Protein AF-A0A925X9M7-F1 (afdb_monomer_lite)

Sequence (585 aa):
MMTLPELPKISDFEIPKDAKECFQIGEYIFKLKKTKSFIAKLSREFYTEIKAQLPKPQAAITEQLLDDYDGKGLASFQFGCLGIHQNGVPTGEFMLEEDKSSNPYFYLRREGFHYTLSFYGKITFQDGWMAYNGYLKPSYSDEPIFHPVKIYIKLDNSKLDWRNYHFSSIAETEGVADDAVQYLSLGNIEKEEFPAQILKFKQLKSLTIIKPYLYQNNEVLPLKSIPDGIGELTRLETLQITNCLLTQLPESLGKLKKMQNLNVTYCQLQTLPDAVFKLPNLMYLFLGNNKIKQISEKIKLPKLQAISLENNQLQTLPQSLAQQPLLRSLRIHDNPFTLLPVAFNSVKGIEMSLEDKRRLLDFEYKGADGKGTIVWNNELFFTDKNSPMLKPVEEVIKKNKLTLYKADLLALAKKTIAFTITEDENYQTKGNNRFGGMPDLPENIAYPEFYSEYDKKSFKYEFIAQINCREIAPLQNYLPRTGLLYFFLKSLHFFGYDQDNSLAKIIYVAHDKQPLVSGKELNFSNEDYYEMIGEGCYQGLQVNTKEIISFPSFYAHRTNIHIFKGRAEVLGKALIADEKLDMNF

Radius of gyration: 36.09 Å; chains: 1; bounding box: 69×59×108 Å

Secondary structure (DSSP, 8-state):
-PPPPPPPPPPPP---TT---EEEETTEE-EEEEEEEEE-TTT-SEEEEEEEE-SS-HHHHHTTSB-SSSSS-EEEEEEEESS-EETTEE-EEEEEETTEESSTT-EEEEESB-TTEEEEEEEEEETTEEEEEEEEEESS-SSPPPEEEEEEEE--GGG--GGG-EE-SSGGGTTS-TTT--EEEE----SSS--GGGGG-TT--EEEE-----SS--PPB------GGGGG-TT--EEEEESB------GGGGG-TT--EEEEESS------TTGGG-TT--EEE--SS------SS---TT--EEE--SS--S---HHHHT-TT--EEE--SS------GGGGG-TTEE--HHHHHHHS------TTSS-S----GGGGBPPTT-GGGHHHHHHHHHTT-GGGHHHHHHT-EEEEEEEEEEE--S-STT--EESS----BTTSPPPEEEETTTTEEEEPEEEEEEEHHHHTTT-SSS-SSSEEEEEES-GGGTTSS--TTSEEEEEE--TTSPBPPGGG----GGGBSS--SSSSPPPEEEEEEEEEE-GGGTTTTT--SS-SS-HHHHHHHHHSSTTS----

Structure (mmCIF, N/CA/C/O backbone):
data_AF-A0A925X9M7-F1
#
_entry.id   AF-A0A925X9M7-F1
#
loop_
_atom_site.group_PDB
_atom_site.id
_atom_site.type_symbol
_atom_site.label_atom_id
_atom_site.label_alt_id
_atom_site.label_comp_id
_atom_site.label_asym_id
_atom_site.label_entity_id
_atom_site.label_seq_id
_atom_site.pdbx_PDB_ins_code
_atom_site.Cartn_x
_atom_site.Cartn_y
_atom_site.Cartn_z
_atom_site.occupancy
_atom_site.B_iso_or_equiv
_atom_site.auth_seq_id
_atom_site.auth_comp_id
_atom_site.auth_asym_id
_atom_site.auth_atom_id
_atom_site.pdbx_PDB_model_num
ATOM 1 N N . MET A 1 1 ? 34.971 35.842 -13.801 1.00 42.62 1 MET A N 1
ATOM 2 C CA . MET A 1 1 ? 33.990 34.811 -14.189 1.00 42.62 1 MET A CA 1
ATOM 3 C C . MET A 1 1 ? 34.773 33.705 -14.870 1.00 42.62 1 MET A C 1
ATOM 5 O O . MET A 1 1 ? 35.242 33.934 -15.975 1.00 42.62 1 MET A O 1
ATOM 9 N N . MET A 1 2 ? 35.022 32.582 -14.192 1.00 46.53 2 MET A N 1
ATOM 10 C CA . MET A 1 2 ? 35.509 31.383 -14.881 1.00 46.53 2 MET A CA 1
ATOM 11 C C . MET A 1 2 ? 34.363 30.898 -15.768 1.00 46.53 2 MET A C 1
ATOM 13 O O . MET A 1 2 ? 33.261 30.655 -15.280 1.00 46.53 2 MET A O 1
ATOM 17 N N . THR A 1 3 ? 34.583 30.883 -17.077 1.00 53.16 3 THR A N 1
ATOM 18 C CA . THR A 1 3 ? 33.654 30.303 -18.046 1.00 53.16 3 THR A CA 1
ATOM 19 C C . THR A 1 3 ? 33.598 28.804 -17.794 1.00 53.16 3 THR A C 1
ATOM 21 O O . THR A 1 3 ? 34.624 28.138 -17.915 1.00 53.16 3 THR A O 1
ATOM 24 N N . LEU A 1 4 ? 32.427 28.285 -17.412 1.00 59.66 4 LEU A N 1
ATOM 25 C CA . LEU A 1 4 ? 32.203 26.842 -17.328 1.00 59.66 4 LEU A CA 1
ATOM 26 C C . LEU A 1 4 ? 32.575 26.203 -18.680 1.00 59.66 4 LEU A C 1
ATOM 28 O O . LEU A 1 4 ? 32.241 26.786 -19.717 1.00 59.66 4 LEU A O 1
ATOM 32 N N . PRO A 1 5 ? 33.262 25.049 -18.692 1.00 64.44 5 PRO A N 1
ATOM 33 C CA . PRO A 1 5 ? 33.610 24.374 -19.935 1.00 64.44 5 PRO A CA 1
ATOM 34 C C . PRO A 1 5 ? 32.342 24.046 -20.734 1.00 64.44 5 PRO A C 1
ATOM 36 O O . PRO A 1 5 ? 31.348 23.574 -20.179 1.00 64.44 5 PRO A O 1
ATOM 39 N N . GLU A 1 6 ? 32.371 24.328 -22.039 1.00 74.38 6 GLU A N 1
ATOM 40 C CA . GLU A 1 6 ? 31.254 24.050 -22.944 1.00 74.38 6 GLU A CA 1
ATOM 41 C C . GLU A 1 6 ? 30.998 22.536 -22.993 1.00 74.38 6 GLU A C 1
ATOM 43 O O . GLU A 1 6 ? 31.922 21.743 -23.192 1.00 74.38 6 GLU A O 1
ATOM 48 N N . LEU A 1 7 ? 29.747 22.119 -22.769 1.00 79.25 7 LEU A N 1
ATOM 49 C CA . LEU A 1 7 ? 29.394 20.701 -22.759 1.00 79.25 7 LEU A CA 1
ATOM 50 C C . LEU A 1 7 ? 29.519 20.106 -24.173 1.00 79.25 7 LEU A C 1
ATOM 52 O O . LEU A 1 7 ? 29.077 20.737 -25.139 1.00 79.25 7 LEU A O 1
ATOM 56 N N . PRO A 1 8 ? 30.058 18.879 -24.321 1.00 82.06 8 PRO A N 1
ATOM 57 C CA . PRO A 1 8 ? 30.105 18.211 -25.614 1.00 82.06 8 PRO A CA 1
ATOM 58 C C . PRO A 1 8 ? 28.706 18.071 -26.222 1.00 82.06 8 PRO A C 1
ATOM 60 O O . PRO A 1 8 ? 27.762 17.641 -25.556 1.00 82.06 8 PRO A O 1
ATOM 63 N N . LYS A 1 9 ? 28.574 18.381 -27.515 1.00 85.12 9 LYS A N 1
ATOM 64 C CA . LYS A 1 9 ? 27.324 18.144 -28.244 1.00 85.12 9 LYS A CA 1
ATOM 65 C C . LYS A 1 9 ? 27.065 16.645 -28.369 1.00 85.12 9 LYS A C 1
ATOM 67 O O . LYS A 1 9 ? 27.905 15.905 -28.880 1.00 85.12 9 LYS A O 1
ATOM 72 N N . ILE A 1 10 ? 25.882 16.215 -27.943 1.00 88.38 10 ILE A N 1
ATOM 73 C CA . ILE A 1 10 ? 25.417 14.836 -28.103 1.00 88.38 10 ILE A CA 1
ATOM 74 C C . ILE A 1 10 ? 24.815 14.691 -29.502 1.00 88.38 10 ILE A C 1
ATOM 76 O O . ILE A 1 10 ? 23.903 15.426 -29.871 1.00 88.38 10 ILE A O 1
ATOM 80 N N . SER A 1 11 ? 25.355 13.765 -30.292 1.00 84.00 11 SER A N 1
ATOM 81 C CA . SER A 1 11 ? 24.882 13.484 -31.648 1.00 84.00 11 SER A CA 1
ATOM 82 C C . SER A 1 11 ? 23.629 12.609 -31.649 1.00 84.00 11 SER A C 1
ATOM 84 O O . SER A 1 11 ? 23.510 11.682 -30.838 1.00 84.00 11 SER A O 1
ATOM 86 N N . ASP A 1 12 ? 22.750 12.831 -32.624 1.00 88.06 12 ASP A N 1
ATOM 87 C CA . ASP A 1 12 ? 21.647 11.917 -32.910 1.00 88.06 12 ASP A CA 1
ATOM 88 C C . ASP A 1 12 ? 22.154 10.539 -33.344 1.00 88.06 12 ASP A C 1
ATOM 90 O O . ASP A 1 12 ? 23.294 10.370 -33.790 1.00 88.06 12 ASP A O 1
ATOM 94 N N . PHE A 1 13 ? 21.317 9.526 -33.143 1.00 89.06 13 PHE A N 1
ATOM 95 C CA . PHE A 1 13 ? 21.625 8.175 -33.574 1.00 89.06 13 PHE A CA 1
ATOM 96 C C . PHE A 1 13 ? 21.206 7.979 -35.030 1.00 89.06 13 PHE A C 1
ATOM 98 O O . PHE A 1 13 ? 20.045 8.162 -35.381 1.00 89.06 13 PHE A O 1
ATOM 105 N N . GLU A 1 14 ? 22.156 7.549 -35.856 1.00 87.38 14 GLU A N 1
ATOM 106 C CA . GLU A 1 14 ? 21.896 7.025 -37.192 1.00 87.38 14 GLU A CA 1
ATOM 107 C C . GLU A 1 14 ? 22.231 5.534 -37.207 1.00 87.38 14 GLU A C 1
ATOM 109 O O . GLU A 1 14 ? 23.307 5.124 -36.761 1.00 87.38 14 GLU A O 1
ATOM 114 N N . ILE A 1 15 ? 21.319 4.717 -37.740 1.00 86.06 15 ILE A N 1
ATOM 115 C CA . ILE A 1 15 ? 21.519 3.269 -37.829 1.00 86.06 15 ILE A CA 1
ATOM 116 C C . ILE A 1 15 ? 22.778 2.986 -38.670 1.00 86.06 15 ILE A C 1
ATOM 118 O O . ILE A 1 15 ? 22.854 3.432 -39.821 1.00 86.06 15 ILE A O 1
ATOM 122 N N . PRO A 1 16 ? 23.762 2.227 -38.146 1.00 82.50 16 PRO A N 1
ATOM 123 C CA . PRO A 1 16 ? 24.992 1.937 -38.872 1.00 82.50 16 PRO A CA 1
ATOM 124 C C . PRO A 1 16 ? 24.711 1.252 -40.214 1.00 82.50 16 PRO A C 1
ATOM 126 O O . PRO A 1 16 ? 24.077 0.196 -40.262 1.00 82.50 16 PRO A O 1
ATOM 129 N N . LYS A 1 17 ? 25.222 1.819 -41.318 1.00 82.81 17 LYS A N 1
ATOM 130 C CA . LYS A 1 17 ? 25.015 1.283 -42.681 1.00 82.81 17 LYS A CA 1
ATOM 131 C C . LYS A 1 17 ? 25.556 -0.137 -42.862 1.00 82.81 17 LYS A C 1
ATOM 133 O O . LYS A 1 17 ? 25.033 -0.888 -43.678 1.00 82.81 17 LYS A O 1
ATOM 138 N N . ASP A 1 18 ? 26.601 -0.501 -42.122 1.00 84.75 18 ASP A N 1
ATOM 139 C CA . ASP A 1 18 ? 27.192 -1.841 -42.134 1.00 84.75 18 ASP A CA 1
ATOM 140 C C . ASP A 1 18 ? 26.565 -2.790 -41.097 1.00 84.75 18 ASP A C 1
ATOM 142 O O . ASP A 1 18 ? 27.017 -3.928 -40.960 1.00 84.75 18 ASP A O 1
ATOM 146 N N . ALA A 1 19 ? 25.523 -2.333 -40.389 1.00 82.56 19 ALA A N 1
ATOM 147 C CA . ALA A 1 19 ? 24.799 -3.056 -39.347 1.00 82.56 19 ALA A CA 1
ATOM 148 C C . ALA A 1 19 ? 25.702 -3.639 -38.244 1.00 82.56 19 ALA A C 1
ATOM 150 O O . ALA A 1 19 ? 25.351 -4.654 -37.633 1.00 82.56 19 ALA A O 1
ATOM 151 N N . LYS A 1 20 ? 26.866 -3.025 -37.985 1.00 87.81 20 LYS A N 1
ATOM 152 C CA . LYS A 1 20 ? 27.778 -3.475 -36.931 1.00 87.81 20 LYS A CA 1
ATOM 153 C C . LYS A 1 20 ? 27.433 -2.867 -35.582 1.00 87.81 20 LYS A C 1
ATOM 155 O O . LYS A 1 20 ? 27.204 -1.668 -35.452 1.00 87.81 20 LYS A O 1
ATOM 160 N N . GLU A 1 21 ? 27.466 -3.721 -34.568 1.00 93.31 21 GLU A N 1
ATOM 161 C CA . GLU A 1 21 ? 27.384 -3.310 -33.173 1.00 93.31 21 GLU A CA 1
ATOM 162 C C . GLU A 1 21 ? 28.702 -2.672 -32.715 1.00 93.31 21 GLU A C 1
ATOM 164 O O . GLU A 1 21 ? 29.785 -3.021 -33.194 1.00 93.31 21 GLU A O 1
ATOM 169 N N . CYS A 1 22 ? 28.615 -1.747 -31.763 1.00 93.00 22 CYS A N 1
ATOM 170 C CA . CYS A 1 22 ? 29.749 -1.001 -31.238 1.00 93.00 22 CYS A CA 1
ATOM 171 C C . CYS A 1 22 ? 29.623 -0.821 -29.724 1.00 93.00 22 CYS A C 1
ATOM 173 O O . CYS A 1 22 ? 28.530 -0.617 -29.199 1.00 93.00 22 CYS A O 1
ATOM 175 N N . PHE A 1 23 ? 30.758 -0.864 -29.032 1.00 95.06 23 PHE A N 1
ATOM 176 C CA . PHE A 1 23 ? 30.893 -0.388 -27.662 1.00 95.06 23 PHE A CA 1
ATOM 177 C C . PHE A 1 23 ? 32.250 0.306 -27.557 1.00 95.06 23 PHE A C 1
ATOM 179 O O . PHE A 1 23 ? 33.294 -0.350 -27.515 1.00 95.06 23 PHE A O 1
ATOM 186 N N . GLN A 1 24 ? 32.239 1.634 -27.536 1.00 94.81 24 GLN A N 1
ATOM 187 C CA . GLN A 1 24 ? 33.440 2.458 -27.563 1.00 94.81 24 GLN A CA 1
ATOM 188 C C . GLN A 1 24 ? 33.361 3.575 -26.526 1.00 94.81 24 GLN A C 1
ATOM 190 O O . GLN A 1 24 ? 32.319 4.221 -26.380 1.00 94.81 24 GLN A O 1
ATOM 195 N N . ILE A 1 25 ? 34.483 3.818 -25.845 1.00 94.56 25 ILE A N 1
ATOM 196 C CA . ILE A 1 25 ? 34.656 4.952 -24.937 1.00 94.56 25 ILE A CA 1
ATOM 197 C C . ILE A 1 25 ? 36.005 5.618 -25.206 1.00 94.56 25 ILE A C 1
ATOM 199 O O . ILE A 1 25 ? 37.050 5.010 -24.982 1.00 94.56 25 ILE A O 1
ATOM 203 N N . GLY A 1 26 ? 35.995 6.854 -25.704 1.00 91.94 26 GLY A N 1
ATOM 204 C CA . GLY A 1 26 ? 37.189 7.521 -26.221 1.00 91.94 26 GLY A CA 1
ATOM 205 C C . GLY A 1 26 ? 37.879 6.660 -27.284 1.00 91.94 26 GLY A C 1
ATOM 206 O O . GLY A 1 26 ? 37.241 6.186 -28.225 1.00 91.94 26 GLY A O 1
ATOM 207 N N . GLU A 1 27 ? 39.169 6.401 -27.092 1.00 92.56 27 GLU A N 1
ATOM 208 C CA . GLU A 1 27 ? 39.982 5.532 -27.956 1.00 92.56 27 GLU A CA 1
ATOM 209 C C . GLU A 1 27 ? 39.819 4.028 -27.636 1.00 92.56 27 GLU A C 1
ATOM 211 O O . GLU A 1 27 ? 40.336 3.163 -28.348 1.00 92.56 27 GLU A O 1
ATOM 216 N N . TYR A 1 28 ? 39.098 3.676 -26.564 1.00 95.56 28 TYR A N 1
ATOM 217 C CA . TYR A 1 28 ? 38.961 2.298 -26.097 1.00 95.56 28 TYR A CA 1
ATOM 218 C C . TYR A 1 28 ? 37.782 1.585 -26.761 1.00 95.56 28 TYR A C 1
ATOM 220 O O . TYR A 1 28 ? 36.616 1.908 -26.526 1.00 95.56 28 TYR A O 1
ATOM 228 N N . ILE A 1 29 ? 38.090 0.559 -27.556 1.00 95.88 29 ILE A N 1
ATOM 229 C CA . ILE A 1 29 ? 37.102 -0.290 -28.233 1.00 95.88 29 ILE A CA 1
ATOM 230 C C . ILE A 1 29 ? 36.911 -1.583 -27.436 1.00 95.88 29 ILE A C 1
ATOM 232 O O . ILE A 1 29 ? 37.833 -2.393 -27.290 1.00 95.88 29 ILE A O 1
ATOM 236 N N . PHE A 1 30 ? 35.697 -1.799 -26.938 1.00 96.00 30 PHE A N 1
ATOM 237 C CA . PHE A 1 30 ? 35.340 -2.977 -26.158 1.00 96.00 30 PHE A CA 1
ATOM 238 C C . PHE A 1 30 ? 34.809 -4.086 -27.067 1.00 96.00 30 PHE A C 1
ATOM 240 O O . PHE A 1 30 ? 34.060 -3.859 -28.017 1.00 96.00 30 PHE A O 1
ATOM 247 N N . LYS A 1 31 ? 35.146 -5.334 -26.736 1.00 95.25 31 LYS A N 1
ATOM 248 C CA . LYS A 1 31 ? 34.568 -6.516 -27.375 1.00 95.25 31 LYS A CA 1
ATOM 249 C C . LYS A 1 31 ? 33.281 -6.905 -26.656 1.00 95.25 31 LYS A C 1
ATOM 251 O O . LYS A 1 31 ? 33.337 -7.342 -25.505 1.00 95.25 31 LYS A O 1
ATOM 256 N N . LEU A 1 32 ? 32.142 -6.808 -27.339 1.00 93.50 32 LEU A N 1
ATOM 257 C CA . LEU A 1 32 ? 30.857 -7.292 -26.829 1.00 93.50 32 LEU A CA 1
ATOM 258 C C . LEU A 1 32 ? 30.947 -8.784 -26.468 1.00 93.50 32 LEU A C 1
ATOM 260 O O . LEU A 1 32 ? 31.494 -9.601 -27.214 1.00 93.50 32 LEU A O 1
ATOM 264 N N . LYS A 1 33 ? 30.448 -9.132 -25.282 1.00 91.44 33 LYS A N 1
ATOM 265 C CA . LYS A 1 33 ? 30.445 -10.501 -24.745 1.00 91.44 33 LYS A CA 1
ATOM 266 C C . LYS A 1 33 ? 29.048 -11.076 -24.671 1.00 91.44 33 LYS A C 1
ATOM 268 O O . LYS A 1 33 ? 28.865 -12.264 -24.924 1.00 91.44 33 LYS A O 1
ATOM 273 N N . LYS A 1 34 ? 28.087 -10.259 -24.245 1.00 84.62 34 LYS A N 1
ATOM 274 C CA . LYS A 1 34 ? 26.721 -10.696 -23.991 1.00 84.62 34 LYS A CA 1
ATOM 275 C C . LYS A 1 34 ? 25.784 -9.503 -24.009 1.00 84.62 34 LYS A C 1
ATOM 277 O O . LYS A 1 34 ? 26.010 -8.544 -23.278 1.00 84.62 34 LYS A O 1
ATOM 282 N N . THR A 1 35 ? 24.708 -9.645 -24.765 1.00 87.62 35 THR A N 1
ATOM 283 C CA . THR A 1 35 ? 23.566 -8.737 -24.744 1.00 87.62 35 THR A CA 1
ATOM 284 C C . THR A 1 35 ? 22.329 -9.550 -24.401 1.00 87.62 35 THR A C 1
ATOM 286 O O . THR A 1 35 ? 22.153 -10.670 -24.890 1.00 87.62 35 THR A O 1
ATOM 289 N N . LYS A 1 36 ? 21.478 -9.012 -23.534 1.00 89.62 36 LYS A N 1
ATOM 290 C CA . LYS A 1 36 ? 20.159 -9.564 -23.235 1.00 89.62 36 LYS A CA 1
ATOM 291 C C . LYS A 1 36 ? 19.150 -8.433 -23.190 1.00 89.62 36 LYS A C 1
ATOM 293 O O . LYS A 1 36 ? 19.385 -7.468 -22.477 1.00 89.62 36 LYS A O 1
ATOM 298 N N . SER A 1 37 ? 18.019 -8.614 -23.855 1.00 91.81 37 SER A N 1
ATOM 299 C CA . SER A 1 37 ? 16.828 -7.793 -23.676 1.00 91.81 37 SER A CA 1
ATOM 300 C C . SER A 1 37 ? 15.623 -8.692 -23.409 1.00 91.81 37 SER A C 1
ATOM 302 O O . SER A 1 37 ? 15.483 -9.759 -24.010 1.00 91.81 37 SER A O 1
ATOM 304 N N . PHE A 1 38 ? 14.792 -8.318 -22.441 1.00 93.50 38 PHE A N 1
ATOM 305 C CA . PHE A 1 38 ? 13.550 -9.023 -22.119 1.00 93.50 38 PHE A CA 1
ATOM 306 C C . PHE A 1 38 ? 12.606 -8.114 -21.331 1.00 93.50 38 PHE A C 1
ATOM 308 O O . PHE A 1 38 ? 13.032 -7.129 -20.738 1.00 93.50 38 PHE A O 1
ATOM 315 N N . ILE A 1 39 ? 11.324 -8.473 -21.282 1.00 94.69 39 ILE A N 1
ATOM 316 C CA . ILE A 1 39 ? 10.357 -7.815 -20.398 1.00 94.69 39 ILE A CA 1
ATOM 317 C C . ILE A 1 39 ? 10.288 -8.600 -19.088 1.00 94.69 39 ILE A C 1
ATOM 319 O O . ILE A 1 39 ? 9.983 -9.800 -19.077 1.00 94.69 39 ILE A O 1
ATOM 323 N N . ALA A 1 40 ? 10.619 -7.947 -17.979 1.00 92.69 40 ALA A N 1
ATOM 324 C CA . ALA A 1 40 ? 10.688 -8.584 -16.673 1.00 92.69 40 ALA A CA 1
ATOM 325 C C . ALA A 1 40 ? 9.284 -8.925 -16.150 1.00 92.69 40 ALA A C 1
ATOM 327 O O . ALA A 1 40 ? 8.398 -8.081 -16.086 1.00 92.69 40 ALA A O 1
ATOM 328 N N . LYS A 1 41 ? 9.067 -10.169 -15.703 1.00 90.31 41 LYS A N 1
ATOM 329 C CA . LYS A 1 41 ? 7.747 -10.607 -15.205 1.00 90.31 41 LYS A CA 1
ATOM 330 C C . LYS A 1 41 ? 7.318 -9.935 -13.899 1.00 90.31 41 LYS A C 1
ATOM 332 O O . LYS A 1 41 ? 6.124 -9.884 -13.633 1.00 90.31 41 LYS A O 1
ATOM 337 N N . LEU A 1 42 ? 8.268 -9.503 -13.069 1.00 89.38 42 LEU A N 1
ATOM 338 C CA . LEU A 1 42 ? 7.978 -8.897 -11.767 1.00 89.38 42 LEU A CA 1
ATOM 339 C C . LEU A 1 42 ? 7.878 -7.376 -11.869 1.00 89.38 42 LEU A C 1
ATOM 341 O O . LEU A 1 42 ? 6.820 -6.843 -11.558 1.00 89.38 42 LEU A O 1
ATOM 345 N N . SER A 1 43 ? 8.933 -6.702 -12.347 1.00 91.06 43 SER A N 1
ATOM 346 C CA . SER A 1 43 ? 8.922 -5.238 -12.479 1.00 91.06 43 SER A CA 1
ATOM 347 C C . SER A 1 43 ? 8.091 -4.736 -13.658 1.00 91.06 43 SER A C 1
ATOM 349 O O . SER A 1 43 ? 7.711 -3.575 -13.667 1.00 91.06 43 SER A O 1
ATOM 351 N N . ARG A 1 44 ? 7.756 -5.611 -14.623 1.00 94.88 44 ARG A N 1
ATOM 352 C CA . ARG A 1 44 ? 6.970 -5.287 -15.829 1.00 94.88 44 ARG A CA 1
ATOM 353 C C . ARG A 1 44 ? 7.652 -4.294 -16.776 1.00 94.88 44 ARG A C 1
ATOM 355 O O . ARG A 1 44 ? 7.026 -3.792 -17.704 1.00 94.88 44 ARG A O 1
ATOM 362 N N . GLU A 1 45 ? 8.942 -4.060 -16.582 1.00 94.56 45 GLU A N 1
ATOM 363 C CA . GLU A 1 45 ? 9.743 -3.149 -17.394 1.00 94.56 45 GLU A CA 1
ATOM 364 C C . GLU A 1 45 ? 10.458 -3.880 -18.525 1.00 94.56 45 GLU A C 1
ATOM 366 O O . GLU A 1 45 ? 10.732 -5.086 -18.448 1.00 94.56 45 GLU A O 1
ATOM 371 N N . PHE A 1 46 ? 10.809 -3.130 -19.566 1.00 94.62 46 PHE A N 1
ATOM 372 C CA . PHE A 1 46 ? 11.799 -3.585 -20.527 1.00 94.62 46 PHE A CA 1
ATOM 373 C C . PHE A 1 46 ? 13.177 -3.473 -19.882 1.00 94.62 46 PHE A C 1
ATOM 375 O O . PHE A 1 46 ? 13.581 -2.395 -19.458 1.00 94.62 46 PHE A O 1
ATOM 382 N N . TYR A 1 47 ? 13.897 -4.585 -19.810 1.00 93.75 47 TYR A N 1
ATOM 383 C CA . TYR A 1 47 ? 15.226 -4.659 -19.223 1.00 93.75 47 TYR A CA 1
ATOM 384 C C . TYR A 1 47 ? 16.255 -4.999 -20.292 1.00 93.75 47 TYR A C 1
ATOM 386 O O . TYR A 1 47 ? 16.028 -5.890 -21.117 1.00 93.75 47 TYR A O 1
ATOM 394 N N . THR A 1 48 ? 17.408 -4.336 -20.239 1.00 91.69 48 THR A N 1
ATOM 395 C CA . THR A 1 48 ? 18.563 -4.633 -21.088 1.00 91.69 48 THR A CA 1
ATOM 396 C C . THR A 1 48 ? 19.841 -4.750 -20.260 1.00 91.69 48 THR A C 1
ATOM 398 O O . THR A 1 48 ? 20.122 -3.913 -19.409 1.00 91.69 48 THR A O 1
ATOM 401 N N . GLU A 1 49 ? 20.633 -5.788 -20.534 1.00 92.75 49 GLU A N 1
ATOM 402 C CA . GLU A 1 49 ? 21.989 -5.993 -20.014 1.00 92.75 49 GLU A CA 1
ATOM 403 C C . GLU A 1 49 ? 22.965 -6.064 -21.185 1.00 92.75 49 GLU A C 1
ATOM 405 O O . GLU A 1 49 ? 22.817 -6.905 -22.076 1.00 92.75 49 GLU A O 1
ATOM 410 N N . ILE A 1 50 ? 23.998 -5.229 -21.136 1.00 93.00 50 ILE A N 1
ATOM 411 C CA . ILE A 1 50 ? 25.096 -5.194 -22.097 1.00 93.00 50 ILE A CA 1
ATOM 412 C C . ILE A 1 50 ? 26.392 -5.431 -21.341 1.00 93.00 50 ILE A C 1
ATOM 414 O O . ILE A 1 50 ? 26.720 -4.690 -20.418 1.00 93.00 50 ILE A O 1
ATOM 418 N N . LYS A 1 51 ? 27.151 -6.445 -21.751 1.00 94.31 51 LYS A N 1
ATOM 419 C CA . LYS A 1 51 ? 28.483 -6.739 -21.217 1.00 94.31 51 LYS A CA 1
ATOM 420 C C . LYS A 1 51 ? 29.511 -6.691 -22.325 1.00 94.31 51 LYS A C 1
ATOM 422 O O . LYS A 1 51 ? 29.382 -7.403 -23.327 1.00 94.31 51 LYS A O 1
ATOM 427 N N . ALA A 1 52 ? 30.559 -5.915 -22.107 1.00 95.12 52 ALA A N 1
ATOM 428 C CA . ALA A 1 52 ? 31.670 -5.770 -23.028 1.00 95.12 52 ALA A CA 1
ATOM 429 C C . ALA A 1 52 ? 32.996 -5.865 -22.268 1.00 95.12 52 ALA A C 1
ATOM 431 O O . ALA A 1 52 ? 33.069 -5.560 -21.083 1.00 95.12 52 ALA A O 1
ATOM 432 N N . GLN A 1 53 ? 34.044 -6.336 -22.935 1.00 95.50 53 GLN A N 1
ATOM 433 C CA . GLN A 1 53 ? 35.364 -6.488 -22.333 1.00 95.50 53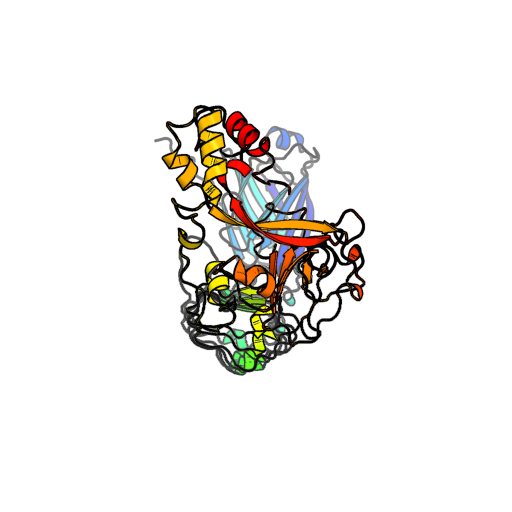 GLN A CA 1
ATOM 434 C C . GLN A 1 53 ? 36.405 -5.722 -23.136 1.00 95.50 53 GLN A C 1
ATOM 436 O O . GLN A 1 53 ? 36.519 -5.929 -24.347 1.00 95.50 53 GLN A O 1
ATOM 441 N N . LEU A 1 54 ? 37.202 -4.902 -22.460 1.00 96.25 54 LEU A N 1
ATOM 442 C CA . LEU A 1 54 ? 38.366 -4.254 -23.047 1.00 96.25 54 LEU A CA 1
ATOM 443 C C . LEU A 1 54 ? 39.546 -5.245 -23.075 1.00 96.25 54 LEU A C 1
ATOM 445 O O . LEU A 1 54 ? 39.983 -5.686 -22.013 1.00 96.25 54 LEU A O 1
ATOM 449 N N . PRO A 1 55 ? 40.090 -5.626 -24.251 1.00 93.50 55 PRO A N 1
ATOM 450 C CA . PRO A 1 55 ? 41.134 -6.655 -24.327 1.00 93.50 55 PRO A CA 1
ATOM 451 C C . PRO A 1 55 ? 42.448 -6.293 -23.620 1.00 93.50 55 PRO A C 1
ATOM 453 O O . PRO A 1 55 ? 43.177 -7.185 -23.196 1.00 93.50 55 PRO A O 1
ATOM 456 N N . LYS A 1 56 ? 42.766 -4.996 -23.526 1.00 93.56 56 LYS A N 1
ATOM 457 C CA . LYS A 1 56 ? 43.971 -4.465 -22.873 1.00 93.56 56 LYS A CA 1
ATOM 458 C C . LYS A 1 56 ? 43.568 -3.341 -21.908 1.00 93.56 56 LYS A C 1
ATOM 460 O O . LYS A 1 56 ? 43.630 -2.178 -22.295 1.00 93.56 56 LYS A O 1
ATOM 465 N N . PRO A 1 57 ? 43.117 -3.666 -20.683 1.00 94.19 57 PRO A N 1
ATOM 466 C CA . PRO A 1 57 ? 42.471 -2.683 -19.818 1.00 94.19 57 PRO A CA 1
ATOM 467 C C . PRO A 1 57 ? 43.428 -1.808 -19.012 1.00 94.19 57 PRO A C 1
ATOM 469 O O . PRO A 1 57 ? 42.991 -0.804 -18.471 1.00 94.19 57 PRO A O 1
ATOM 472 N N . GLN A 1 58 ? 44.719 -2.151 -18.947 1.00 93.81 58 GLN A N 1
ATOM 473 C CA . GLN A 1 58 ? 45.660 -1.505 -18.028 1.00 93.81 58 GLN A CA 1
ATOM 474 C C . GLN A 1 58 ? 45.711 0.023 -18.177 1.00 93.81 58 GLN A C 1
ATOM 476 O O . GLN A 1 58 ? 45.677 0.720 -17.172 1.00 93.81 58 GLN A O 1
ATOM 481 N N . ALA A 1 59 ? 45.736 0.536 -19.412 1.00 93.50 59 ALA A N 1
ATOM 482 C CA . ALA A 1 59 ? 45.717 1.978 -19.671 1.00 93.50 59 ALA A CA 1
ATOM 483 C C . ALA A 1 59 ? 44.412 2.634 -19.185 1.00 93.50 59 ALA A C 1
ATOM 485 O O . ALA A 1 59 ? 44.463 3.601 -18.435 1.00 93.50 59 ALA A O 1
ATOM 486 N N . ALA A 1 60 ? 43.254 2.043 -19.504 1.00 92.56 60 ALA A N 1
ATOM 487 C CA . ALA A 1 60 ? 41.951 2.538 -19.058 1.00 92.56 60 ALA A CA 1
ATOM 488 C C . ALA A 1 60 ? 41.778 2.492 -17.526 1.00 92.56 60 ALA A C 1
ATOM 490 O O . ALA A 1 60 ? 41.090 3.338 -16.965 1.00 92.56 60 ALA A O 1
ATOM 491 N N . ILE A 1 61 ? 42.401 1.529 -16.840 1.00 92.19 61 ILE A N 1
ATOM 492 C CA . ILE A 1 61 ? 42.421 1.465 -15.370 1.00 92.19 61 ILE A CA 1
ATOM 493 C C . ILE A 1 61 ? 43.307 2.584 -14.806 1.00 92.19 61 ILE A C 1
ATOM 495 O O . ILE A 1 61 ? 42.893 3.312 -13.910 1.00 92.19 61 ILE A O 1
ATOM 499 N N . THR A 1 62 ? 44.515 2.765 -15.352 1.00 91.00 62 THR A N 1
ATOM 500 C CA . THR A 1 62 ? 45.435 3.839 -14.936 1.00 91.00 62 THR A CA 1
ATOM 501 C C . THR A 1 62 ? 44.838 5.231 -15.154 1.00 91.00 62 THR A C 1
ATOM 503 O O . THR A 1 62 ? 45.028 6.114 -14.322 1.00 91.00 62 THR A O 1
ATOM 506 N N . GLU A 1 63 ? 44.078 5.417 -16.230 1.00 90.38 63 GLU A N 1
ATOM 507 C CA . GLU A 1 63 ? 43.354 6.654 -16.543 1.00 90.38 63 GLU A CA 1
ATOM 508 C C . GLU A 1 63 ? 42.041 6.818 -15.759 1.00 90.38 63 GLU A C 1
ATOM 510 O O . GLU A 1 63 ? 41.308 7.771 -16.007 1.00 90.38 63 GLU A O 1
ATOM 515 N N . GLN A 1 64 ? 41.729 5.918 -14.816 1.00 91.06 64 GLN A N 1
ATOM 516 C CA . GLN A 1 64 ? 40.494 5.940 -14.019 1.00 91.06 64 GLN A CA 1
ATOM 517 C C . GLN A 1 64 ? 39.212 5.927 -14.868 1.00 91.06 64 GLN A C 1
ATOM 519 O O . GLN A 1 64 ? 38.185 6.480 -14.477 1.00 91.06 64 GLN A O 1
ATOM 524 N N . LEU A 1 65 ? 39.247 5.281 -16.034 1.00 91.62 65 LEU A N 1
ATOM 525 C CA . LEU A 1 65 ? 38.058 5.014 -16.841 1.00 91.62 65 LEU A CA 1
ATOM 526 C C . LEU A 1 65 ? 37.322 3.765 -16.341 1.00 91.62 65 LEU A C 1
ATOM 528 O O . LEU A 1 65 ? 36.095 3.755 -16.200 1.00 91.62 65 LEU A O 1
ATOM 532 N N . LEU A 1 66 ? 38.086 2.708 -16.071 1.00 93.56 66 LEU A N 1
ATOM 533 C CA . LEU A 1 66 ? 37.604 1.447 -15.512 1.00 93.56 66 LEU A CA 1
ATOM 534 C C . LEU A 1 66 ? 38.052 1.309 -14.058 1.00 93.56 66 LEU A C 1
ATOM 536 O O . LEU A 1 66 ? 39.056 1.899 -13.658 1.00 93.56 66 LEU A O 1
ATOM 540 N N . ASP A 1 67 ? 37.302 0.539 -13.276 1.00 89.94 67 ASP A N 1
ATOM 541 C CA . ASP A 1 67 ? 37.736 0.172 -11.928 1.00 89.94 67 ASP A CA 1
ATOM 542 C C . ASP A 1 67 ? 38.860 -0.883 -11.956 1.00 89.94 67 ASP A C 1
ATOM 544 O O . ASP A 1 67 ? 39.124 -1.528 -12.976 1.00 89.94 67 ASP A O 1
ATOM 548 N N . ASP A 1 68 ? 39.569 -1.023 -10.837 1.00 85.75 68 ASP A N 1
ATOM 549 C CA . ASP A 1 68 ? 40.695 -1.944 -10.673 1.00 85.75 68 ASP A CA 1
ATOM 550 C C . ASP A 1 68 ? 40.318 -3.245 -9.942 1.00 85.75 68 ASP A C 1
ATOM 552 O O . ASP A 1 68 ? 41.180 -4.103 -9.738 1.00 85.75 68 ASP A O 1
ATOM 556 N N . TYR A 1 69 ? 39.039 -3.439 -9.591 1.00 82.12 69 TYR A N 1
ATOM 557 C CA . TYR A 1 69 ? 38.597 -4.535 -8.723 1.00 82.12 69 TYR A CA 1
ATOM 558 C C . TYR A 1 69 ? 38.841 -5.922 -9.323 1.00 82.12 69 TYR A C 1
ATOM 560 O O . TYR A 1 69 ? 39.303 -6.825 -8.623 1.00 82.12 69 TYR A O 1
ATOM 568 N N . ASP A 1 70 ? 38.503 -6.126 -10.602 1.00 75.44 70 ASP A N 1
ATOM 569 C CA . ASP A 1 70 ? 38.663 -7.427 -11.267 1.00 75.44 70 ASP A CA 1
ATOM 570 C C . ASP A 1 70 ? 39.895 -7.510 -12.183 1.00 75.44 70 ASP A C 1
ATOM 572 O O . ASP A 1 70 ? 40.295 -8.616 -12.566 1.00 75.44 70 ASP A O 1
ATOM 576 N N . GLY A 1 71 ? 40.485 -6.356 -12.533 1.00 78.44 71 GLY A N 1
ATOM 577 C CA . GLY A 1 71 ? 41.635 -6.198 -13.431 1.00 78.44 71 GLY A CA 1
ATOM 578 C C . GLY A 1 71 ? 41.434 -6.732 -14.858 1.00 78.44 71 GLY A C 1
ATOM 579 O O . GLY A 1 71 ? 42.382 -6.794 -15.643 1.00 78.44 71 GLY A O 1
ATOM 580 N N . LYS A 1 72 ? 40.221 -7.160 -15.219 1.00 85.06 72 LYS A N 1
ATOM 581 C CA . LYS A 1 72 ? 39.905 -7.889 -16.462 1.00 85.06 72 LYS A CA 1
ATOM 582 C C . LYS A 1 72 ? 39.233 -7.016 -17.511 1.00 85.06 72 LYS A C 1
ATOM 584 O O . LYS A 1 72 ? 38.990 -7.504 -18.622 1.00 85.06 72 LYS A O 1
ATOM 589 N N . GLY A 1 73 ? 38.945 -5.757 -17.181 1.00 89.31 73 GLY A N 1
ATOM 590 C CA . GLY A 1 73 ? 38.375 -4.784 -18.107 1.00 89.31 73 GLY A CA 1
ATOM 591 C C . GLY A 1 73 ? 36.941 -5.095 -18.508 1.00 89.31 73 GLY A C 1
ATOM 592 O O . GLY A 1 73 ? 36.561 -4.824 -19.650 1.00 89.31 73 GLY A O 1
ATOM 593 N N . LEU A 1 74 ? 36.179 -5.756 -17.636 1.00 93.56 74 LEU A N 1
ATOM 594 C CA . LEU A 1 74 ? 34.780 -6.067 -17.884 1.00 93.56 74 LEU A CA 1
ATOM 595 C C . LEU A 1 74 ? 33.925 -4.850 -17.536 1.00 93.56 74 LEU A C 1
ATOM 597 O O . LEU A 1 74 ? 33.896 -4.440 -16.388 1.00 93.56 74 LEU A O 1
ATOM 601 N N . ALA A 1 75 ? 33.185 -4.329 -18.509 1.00 92.62 75 ALA A N 1
ATOM 602 C CA . ALA A 1 75 ? 32.208 -3.269 -18.309 1.00 92.62 75 ALA A CA 1
ATOM 603 C C . ALA A 1 75 ? 30.791 -3.808 -18.537 1.00 92.62 75 ALA A C 1
ATOM 605 O O . ALA A 1 75 ? 30.531 -4.550 -19.496 1.00 92.62 75 ALA A O 1
ATOM 606 N N . SER A 1 76 ? 29.867 -3.434 -17.656 1.00 90.94 76 SER A N 1
ATOM 607 C CA . SER A 1 76 ? 28.458 -3.821 -17.712 1.00 90.94 76 SER A CA 1
ATOM 608 C C . SER A 1 76 ? 27.567 -2.587 -17.653 1.00 90.94 76 SER A C 1
ATOM 610 O O . SER A 1 76 ? 27.712 -1.747 -16.766 1.00 90.94 76 SER A O 1
ATOM 612 N N . PHE A 1 77 ? 26.618 -2.513 -18.581 1.00 88.62 77 PHE A N 1
ATOM 613 C CA . PHE A 1 77 ? 25.609 -1.466 -18.683 1.00 88.62 77 PHE A CA 1
ATOM 614 C C . PHE A 1 77 ? 24.228 -2.129 -18.628 1.00 88.62 77 PHE A C 1
ATOM 616 O O . PHE A 1 77 ? 23.837 -2.847 -19.551 1.00 88.62 77 PHE A O 1
ATOM 623 N N . GLN A 1 78 ? 23.528 -1.965 -17.508 1.00 91.06 78 GLN A N 1
ATOM 624 C CA . GLN A 1 78 ? 22.239 -2.600 -17.231 1.00 91.06 78 GLN A CA 1
ATOM 625 C C . GLN A 1 78 ? 21.199 -1.543 -16.907 1.00 91.06 78 GLN A C 1
ATOM 627 O O . GLN A 1 78 ? 21.430 -0.713 -16.036 1.00 91.06 78 GLN A O 1
ATOM 632 N N . PHE A 1 79 ? 20.035 -1.595 -17.532 1.00 91.69 79 PHE A N 1
ATOM 633 C CA . PHE A 1 79 ? 18.961 -0.659 -17.216 1.00 91.69 79 PHE A CA 1
ATOM 634 C C . PHE A 1 79 ? 17.592 -1.284 -17.449 1.00 91.69 79 PHE A C 1
ATOM 636 O O . PHE A 1 79 ? 17.447 -2.230 -18.230 1.00 91.69 79 PHE A O 1
ATOM 643 N N . GLY A 1 80 ? 16.597 -0.739 -16.758 1.00 93.06 80 GLY A N 1
ATOM 644 C CA . GLY A 1 80 ? 15.184 -0.985 -17.017 1.00 93.06 80 GLY A CA 1
ATOM 645 C C . GLY A 1 80 ? 14.484 0.316 -17.388 1.00 93.06 80 GLY A C 1
ATOM 646 O O . GLY A 1 80 ? 14.888 1.378 -16.915 1.00 93.06 80 GLY A O 1
ATOM 647 N N . CYS A 1 81 ? 13.476 0.241 -18.256 1.00 93.50 81 CYS A N 1
ATOM 648 C CA . CYS A 1 81 ? 12.639 1.386 -18.599 1.00 93.50 81 CYS A CA 1
ATOM 649 C C . CYS A 1 81 ? 11.208 1.024 -19.018 1.00 93.50 81 CYS A C 1
ATOM 651 O O . CYS A 1 81 ? 10.918 -0.081 -19.491 1.00 93.50 81 CYS A O 1
ATOM 653 N N . LEU A 1 82 ? 10.330 2.020 -18.872 1.00 92.94 82 LEU A N 1
ATOM 654 C CA . LEU A 1 82 ? 9.015 2.116 -19.510 1.00 92.94 82 LEU A CA 1
ATOM 655 C C . LEU A 1 82 ? 9.019 3.272 -20.526 1.00 92.94 82 LEU A C 1
ATOM 657 O O . LEU A 1 82 ? 9.995 4.023 -20.588 1.00 92.94 82 LEU A O 1
ATOM 661 N N . GLY A 1 83 ? 7.945 3.461 -21.293 1.00 91.94 83 GLY A N 1
ATOM 662 C CA . GLY A 1 83 ? 7.835 4.618 -22.189 1.00 91.94 83 GLY A CA 1
ATOM 663 C C . GLY A 1 83 ? 8.544 4.427 -23.526 1.00 91.94 83 GLY A C 1
ATOM 664 O O . GLY A 1 83 ? 8.947 5.409 -24.141 1.00 91.94 83 GLY A O 1
ATOM 665 N N . ILE A 1 84 ? 8.767 3.180 -23.941 1.00 91.81 84 ILE A N 1
ATOM 666 C CA . ILE A 1 84 ? 9.578 2.846 -25.115 1.00 91.81 84 ILE A CA 1
ATOM 667 C C . ILE A 1 84 ? 8.905 1.815 -26.018 1.00 91.81 84 ILE A C 1
ATOM 669 O O . ILE A 1 84 ? 9.582 0.948 -26.558 1.00 91.81 84 ILE A O 1
ATOM 673 N N . HIS A 1 85 ? 7.586 1.845 -26.170 1.00 92.62 85 HIS A N 1
ATOM 674 C CA . HIS A 1 85 ? 6.888 0.935 -27.073 1.00 92.62 85 HIS A CA 1
ATOM 675 C C . HIS A 1 85 ? 6.202 1.669 -28.232 1.00 92.62 85 HIS A C 1
ATOM 677 O O . HIS A 1 85 ? 5.393 2.571 -28.014 1.00 92.62 85 HIS A O 1
ATOM 683 N N . GLN A 1 86 ? 6.433 1.191 -29.460 1.00 90.62 86 GLN A N 1
ATOM 684 C CA . GLN A 1 86 ? 5.630 1.540 -30.634 1.00 90.62 86 GLN A CA 1
ATOM 685 C C . GLN A 1 86 ? 5.537 0.335 -31.585 1.00 90.62 86 GLN A C 1
ATOM 687 O O . GLN A 1 86 ? 6.550 -0.279 -31.908 1.00 90.62 86 GLN A O 1
ATOM 692 N N . ASN A 1 87 ? 4.332 -0.026 -32.050 1.00 87.06 87 ASN A N 1
ATOM 693 C CA . ASN A 1 87 ? 4.117 -1.068 -33.075 1.00 87.06 87 ASN A CA 1
ATOM 694 C C . ASN A 1 87 ? 4.801 -2.433 -32.813 1.00 87.06 87 ASN A C 1
ATOM 696 O O . ASN A 1 87 ? 5.294 -3.086 -33.732 1.00 87.06 87 ASN A O 1
ATOM 700 N N . GLY A 1 88 ? 4.834 -2.890 -31.561 1.00 85.44 88 GLY A N 1
ATOM 701 C CA . GLY A 1 88 ? 5.371 -4.198 -31.175 1.00 85.44 88 GLY A CA 1
ATOM 702 C C . GLY A 1 88 ? 6.883 -4.229 -30.950 1.00 85.44 88 GLY A C 1
ATOM 703 O O . GLY A 1 88 ? 7.428 -5.310 -30.701 1.00 85.44 88 GLY A O 1
ATOM 704 N N . VAL A 1 89 ? 7.571 -3.086 -31.020 1.00 89.25 89 VAL A N 1
ATOM 705 C CA . VAL A 1 89 ? 9.026 -2.993 -30.853 1.00 89.25 89 VAL A CA 1
ATOM 706 C C . VAL A 1 89 ? 9.431 -1.890 -29.869 1.00 89.25 89 VAL A C 1
ATOM 708 O O . VAL A 1 89 ? 8.695 -0.918 -29.687 1.00 89.25 89 VAL A O 1
ATOM 711 N N . PRO A 1 90 ? 10.614 -2.019 -29.232 1.00 92.62 90 PRO A N 1
ATOM 712 C CA . PRO A 1 90 ? 11.209 -0.936 -28.466 1.00 92.62 90 PRO A CA 1
ATOM 713 C C . PRO A 1 90 ? 11.441 0.300 -29.347 1.00 92.62 90 PRO A C 1
ATOM 715 O O . PRO A 1 90 ? 12.155 0.212 -30.347 1.00 92.62 90 PRO A O 1
ATOM 718 N N . THR A 1 91 ? 10.839 1.439 -29.018 1.00 92.94 91 THR A N 1
ATOM 719 C CA . THR A 1 91 ? 10.988 2.706 -29.754 1.00 92.94 91 THR A CA 1
ATOM 720 C C . THR A 1 91 ? 10.775 3.893 -28.825 1.00 92.94 91 THR A C 1
ATOM 722 O O . THR A 1 91 ? 9.801 3.920 -28.081 1.00 92.94 91 THR A O 1
ATOM 725 N N . GLY A 1 92 ? 11.680 4.868 -28.865 1.00 92.44 92 GLY A N 1
ATOM 726 C CA . GLY A 1 92 ? 11.631 6.062 -28.021 1.00 92.44 92 GLY A CA 1
ATOM 727 C C . GLY A 1 92 ? 13.023 6.597 -27.704 1.00 92.44 92 GLY A C 1
ATOM 728 O O . GLY A 1 92 ? 14.029 5.937 -27.965 1.00 92.44 92 GLY A O 1
ATOM 729 N N . GLU A 1 93 ? 13.093 7.789 -27.124 1.00 93.94 93 GLU A N 1
ATOM 730 C CA . GLU A 1 93 ? 14.358 8.391 -26.709 1.00 93.94 93 GLU A CA 1
ATOM 731 C C . GLU A 1 93 ? 14.231 9.128 -25.380 1.00 93.94 93 GLU A C 1
ATOM 733 O O . GLU A 1 93 ? 13.159 9.613 -25.018 1.00 93.94 93 GLU A O 1
ATOM 738 N N . PHE A 1 94 ? 15.336 9.198 -24.644 1.00 93.25 94 PHE A N 1
ATOM 739 C CA . PHE A 1 94 ? 15.432 10.000 -23.430 1.00 93.25 94 PHE A CA 1
ATOM 740 C C . PHE A 1 94 ? 16.883 10.367 -23.118 1.00 93.25 94 PHE A C 1
ATOM 742 O O . PHE A 1 94 ? 17.834 9.671 -23.487 1.00 93.25 94 PHE A O 1
ATOM 749 N N . MET A 1 95 ? 17.038 11.481 -22.407 1.00 92.56 95 MET A N 1
ATOM 750 C CA . MET A 1 95 ? 18.328 12.013 -21.975 1.00 92.56 95 MET A CA 1
ATOM 751 C C . MET A 1 95 ? 18.748 11.436 -20.624 1.00 92.56 95 MET A C 1
ATOM 753 O O . MET A 1 95 ? 17.898 11.213 -19.754 1.00 92.56 95 MET A O 1
ATOM 757 N N . LEU A 1 96 ? 20.056 11.240 -20.471 1.00 91.81 96 LEU A N 1
ATOM 758 C CA . LEU A 1 96 ? 20.768 10.981 -19.228 1.00 91.81 96 LEU A CA 1
ATOM 759 C C . LEU A 1 96 ? 21.632 12.186 -18.859 1.00 91.81 96 LEU A C 1
ATOM 761 O O . LEU A 1 96 ? 22.431 12.656 -19.671 1.00 91.81 96 LEU A O 1
ATOM 765 N N . GLU A 1 97 ? 21.511 12.625 -17.616 1.00 90.12 97 GLU A N 1
ATOM 766 C CA . GLU A 1 97 ? 22.345 13.641 -16.992 1.00 90.12 97 GLU A CA 1
ATOM 767 C C . GLU A 1 97 ? 22.785 13.120 -15.626 1.00 90.12 97 GLU A C 1
ATOM 769 O O . GLU A 1 97 ? 21.960 12.903 -14.742 1.00 90.12 97 GLU A O 1
ATOM 774 N N . GLU A 1 98 ? 24.088 12.896 -15.454 1.00 90.06 98 GLU A N 1
ATOM 775 C CA . GLU A 1 98 ? 24.653 12.397 -14.196 1.00 90.06 98 GLU A CA 1
ATOM 776 C C . GLU A 1 98 ? 24.010 11.077 -13.730 1.00 90.06 98 GLU A C 1
ATOM 778 O O . GLU A 1 98 ? 23.511 10.969 -12.611 1.00 90.06 98 GLU A O 1
ATOM 783 N N . ASP A 1 99 ? 23.955 10.082 -14.620 1.00 87.44 99 ASP A N 1
ATOM 784 C CA . ASP A 1 99 ? 23.268 8.793 -14.410 1.00 87.44 99 ASP A CA 1
ATOM 785 C C . ASP A 1 99 ? 21.736 8.890 -14.199 1.00 87.44 99 ASP A C 1
ATOM 787 O O . ASP A 1 99 ? 21.058 7.859 -14.157 1.00 87.44 99 ASP A O 1
ATOM 791 N N . LYS A 1 100 ? 21.154 10.095 -14.111 1.00 87.62 100 LYS A N 1
ATOM 792 C CA . LYS A 1 100 ? 19.707 10.314 -13.958 1.00 87.62 100 LYS A CA 1
ATOM 793 C C . LYS A 1 100 ? 19.058 10.485 -15.315 1.00 87.62 100 LYS A C 1
ATOM 795 O O . LYS A 1 100 ? 19.617 11.116 -16.202 1.00 87.62 100 LYS A O 1
ATOM 800 N N . SER A 1 101 ? 17.848 9.963 -15.469 1.00 86.69 101 SER A N 1
ATOM 801 C CA . SER A 1 101 ? 17.108 10.092 -16.716 1.00 86.69 101 SER A CA 1
ATOM 802 C C . SER A 1 101 ? 16.006 11.135 -16.640 1.00 86.69 101 SER A C 1
ATOM 804 O O . SER A 1 101 ? 15.326 11.273 -15.627 1.00 86.69 101 SER A O 1
ATOM 806 N N . SER A 1 102 ? 15.785 11.801 -17.771 1.00 84.50 102 SER A N 1
ATOM 807 C CA . SER A 1 102 ? 14.549 12.544 -18.053 1.00 84.50 102 SER A CA 1
ATOM 808 C C . SER A 1 102 ? 13.301 11.648 -18.074 1.00 84.50 102 SER A C 1
ATOM 810 O O . SER A 1 102 ? 12.188 12.143 -17.905 1.00 84.50 102 SER A O 1
ATOM 812 N N . ASN A 1 103 ? 13.465 10.331 -18.241 1.00 85.62 103 ASN A N 1
ATOM 813 C CA . ASN A 1 103 ? 12.395 9.355 -18.101 1.00 85.62 103 ASN A CA 1
ATOM 814 C C . ASN A 1 103 ? 12.263 8.917 -16.623 1.00 85.62 103 ASN A C 1
ATOM 816 O O . ASN A 1 103 ? 13.185 8.285 -16.102 1.00 85.62 103 ASN A O 1
ATOM 820 N N . PRO A 1 104 ? 11.121 9.172 -15.949 1.00 79.38 104 PRO A N 1
ATOM 821 C CA . PRO A 1 104 ? 10.915 8.796 -14.542 1.00 79.38 104 PRO A CA 1
ATOM 822 C C . PRO A 1 104 ? 10.981 7.295 -14.268 1.00 79.38 104 PRO A C 1
ATOM 824 O O . PRO A 1 104 ? 11.106 6.890 -13.115 1.00 79.38 104 PRO A O 1
ATOM 827 N N . TYR A 1 105 ? 10.835 6.473 -15.304 1.00 84.69 105 TYR A N 1
ATOM 828 C CA . TYR A 1 105 ? 10.787 5.021 -15.194 1.00 84.69 105 TYR A CA 1
ATOM 829 C C . TYR A 1 105 ? 12.098 4.360 -15.605 1.00 84.69 105 TYR A C 1
ATOM 831 O O . TYR A 1 105 ? 12.130 3.147 -15.787 1.00 84.69 105 TYR A O 1
ATOM 839 N N . PHE A 1 106 ? 13.164 5.137 -15.795 1.00 89.88 106 PHE A N 1
ATOM 840 C CA . PHE A 1 106 ? 14.473 4.609 -16.135 1.00 89.88 106 PHE A CA 1
ATOM 841 C C . PHE A 1 106 ? 15.367 4.514 -14.900 1.00 89.88 106 PHE A C 1
ATOM 843 O O . PHE A 1 106 ? 15.496 5.464 -14.128 1.00 89.88 106 PHE A O 1
ATOM 850 N N . TYR A 1 107 ? 16.061 3.388 -14.766 1.00 89.75 107 TYR A N 1
ATOM 851 C CA . TYR A 1 107 ? 17.164 3.242 -13.821 1.00 89.75 107 TYR A CA 1
ATOM 852 C C . TYR A 1 107 ? 18.379 2.639 -14.518 1.00 89.75 107 TYR A C 1
ATOM 854 O O . TYR A 1 107 ? 18.239 1.754 -15.360 1.00 89.75 107 TYR A O 1
ATOM 862 N N . LEU A 1 108 ? 19.575 3.074 -14.123 1.00 90.12 108 LEU A N 1
ATOM 863 C CA . LEU A 1 108 ? 20.843 2.580 -14.651 1.00 90.12 108 LEU A CA 1
ATOM 864 C C . LEU A 1 108 ? 21.668 1.927 -13.546 1.00 90.12 108 LEU A C 1
ATOM 866 O O . LEU A 1 108 ? 21.869 2.487 -12.471 1.00 90.12 108 LEU A O 1
ATOM 870 N N . ARG A 1 109 ? 22.203 0.750 -13.851 1.00 91.62 109 ARG A N 1
ATOM 871 C CA . ARG A 1 109 ? 23.257 0.083 -13.100 1.00 91.62 109 ARG A CA 1
ATOM 872 C C . ARG A 1 109 ? 24.469 -0.095 -14.005 1.00 91.62 109 ARG A C 1
ATOM 874 O O . ARG A 1 109 ? 24.402 -0.742 -15.051 1.00 91.62 109 ARG A O 1
ATOM 881 N N . ARG A 1 110 ? 25.590 0.458 -13.559 1.00 90.94 110 ARG A N 1
ATOM 882 C CA . ARG A 1 110 ? 26.888 0.386 -14.227 1.00 90.94 110 ARG A CA 1
ATOM 883 C C . ARG A 1 110 ? 27.871 -0.379 -13.346 1.00 90.94 110 ARG A C 1
ATOM 885 O O . ARG A 1 110 ? 27.929 -0.140 -12.145 1.00 90.94 110 ARG A O 1
ATOM 892 N N . GLU A 1 111 ? 28.611 -1.313 -13.930 1.00 92.12 111 GLU A N 1
ATOM 893 C CA . GLU A 1 111 ? 29.681 -2.063 -13.249 1.00 92.12 111 GLU A CA 1
ATOM 894 C C . GLU A 1 111 ? 30.931 -2.063 -14.134 1.00 92.12 111 GLU A C 1
ATOM 896 O O . GLU A 1 111 ? 30.802 -2.041 -15.362 1.00 92.12 111 GLU A O 1
ATOM 901 N N . GLY A 1 112 ? 32.122 -2.090 -13.534 1.00 91.94 112 GLY A N 1
ATOM 902 C CA . GLY A 1 112 ? 33.393 -2.053 -14.263 1.00 91.94 112 GLY A CA 1
ATOM 903 C C . GLY A 1 112 ? 33.906 -0.649 -14.580 1.00 91.94 112 GLY A C 1
ATOM 904 O O . GLY A 1 112 ? 34.986 -0.504 -15.142 1.00 91.94 112 GLY A O 1
ATOM 905 N N . PHE A 1 113 ? 33.135 0.390 -14.254 1.00 93.00 113 PHE A N 1
ATOM 906 C CA . PHE A 1 113 ? 33.506 1.789 -14.456 1.00 93.00 113 PHE A CA 1
ATOM 907 C C . PHE A 1 113 ? 34.018 2.386 -13.159 1.00 93.00 113 PHE A C 1
ATOM 909 O O . PHE A 1 113 ? 33.469 2.111 -12.091 1.00 93.00 113 PHE A O 1
ATOM 916 N N . HIS A 1 114 ? 34.998 3.278 -13.260 1.00 92.69 114 HIS A N 1
ATOM 917 C CA . HIS A 1 114 ? 35.483 3.990 -12.090 1.00 92.69 114 HIS A CA 1
ATOM 918 C C . HIS A 1 114 ? 34.345 4.772 -11.406 1.00 92.69 114 HIS A C 1
ATOM 920 O O . HIS A 1 114 ? 33.513 5.413 -12.057 1.00 92.69 114 HIS A O 1
ATOM 926 N N . TYR A 1 115 ? 34.293 4.717 -10.073 1.00 89.69 115 TYR A N 1
ATOM 927 C CA . TYR A 1 115 ? 33.139 5.182 -9.292 1.00 89.69 115 TYR A CA 1
ATOM 928 C C . TYR A 1 115 ? 32.876 6.692 -9.409 1.00 89.69 115 TYR A C 1
ATOM 930 O O . TYR A 1 115 ? 31.745 7.132 -9.216 1.00 89.69 115 TYR A O 1
ATOM 938 N N . THR A 1 116 ? 33.895 7.486 -9.753 1.00 90.69 116 THR A N 1
ATOM 939 C CA . THR A 1 116 ? 33.785 8.949 -9.887 1.00 90.69 116 THR A CA 1
ATOM 940 C C . THR A 1 116 ? 33.062 9.398 -11.157 1.00 90.69 116 THR A C 1
ATOM 942 O O . THR A 1 116 ? 32.556 10.523 -11.193 1.00 90.69 116 THR A O 1
ATOM 945 N N . LEU A 1 117 ? 33.011 8.552 -12.191 1.00 92.06 117 LEU A N 1
ATOM 946 C CA . LEU A 1 117 ? 32.447 8.880 -13.499 1.00 92.06 117 LEU A CA 1
ATOM 947 C C . LEU A 1 117 ? 30.935 8.693 -13.518 1.00 92.06 117 LEU A C 1
ATOM 949 O O . LEU A 1 117 ? 30.449 7.697 -13.000 1.00 92.06 117 LEU A O 1
ATOM 953 N N . SER A 1 118 ? 30.222 9.591 -14.189 1.00 92.50 118 SER A N 1
ATOM 954 C CA . SER A 1 118 ? 28.784 9.480 -14.452 1.00 92.50 118 SER A CA 1
ATOM 955 C C . SER A 1 118 ? 28.491 9.589 -15.947 1.00 92.50 118 SER A C 1
ATOM 957 O O . SER A 1 118 ? 29.229 10.250 -16.688 1.00 92.50 118 SER A O 1
ATOM 959 N N . PHE A 1 119 ? 27.413 8.945 -16.388 1.00 92.56 119 PHE A N 1
ATOM 960 C CA . PHE A 1 119 ? 26.930 8.936 -17.765 1.00 92.56 119 PHE A CA 1
ATOM 961 C C . PHE A 1 119 ? 26.092 10.182 -18.069 1.00 92.56 119 PHE A C 1
ATOM 963 O O . PHE A 1 119 ? 25.168 10.530 -17.333 1.00 92.56 119 PHE A O 1
ATOM 970 N N . TYR A 1 120 ? 26.417 10.829 -19.188 1.00 93.00 120 TYR A N 1
ATOM 971 C CA . TYR A 1 120 ? 25.676 11.940 -19.778 1.00 93.00 120 TYR A CA 1
ATOM 972 C C . TYR A 1 120 ? 25.468 11.649 -21.256 1.00 93.00 120 TYR A C 1
ATOM 974 O O . TYR A 1 120 ? 26.440 11.411 -21.973 1.00 93.00 120 TYR A O 1
ATOM 982 N N . GLY A 1 121 ? 24.236 11.659 -21.745 1.00 93.62 121 GLY A N 1
ATOM 983 C CA . GLY A 1 121 ? 23.994 11.241 -23.119 1.00 93.62 121 GLY A CA 1
ATOM 984 C C . GLY A 1 121 ? 22.532 11.090 -23.478 1.00 93.62 121 GLY A C 1
ATOM 985 O O . GLY A 1 121 ? 21.643 11.406 -22.697 1.00 93.62 121 GLY A O 1
ATOM 986 N N . LYS A 1 122 ? 22.294 10.555 -24.667 1.00 94.69 122 LYS A N 1
ATOM 987 C CA . LYS A 1 122 ? 20.978 10.177 -25.159 1.00 94.69 122 LYS A CA 1
ATOM 988 C C . LYS A 1 122 ? 20.920 8.672 -25.361 1.00 94.69 122 LYS A C 1
ATOM 990 O O . LYS A 1 122 ? 21.817 8.104 -25.989 1.00 94.69 122 LYS A O 1
ATOM 995 N N . ILE A 1 123 ? 19.866 8.046 -24.842 1.00 94.56 123 ILE A N 1
ATOM 996 C CA . ILE A 1 123 ? 19.488 6.677 -25.192 1.00 94.56 123 ILE A CA 1
ATOM 997 C C . ILE A 1 123 ? 18.378 6.750 -26.238 1.00 94.56 123 ILE A C 1
ATOM 999 O O . ILE A 1 123 ? 17.370 7.418 -26.016 1.00 94.56 123 ILE A O 1
ATOM 1003 N N . THR A 1 124 ? 18.556 6.044 -27.353 1.00 95.31 124 THR A N 1
ATOM 1004 C CA . THR A 1 124 ? 17.588 5.975 -28.454 1.00 95.31 124 THR A CA 1
ATOM 1005 C C . THR A 1 124 ? 17.283 4.516 -28.785 1.00 95.31 124 THR A C 1
ATOM 1007 O O . THR A 1 124 ? 18.193 3.715 -29.000 1.00 95.31 124 THR A O 1
ATOM 1010 N N . PHE A 1 125 ? 15.998 4.179 -28.852 1.00 94.31 125 PHE A N 1
ATOM 1011 C CA . PHE A 1 125 ? 15.475 2.926 -29.386 1.00 94.31 125 PHE A CA 1
ATOM 1012 C C . PHE A 1 125 ? 14.826 3.203 -30.735 1.00 94.31 125 PHE A C 1
ATOM 1014 O O . PHE A 1 125 ? 13.894 4.005 -30.816 1.00 94.31 125 PHE A O 1
ATOM 1021 N N . GLN A 1 126 ? 15.306 2.544 -31.784 1.00 92.75 126 GLN A N 1
ATOM 1022 C CA . GLN A 1 126 ? 14.793 2.735 -33.138 1.00 92.75 126 GLN A CA 1
ATOM 1023 C C . GLN A 1 126 ? 15.058 1.493 -33.992 1.00 92.75 126 GLN A C 1
ATOM 1025 O O . GLN A 1 126 ? 16.174 0.979 -34.002 1.00 92.75 126 GLN A O 1
ATOM 1030 N N . ASP A 1 127 ? 14.042 1.006 -34.710 1.00 88.56 127 ASP A N 1
ATOM 1031 C CA . ASP A 1 127 ? 14.150 -0.082 -35.699 1.00 88.56 127 ASP A CA 1
ATOM 1032 C C . ASP A 1 127 ? 14.891 -1.340 -35.191 1.00 88.56 127 ASP A C 1
ATOM 1034 O O . ASP A 1 127 ? 15.659 -1.988 -35.907 1.00 88.56 127 ASP A O 1
ATOM 1038 N N . GLY A 1 128 ? 14.676 -1.695 -33.917 1.00 89.62 128 GLY A N 1
ATOM 1039 C CA . GLY A 1 128 ? 15.307 -2.853 -33.271 1.00 89.62 128 GLY A CA 1
ATOM 1040 C C . GLY A 1 128 ? 16.750 -2.635 -32.808 1.00 89.62 128 GLY A C 1
ATOM 1041 O O . GLY A 1 128 ? 17.406 -3.590 -32.387 1.00 89.62 128 GLY A O 1
ATOM 1042 N N . TRP A 1 129 ? 17.236 -1.399 -32.848 1.00 93.06 129 TRP A N 1
ATOM 1043 C CA . TRP A 1 129 ? 18.504 -0.984 -32.266 1.00 93.06 129 TRP A CA 1
ATOM 1044 C C . TRP A 1 129 ? 18.292 -0.242 -30.954 1.00 93.06 129 TRP A C 1
ATOM 1046 O O . TRP A 1 129 ? 17.307 0.475 -30.776 1.00 93.06 129 TRP A O 1
ATOM 1056 N N . MET A 1 130 ? 19.263 -0.393 -30.061 1.00 94.00 130 MET A N 1
ATOM 1057 C CA . MET A 1 130 ? 19.492 0.522 -28.956 1.00 94.00 130 MET A CA 1
ATOM 1058 C C . MET A 1 130 ? 20.811 1.245 -29.199 1.00 94.00 130 MET A C 1
ATOM 1060 O O . MET A 1 130 ? 21.826 0.619 -29.520 1.00 94.00 130 MET A O 1
ATOM 1064 N N . ALA A 1 131 ? 20.783 2.558 -29.018 1.00 94.94 131 ALA A N 1
ATOM 1065 C CA . ALA A 1 131 ? 21.953 3.404 -29.056 1.00 94.94 131 ALA A CA 1
ATOM 1066 C C . ALA A 1 131 ? 22.102 4.191 -27.760 1.00 94.94 131 ALA A C 1
ATOM 1068 O O . ALA A 1 131 ? 21.123 4.710 -27.229 1.00 94.94 131 ALA A O 1
ATOM 1069 N N . TYR A 1 132 ? 23.340 4.333 -27.303 1.00 94.81 132 TYR A N 1
ATOM 1070 C CA . TYR A 1 132 ? 23.741 5.350 -26.347 1.00 94.81 132 TYR A CA 1
ATOM 1071 C C . TYR A 1 132 ? 24.848 6.205 -26.966 1.00 94.81 132 TYR A C 1
ATOM 1073 O O . TYR A 1 132 ? 25.941 5.709 -27.260 1.00 94.81 132 TYR A O 1
ATOM 1081 N N . ASN A 1 133 ? 24.547 7.488 -27.159 1.00 95.25 133 ASN A N 1
ATOM 1082 C CA . ASN A 1 133 ? 25.494 8.513 -27.587 1.00 95.25 133 ASN A CA 1
ATOM 1083 C C . ASN A 1 133 ? 25.687 9.496 -26.440 1.00 95.25 133 ASN A C 1
ATOM 1085 O O . ASN A 1 133 ? 24.716 10.076 -25.958 1.00 95.25 133 ASN A O 1
ATOM 1089 N N . GLY A 1 134 ? 26.920 9.722 -26.011 1.00 94.88 134 GLY A N 1
ATOM 1090 C CA . GLY A 1 134 ? 27.156 10.602 -24.878 1.00 94.88 134 GLY A CA 1
ATOM 1091 C C . GLY A 1 134 ? 28.618 10.725 -24.515 1.00 94.88 134 GLY A C 1
ATOM 1092 O O . GLY A 1 134 ? 29.499 10.609 -25.364 1.00 94.88 134 GLY A O 1
ATOM 1093 N N . TYR A 1 135 ? 28.874 10.943 -23.238 1.00 93.69 135 TYR A N 1
ATOM 1094 C CA . TYR A 1 135 ? 30.198 10.945 -22.648 1.00 93.69 135 TYR A CA 1
ATOM 1095 C C . TYR A 1 135 ? 30.132 10.530 -21.173 1.00 93.69 135 TYR A C 1
ATOM 1097 O O . TYR A 1 135 ? 29.078 10.578 -20.534 1.00 93.69 135 TYR A O 1
ATOM 1105 N N . LEU A 1 136 ? 31.274 10.119 -20.630 1.00 93.06 136 LEU A N 1
ATOM 1106 C CA . LEU A 1 136 ? 31.507 10.039 -19.192 1.00 93.06 136 LEU A CA 1
ATOM 1107 C C . LEU A 1 136 ? 32.225 11.302 -18.739 1.00 93.06 136 LEU A C 1
ATOM 1109 O O . LEU A 1 136 ? 33.143 11.762 -19.421 1.00 93.06 136 LEU A O 1
ATOM 1113 N N . LYS A 1 137 ? 31.838 11.831 -17.580 1.00 89.88 137 LYS A N 1
ATOM 1114 C CA . LYS A 1 137 ? 32.632 12.838 -16.868 1.00 89.88 137 LYS A CA 1
ATOM 1115 C C . LYS A 1 137 ? 32.644 12.563 -15.363 1.00 89.88 137 LYS A C 1
ATOM 1117 O O . LYS A 1 137 ? 31.684 11.970 -14.862 1.00 89.88 137 LYS A O 1
ATOM 1122 N N . PRO A 1 138 ? 33.668 13.019 -14.624 1.00 88.31 138 PRO A N 1
ATOM 1123 C CA . PRO A 1 138 ? 33.645 12.997 -13.168 1.00 88.31 138 PRO A CA 1
ATOM 1124 C C . PRO A 1 138 ? 32.467 13.806 -12.608 1.00 88.31 138 PRO A C 1
ATOM 1126 O O . PRO A 1 138 ? 32.149 14.884 -13.113 1.00 88.31 138 PRO A O 1
ATOM 1129 N N . SER A 1 139 ? 31.838 13.301 -11.548 1.00 80.75 139 SER A N 1
ATOM 1130 C CA . SER A 1 139 ? 30.662 13.941 -10.929 1.00 80.75 139 SER A CA 1
ATOM 1131 C C . SER A 1 139 ? 31.017 15.218 -10.152 1.00 80.75 139 SER A C 1
ATOM 1133 O O . SER A 1 139 ? 30.202 16.127 -10.047 1.00 80.75 139 SER A O 1
ATOM 1135 N N . TYR A 1 140 ? 32.260 15.329 -9.668 1.00 75.31 140 TYR A N 1
ATOM 1136 C CA . TYR A 1 140 ? 32.739 16.445 -8.844 1.00 75.31 140 TYR A CA 1
ATOM 1137 C C . TYR A 1 140 ? 34.070 16.991 -9.376 1.00 75.31 140 TYR A C 1
ATOM 1139 O O . TYR A 1 140 ? 35.133 16.706 -8.826 1.00 75.31 140 TYR A O 1
ATOM 1147 N N . SER A 1 141 ? 34.032 17.727 -10.488 1.00 74.88 141 SER A N 1
ATOM 1148 C CA . SER A 1 141 ? 35.227 18.348 -11.073 1.00 74.88 141 SER A CA 1
ATOM 1149 C C . SER A 1 141 ? 34.885 19.651 -11.794 1.00 74.88 141 SER A C 1
ATOM 1151 O O . SER A 1 141 ? 33.949 19.680 -12.595 1.00 74.88 141 SER A O 1
ATOM 1153 N N . ASP A 1 142 ? 35.661 20.703 -11.515 1.00 68.62 142 ASP A N 1
ATOM 1154 C CA . ASP A 1 142 ? 35.533 22.028 -12.139 1.00 68.62 142 ASP A CA 1
ATOM 1155 C C . ASP A 1 142 ? 36.124 22.070 -13.565 1.00 68.62 142 ASP A C 1
ATOM 1157 O O . ASP A 1 142 ? 35.673 22.851 -14.403 1.00 68.62 142 ASP A O 1
ATOM 1161 N N . GLU A 1 143 ? 37.074 21.178 -13.871 1.00 76.25 143 GLU A N 1
ATOM 1162 C CA . GLU A 1 143 ? 37.690 20.996 -15.196 1.00 76.25 143 GLU A CA 1
ATOM 1163 C C . GLU A 1 143 ? 37.583 19.522 -15.638 1.00 76.25 143 GLU A C 1
ATOM 1165 O O . GLU A 1 143 ? 38.575 18.786 -15.655 1.00 76.25 143 GLU A O 1
ATOM 1170 N N . PRO A 1 144 ? 36.367 19.031 -15.941 1.00 73.56 144 PRO A N 1
ATOM 1171 C CA . PRO A 1 144 ? 36.148 17.619 -16.207 1.00 73.56 144 PRO A CA 1
ATOM 1172 C C . PRO A 1 144 ? 36.778 17.179 -17.535 1.00 73.56 144 PRO A C 1
ATOM 1174 O O . PRO A 1 144 ? 36.545 17.778 -18.585 1.00 73.56 144 PRO A O 1
ATOM 1177 N N . ILE A 1 145 ? 37.498 16.056 -17.503 1.00 83.94 145 ILE A N 1
ATOM 1178 C CA . ILE A 1 145 ? 37.846 15.297 -18.709 1.00 83.94 145 ILE A CA 1
ATOM 1179 C C . ILE A 1 145 ? 36.583 14.577 -19.190 1.00 83.94 145 ILE A C 1
ATOM 1181 O O . ILE A 1 145 ? 35.912 13.886 -18.420 1.00 83.94 145 ILE A O 1
ATOM 1185 N N . PHE A 1 146 ? 36.261 14.742 -20.471 1.00 89.38 146 PHE A N 1
ATOM 1186 C CA . PHE A 1 146 ? 3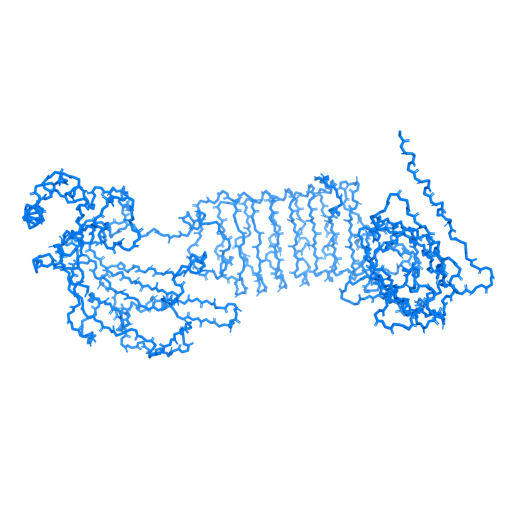5.128 14.083 -21.109 1.00 89.38 146 PHE A CA 1
ATOM 1187 C C . PHE A 1 146 ? 35.610 12.865 -21.892 1.00 89.38 146 PHE A C 1
ATOM 1189 O O . PHE A 1 146 ? 36.462 12.990 -22.771 1.00 89.38 146 PHE A O 1
ATOM 1196 N N . HIS A 1 147 ? 35.025 11.700 -21.630 1.00 92.31 147 HIS A N 1
ATOM 1197 C CA . HIS A 1 147 ? 35.274 10.491 -22.413 1.00 92.31 147 HIS A CA 1
ATOM 1198 C C . HIS A 1 147 ? 34.061 10.212 -23.304 1.00 92.31 147 HIS A C 1
ATOM 1200 O O . HIS A 1 147 ? 33.052 9.738 -22.783 1.00 92.31 147 HIS A O 1
ATOM 1206 N N . PRO A 1 148 ? 34.104 10.498 -24.620 1.00 94.12 148 PRO A N 1
ATOM 1207 C CA . PRO A 1 148 ? 32.978 10.249 -25.517 1.00 94.12 148 PRO A CA 1
ATOM 1208 C C . PRO A 1 148 ? 32.571 8.779 -25.497 1.00 94.12 148 PRO A C 1
ATOM 1210 O O . PRO A 1 148 ? 33.432 7.908 -25.553 1.00 94.12 148 PRO A O 1
ATOM 1213 N N . VAL A 1 149 ? 31.277 8.491 -25.463 1.00 93.88 149 VAL A N 1
ATOM 1214 C CA . VAL A 1 149 ? 30.735 7.133 -25.457 1.00 93.88 149 VAL A CA 1
ATOM 1215 C C . VAL A 1 149 ? 29.850 6.932 -26.678 1.00 93.88 149 VAL A C 1
ATOM 1217 O O . VAL A 1 149 ? 28.970 7.748 -26.963 1.00 93.88 149 VAL A O 1
ATOM 1220 N N . LYS A 1 150 ? 30.066 5.811 -27.369 1.00 93.94 150 LYS A N 1
ATOM 1221 C CA . LYS A 1 150 ? 29.212 5.321 -28.453 1.00 93.94 150 LYS A CA 1
ATOM 1222 C C . LYS A 1 150 ? 28.941 3.841 -28.244 1.00 93.94 150 LYS A C 1
ATOM 1224 O O . LYS A 1 150 ? 29.859 3.021 -28.301 1.00 93.94 150 LYS A O 1
ATOM 1229 N N . ILE A 1 151 ? 27.685 3.497 -27.997 1.00 93.56 151 ILE A N 1
ATOM 1230 C CA . ILE A 1 151 ? 27.238 2.111 -27.851 1.00 93.56 151 ILE A CA 1
ATOM 1231 C C . ILE A 1 151 ? 26.069 1.900 -28.803 1.00 93.56 151 ILE A C 1
ATOM 1233 O O . ILE A 1 151 ? 25.063 2.583 -28.664 1.00 93.56 151 ILE A O 1
ATOM 1237 N N . TYR A 1 152 ? 26.190 0.961 -29.742 1.00 93.44 152 TYR A N 1
ATOM 1238 C CA . TYR A 1 152 ? 25.139 0.595 -30.702 1.00 93.44 152 TYR A CA 1
ATOM 1239 C C . TYR A 1 152 ? 24.956 -0.908 -30.684 1.00 93.44 152 TYR A C 1
ATOM 1241 O O . TYR A 1 152 ? 25.907 -1.648 -30.940 1.00 93.44 152 TYR A O 1
ATOM 1249 N N . ILE A 1 153 ? 23.760 -1.372 -30.353 1.00 93.00 153 ILE A N 1
ATOM 1250 C CA . ILE A 1 153 ? 23.512 -2.792 -30.123 1.00 93.00 153 ILE A CA 1
ATOM 1251 C C . ILE A 1 153 ? 22.188 -3.188 -30.747 1.00 93.00 153 ILE A C 1
ATOM 1253 O O . ILE A 1 153 ? 21.189 -2.470 -30.641 1.00 93.00 153 ILE A O 1
ATOM 1257 N N . LYS A 1 154 ? 22.185 -4.352 -31.391 1.00 91.12 154 LYS A N 1
ATOM 1258 C CA . LYS A 1 154 ? 20.985 -4.919 -31.980 1.00 91.12 154 LYS A CA 1
ATOM 1259 C C . LYS A 1 154 ? 20.223 -5.686 -30.908 1.00 91.12 154 LYS A C 1
ATOM 1261 O O . LYS A 1 154 ? 20.772 -6.545 -30.218 1.00 91.12 154 LYS A O 1
ATOM 1266 N N . LEU A 1 155 ? 18.943 -5.378 -30.758 1.00 89.50 155 LEU A N 1
ATOM 1267 C CA . LEU A 1 155 ? 18.091 -6.016 -29.766 1.00 89.50 155 LEU A CA 1
ATOM 1268 C C . LEU A 1 155 ? 17.477 -7.302 -30.328 1.00 89.50 155 LEU A C 1
ATOM 1270 O O . LEU A 1 155 ? 16.979 -7.341 -31.455 1.00 89.50 155 LEU A O 1
ATOM 1274 N N . ASP A 1 156 ? 17.463 -8.358 -29.514 1.00 86.31 156 ASP A N 1
ATOM 1275 C CA . ASP A 1 156 ? 16.684 -9.564 -29.805 1.00 86.31 156 ASP A CA 1
ATOM 1276 C C . ASP A 1 156 ? 15.223 -9.346 -29.390 1.00 86.31 156 ASP A C 1
ATOM 1278 O O . ASP A 1 156 ? 14.807 -9.677 -28.279 1.00 86.31 156 ASP A O 1
ATOM 1282 N N . ASN A 1 157 ? 14.432 -8.781 -30.300 1.00 83.69 157 ASN A N 1
ATOM 1283 C CA . ASN A 1 157 ? 13.020 -8.494 -30.042 1.00 83.69 157 ASN A CA 1
ATOM 1284 C C . ASN A 1 157 ? 12.124 -9.744 -30.094 1.00 83.69 157 ASN A C 1
ATOM 1286 O O . ASN A 1 157 ? 10.979 -9.695 -29.650 1.00 83.69 157 ASN A O 1
ATOM 1290 N N . SER A 1 158 ? 12.627 -10.879 -30.596 1.00 83.25 158 SER A N 1
ATOM 1291 C CA . SER A 1 158 ? 11.815 -12.084 -30.842 1.00 83.25 158 SER A CA 1
ATOM 1292 C C . SER A 1 158 ? 11.243 -12.723 -29.571 1.00 83.25 158 SER A C 1
ATOM 1294 O O . SER A 1 158 ? 10.287 -13.493 -29.634 1.00 83.25 158 SER A O 1
ATOM 1296 N N . LYS A 1 159 ? 11.825 -12.402 -28.409 1.00 83.88 159 LYS A N 1
ATOM 1297 C CA . LYS A 1 159 ? 11.461 -12.953 -27.094 1.00 83.88 159 LYS A CA 1
ATOM 1298 C C . LYS A 1 159 ? 10.713 -11.960 -26.205 1.00 83.88 159 LYS A C 1
ATOM 1300 O O . LYS A 1 159 ? 10.450 -12.276 -25.042 1.00 83.88 159 LYS A O 1
ATOM 1305 N N . LEU A 1 160 ? 10.401 -10.765 -26.708 1.00 90.44 160 LEU A N 1
ATOM 1306 C CA . LEU A 1 160 ? 9.663 -9.765 -25.943 1.00 90.44 160 LEU A CA 1
ATOM 1307 C C . LEU A 1 160 ? 8.191 -10.172 -25.849 1.00 90.44 160 LEU A C 1
ATOM 1309 O O . LEU A 1 160 ? 7.513 -10.360 -26.853 1.00 90.44 160 LEU A O 1
ATOM 1313 N N . ASP A 1 161 ? 7.702 -10.309 -24.618 1.00 92.12 161 ASP A N 1
ATOM 1314 C CA . ASP A 1 161 ? 6.298 -10.589 -24.339 1.00 92.12 161 ASP A CA 1
ATOM 1315 C C . ASP A 1 161 ? 5.616 -9.346 -23.764 1.00 92.12 161 ASP A C 1
ATOM 1317 O O . ASP A 1 161 ? 5.613 -9.130 -22.547 1.00 92.12 161 ASP A O 1
ATOM 1321 N N . TRP A 1 162 ? 5.018 -8.545 -24.648 1.00 93.12 162 TRP A N 1
ATOM 132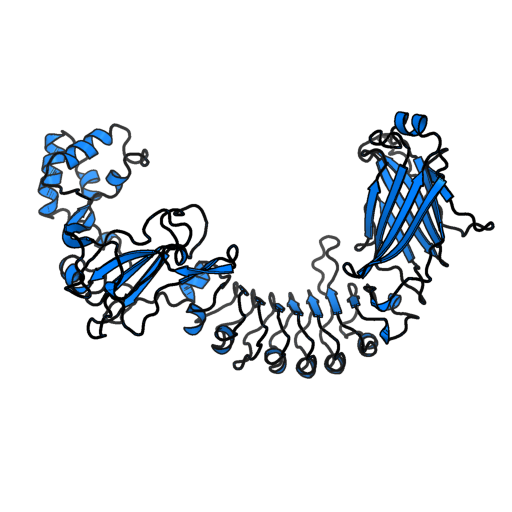2 C CA . TRP A 1 162 ? 4.319 -7.302 -24.303 1.00 93.12 162 TRP A CA 1
ATOM 1323 C C . TRP A 1 162 ? 3.124 -7.504 -23.361 1.00 93.12 162 TRP A C 1
ATOM 1325 O O . TRP A 1 162 ? 2.746 -6.570 -22.663 1.00 93.12 162 TRP A O 1
ATOM 1335 N N . ARG A 1 163 ? 2.608 -8.736 -23.209 1.00 93.88 163 ARG A N 1
ATOM 1336 C CA . ARG A 1 163 ? 1.605 -9.072 -22.173 1.00 93.88 163 ARG A CA 1
ATOM 1337 C C . ARG A 1 163 ? 2.123 -8.874 -20.751 1.00 93.88 163 ARG A C 1
ATOM 1339 O O . ARG A 1 163 ? 1.329 -8.781 -19.817 1.00 93.88 163 ARG A O 1
ATOM 1346 N N . ASN A 1 164 ? 3.444 -8.864 -20.571 1.00 94.44 164 ASN A N 1
ATOM 1347 C CA . ASN A 1 164 ? 4.091 -8.604 -19.289 1.00 94.44 164 ASN A CA 1
ATOM 1348 C C . ASN A 1 164 ? 4.576 -7.158 -19.148 1.00 94.44 164 ASN A C 1
ATOM 1350 O O . ASN A 1 164 ? 5.132 -6.855 -18.098 1.00 94.44 164 ASN A O 1
ATOM 1354 N N . TYR A 1 165 ? 4.409 -6.309 -20.163 1.00 95.69 165 TYR A N 1
ATOM 1355 C CA . TYR A 1 165 ? 4.900 -4.934 -20.148 1.00 95.69 165 TYR A CA 1
ATOM 1356 C C . TYR A 1 165 ? 3.911 -3.996 -19.459 1.00 95.69 165 TYR A C 1
ATOM 1358 O O . TYR A 1 165 ? 2.694 -4.164 -19.582 1.00 95.69 165 TYR A O 1
ATOM 1366 N N . HIS A 1 166 ? 4.442 -3.007 -18.745 1.00 95.44 166 HIS A N 1
ATOM 1367 C CA . HIS A 1 166 ? 3.666 -1.936 -18.135 1.00 95.44 166 HIS A CA 1
ATOM 1368 C C . HIS A 1 166 ? 3.664 -0.701 -19.029 1.00 95.44 166 HIS A C 1
ATOM 1370 O O . HIS A 1 166 ? 4.607 0.081 -19.038 1.00 95.44 166 HIS A O 1
ATOM 1376 N N . PHE A 1 167 ? 2.577 -0.500 -19.761 1.00 95.25 167 PHE A N 1
ATOM 1377 C CA . PHE A 1 167 ? 2.414 0.674 -20.613 1.00 95.25 167 PHE A CA 1
ATOM 1378 C C . PHE A 1 167 ? 2.293 1.934 -19.746 1.00 95.25 167 PHE A C 1
ATOM 1380 O O . PHE A 1 167 ? 1.553 1.937 -18.761 1.00 95.25 167 PHE A O 1
ATOM 1387 N N . SER A 1 168 ? 3.011 3.004 -20.087 1.00 92.44 168 SER A N 1
ATOM 1388 C CA . SER A 1 168 ? 3.057 4.254 -19.306 1.00 92.44 168 SER A CA 1
ATOM 1389 C C . SER A 1 168 ? 2.256 5.400 -19.940 1.00 92.44 168 SER A C 1
ATOM 1391 O O . SER A 1 168 ? 2.130 6.484 -19.364 1.00 92.44 168 SER A O 1
ATOM 1393 N N . SER A 1 169 ? 1.683 5.163 -21.125 1.00 91.94 169 SER A N 1
ATOM 1394 C CA . SER A 1 169 ? 0.789 6.092 -21.815 1.00 91.94 169 SER A CA 1
ATOM 1395 C C . SER A 1 169 ? -0.167 5.373 -22.774 1.00 91.94 169 SER A C 1
ATOM 1397 O O . SER A 1 169 ? 0.037 4.215 -23.132 1.00 91.94 169 SER A O 1
ATOM 1399 N N . ILE A 1 170 ? -1.208 6.079 -23.234 1.00 91.69 170 ILE A N 1
ATOM 1400 C CA . ILE A 1 170 ? -2.104 5.576 -24.293 1.00 91.69 170 ILE A CA 1
ATOM 1401 C C . ILE A 1 170 ? -1.362 5.470 -25.628 1.00 91.69 170 ILE A C 1
ATOM 1403 O O . ILE A 1 170 ? -1.595 4.514 -26.362 1.00 91.69 170 ILE A O 1
ATOM 1407 N N . ALA A 1 171 ? -0.464 6.413 -25.928 1.00 91.38 171 ALA A N 1
ATOM 1408 C CA . ALA A 1 171 ? 0.310 6.411 -27.168 1.00 91.38 171 ALA A CA 1
ATOM 1409 C C . ALA A 1 171 ? 1.134 5.122 -27.315 1.00 91.38 171 ALA A C 1
ATOM 1411 O O . ALA A 1 171 ? 1.140 4.514 -28.379 1.00 91.38 171 ALA A O 1
ATOM 1412 N N . GLU A 1 172 ? 1.719 4.620 -26.224 1.00 92.62 172 GLU A N 1
ATOM 1413 C CA . GLU A 1 172 ? 2.443 3.344 -26.257 1.00 92.62 172 GLU A CA 1
ATOM 1414 C C . GLU A 1 172 ? 1.549 2.135 -26.554 1.00 92.62 172 GLU A C 1
ATOM 1416 O O . GLU A 1 172 ? 2.050 1.095 -26.959 1.00 92.62 172 GLU A O 1
ATOM 1421 N N . THR A 1 173 ? 0.233 2.219 -26.359 1.00 92.44 173 THR A N 1
ATOM 1422 C CA . THR A 1 173 ? -0.662 1.093 -26.683 1.00 92.44 173 THR A CA 1
ATOM 1423 C C . THR A 1 173 ? -0.956 0.979 -28.182 1.00 92.44 173 THR A C 1
ATOM 1425 O O . THR A 1 173 ? -1.605 0.025 -28.616 1.00 92.44 173 THR A O 1
ATOM 1428 N N . GLU A 1 174 ? -0.496 1.936 -28.990 1.00 88.19 174 GLU A N 1
ATOM 1429 C CA . GLU A 1 174 ? -0.720 1.955 -30.430 1.00 88.19 174 GLU A CA 1
ATOM 1430 C C . GLU A 1 174 ? 0.058 0.830 -31.138 1.00 88.19 174 GLU A C 1
ATOM 1432 O O . GLU A 1 174 ? 1.220 0.538 -30.839 1.00 88.19 174 GLU A O 1
ATOM 1437 N N . GLY A 1 175 ? -0.620 0.139 -32.059 1.00 83.69 175 GLY A N 1
ATOM 1438 C CA . GLY A 1 175 ? -0.060 -1.004 -32.787 1.00 83.69 175 GLY A CA 1
ATOM 1439 C C . GLY A 1 175 ? 0.105 -2.291 -31.966 1.00 83.69 175 GLY A C 1
ATOM 1440 O O . GLY A 1 175 ? 0.585 -3.288 -32.502 1.00 83.69 175 GLY A O 1
ATOM 1441 N N . VAL A 1 176 ? -0.309 -2.306 -30.693 1.00 86.44 176 VAL A N 1
ATOM 1442 C CA . VAL A 1 176 ? -0.364 -3.517 -29.857 1.00 86.44 176 VAL A CA 1
ATOM 1443 C C . VAL A 1 176 ? -1.728 -4.182 -29.992 1.00 86.44 176 VAL A C 1
ATOM 1445 O O . VAL A 1 176 ? -2.756 -3.509 -30.048 1.00 86.44 176 VAL A O 1
ATOM 1448 N N . ALA A 1 177 ? -1.755 -5.516 -30.003 1.00 89.38 177 ALA A N 1
ATOM 1449 C CA . ALA A 1 177 ? -3.006 -6.257 -29.900 1.00 89.38 177 ALA A CA 1
ATOM 1450 C C . ALA A 1 177 ? -3.717 -5.941 -28.569 1.00 89.38 177 ALA A C 1
ATOM 1452 O O . ALA A 1 177 ? -3.095 -5.928 -27.506 1.00 89.38 177 ALA A O 1
ATOM 1453 N N . ASP A 1 178 ? -5.031 -5.716 -28.606 1.00 90.12 178 ASP A N 1
ATOM 1454 C CA . ASP A 1 178 ? -5.799 -5.287 -27.426 1.00 90.12 178 ASP A CA 1
ATOM 1455 C C . ASP A 1 178 ? -5.708 -6.268 -26.235 1.00 90.12 178 ASP A C 1
ATOM 1457 O O . ASP A 1 178 ? -5.897 -5.873 -25.083 1.00 90.12 178 ASP A O 1
ATOM 1461 N N . ASP A 1 179 ? -5.415 -7.547 -26.487 1.00 90.44 179 ASP A N 1
ATOM 1462 C CA . ASP A 1 179 ? -5.237 -8.588 -25.470 1.00 90.44 179 ASP A CA 1
ATOM 1463 C C . ASP A 1 179 ? -3.838 -8.599 -24.823 1.00 90.44 179 ASP A C 1
ATOM 1465 O O . ASP A 1 179 ? -3.645 -9.215 -23.763 1.00 90.44 179 ASP A O 1
ATOM 1469 N N . ALA A 1 180 ? -2.871 -7.896 -25.418 1.00 92.12 180 ALA A N 1
ATOM 1470 C CA . ALA A 1 180 ? -1.531 -7.730 -24.873 1.00 92.12 180 ALA A CA 1
ATOM 1471 C C . ALA A 1 180 ? -1.421 -6.588 -23.854 1.00 92.12 180 ALA A C 1
ATOM 1473 O O . ALA A 1 180 ? -0.548 -6.635 -22.989 1.00 92.12 180 ALA A O 1
ATOM 1474 N N . VAL A 1 181 ? -2.342 -5.624 -23.851 1.00 96.38 181 VAL A N 1
ATOM 1475 C CA . VAL A 1 181 ? -2.360 -4.558 -22.839 1.00 96.38 181 VAL A CA 1
ATOM 1476 C C . VAL A 1 181 ? -2.969 -5.083 -21.534 1.00 96.38 181 VAL A C 1
ATOM 1478 O O . VAL A 1 181 ? -4.187 -5.144 -21.365 1.00 96.38 181 VAL A O 1
ATOM 1481 N N . GLN A 1 182 ? -2.106 -5.489 -20.595 1.00 97.25 182 GLN A N 1
ATOM 1482 C CA . GLN A 1 182 ? -2.518 -6.026 -19.286 1.00 97.25 182 GLN A CA 1
ATOM 1483 C C . GLN A 1 182 ? -2.211 -5.091 -18.109 1.00 97.25 182 GLN A C 1
ATOM 1485 O O . GLN A 1 182 ? -2.869 -5.190 -17.071 1.00 97.25 182 GLN A O 1
ATOM 1490 N N . TYR A 1 183 ? -1.262 -4.169 -18.264 1.00 97.56 183 TYR A N 1
ATOM 1491 C CA . TYR A 1 183 ? -0.828 -3.239 -17.223 1.00 97.56 183 TYR A CA 1
ATOM 1492 C C . TYR A 1 183 ? -0.670 -1.848 -17.837 1.00 97.56 183 TYR A C 1
ATOM 1494 O O . TYR A 1 183 ? 0.088 -1.690 -18.792 1.00 97.56 183 TYR A O 1
ATOM 1502 N N . LEU A 1 184 ? -1.406 -0.861 -17.327 1.00 96.69 184 LEU A N 1
ATOM 1503 C CA . LEU A 1 184 ? -1.408 0.501 -17.860 1.00 96.69 184 LEU A CA 1
ATOM 1504 C C . LEU A 1 184 ? -1.339 1.523 -16.724 1.00 96.69 184 LEU A C 1
ATOM 1506 O O . LEU A 1 184 ? -2.170 1.502 -15.816 1.00 96.69 184 LEU A O 1
ATOM 1510 N N . SER A 1 185 ? -0.374 2.434 -16.803 1.00 93.81 185 SER A N 1
ATOM 1511 C CA . SER A 1 185 ? -0.280 3.647 -15.991 1.00 93.81 185 SER A CA 1
ATOM 1512 C C . SER A 1 185 ? -0.517 4.872 -16.857 1.00 93.81 185 SER A C 1
ATOM 1514 O O . SER A 1 185 ? -0.001 4.948 -17.965 1.00 93.81 185 SER A O 1
ATOM 1516 N N . LEU A 1 186 ? -1.246 5.851 -16.331 1.00 91.69 186 LEU A N 1
ATOM 1517 C CA . LEU A 1 186 ? -1.462 7.147 -16.959 1.00 91.69 186 LEU A CA 1
ATOM 1518 C C . LEU A 1 186 ? -1.042 8.252 -15.996 1.00 91.69 186 LEU A C 1
ATOM 1520 O O . LEU A 1 186 ? -1.662 8.444 -14.949 1.00 91.69 186 LEU A O 1
ATOM 1524 N N . GLY A 1 187 ? 0.016 8.967 -16.375 1.00 85.44 187 GLY A N 1
ATOM 1525 C CA . GLY A 1 187 ? 0.543 10.102 -15.617 1.00 85.44 187 GLY A CA 1
ATOM 1526 C C . GLY A 1 187 ? 0.121 11.476 -16.121 1.00 85.44 187 GLY A C 1
ATOM 1527 O O . GLY A 1 187 ? 0.232 12.455 -15.386 1.00 85.44 187 GLY A O 1
ATOM 1528 N N . ASN A 1 188 ? -0.385 11.544 -17.352 1.00 81.44 188 ASN A N 1
ATOM 1529 C CA . ASN A 1 188 ? -0.800 12.781 -17.995 1.00 81.44 188 ASN A CA 1
ATOM 1530 C C . ASN A 1 188 ? -2.241 12.643 -18.499 1.00 81.44 188 ASN A C 1
ATOM 1532 O O . ASN A 1 188 ? -2.487 12.139 -19.594 1.00 81.44 188 ASN A O 1
ATOM 1536 N N . ILE A 1 189 ? -3.199 13.037 -17.661 1.00 86.25 189 ILE A N 1
ATOM 1537 C CA . ILE A 1 189 ? -4.592 13.215 -18.072 1.00 86.25 189 ILE A CA 1
ATOM 1538 C C . ILE A 1 189 ? -4.837 14.714 -18.189 1.00 86.25 189 ILE A C 1
ATOM 1540 O O . ILE A 1 189 ? -4.799 15.427 -17.194 1.00 86.25 189 ILE A O 1
ATOM 1544 N N . GLU A 1 190 ? -5.107 15.177 -19.405 1.00 85.44 190 GLU A N 1
ATOM 1545 C CA . GLU A 1 190 ? -5.312 16.602 -19.707 1.00 85.44 190 GLU A CA 1
ATOM 1546 C C . GLU A 1 190 ? -6.797 16.993 -19.756 1.00 85.44 190 GLU A C 1
ATOM 1548 O O . GLU A 1 190 ? -7.137 18.172 -19.791 1.00 85.44 190 GLU A O 1
ATOM 1553 N N . LYS A 1 191 ? -7.699 16.003 -19.764 1.00 89.62 191 LYS A N 1
ATOM 1554 C CA . LYS A 1 191 ? -9.148 16.192 -19.904 1.00 89.62 191 LYS A CA 1
ATOM 1555 C C . LYS A 1 191 ? -9.896 15.721 -18.664 1.00 89.62 191 LYS A C 1
ATOM 1557 O O . LYS A 1 191 ? -9.448 14.834 -17.947 1.00 89.62 191 LYS A O 1
ATOM 1562 N N . GLU A 1 192 ? -11.085 16.272 -18.450 1.00 93.38 192 GLU A N 1
ATOM 1563 C CA . GLU A 1 192 ? -11.962 15.851 -17.348 1.00 93.38 192 GLU A CA 1
ATOM 1564 C C . GLU A 1 192 ? -12.564 14.449 -17.551 1.00 93.38 192 GLU A C 1
ATOM 1566 O O . GLU A 1 192 ? -13.017 13.813 -16.594 1.00 93.38 192 GLU A O 1
ATOM 1571 N N . GLU A 1 193 ? -12.570 13.977 -18.800 1.00 92.50 193 GLU A N 1
ATOM 1572 C CA . GLU A 1 193 ? -13.149 12.711 -19.235 1.00 92.50 193 GLU A CA 1
ATOM 1573 C C . GLU A 1 193 ? -12.157 11.551 -19.127 1.00 92.50 193 GLU A C 1
ATOM 1575 O O . GLU A 1 193 ? -10.976 11.664 -19.465 1.00 92.50 193 GLU A O 1
ATOM 1580 N N . PHE A 1 194 ? -12.670 10.392 -18.715 1.00 94.62 194 PHE A N 1
ATOM 1581 C CA . PHE A 1 194 ? -11.917 9.146 -18.739 1.00 94.62 194 PHE A CA 1
ATOM 1582 C C . PHE A 1 194 ? -11.578 8.738 -20.185 1.00 94.62 194 PHE A C 1
ATOM 1584 O O . PHE A 1 194 ? -12.475 8.735 -21.034 1.00 94.62 194 PHE A O 1
ATOM 1591 N N . PRO A 1 195 ? -10.340 8.303 -20.486 1.00 94.06 195 PRO A N 1
ATOM 1592 C CA . PRO A 1 195 ? -9.983 7.875 -21.835 1.00 94.06 195 PRO A CA 1
ATOM 1593 C C . PRO A 1 195 ? -10.697 6.575 -22.239 1.00 94.06 195 PRO A C 1
ATOM 1595 O O . PRO A 1 195 ? -10.303 5.468 -21.860 1.00 94.06 195 PRO A O 1
ATOM 1598 N N . ALA A 1 196 ? -11.766 6.696 -23.029 1.00 92.50 196 ALA A N 1
ATOM 1599 C CA . ALA A 1 196 ? -12.634 5.577 -23.404 1.00 92.50 196 ALA A CA 1
ATOM 1600 C C . ALA A 1 196 ? -11.900 4.442 -24.143 1.00 92.50 196 ALA A C 1
ATOM 1602 O O . ALA A 1 196 ? -12.334 3.292 -24.080 1.00 92.50 196 ALA A O 1
ATOM 1603 N N . GLN A 1 197 ? -10.761 4.732 -24.783 1.00 93.31 197 GLN A N 1
ATOM 1604 C CA . GLN A 1 197 ? -9.904 3.737 -25.432 1.00 93.31 197 GLN A CA 1
ATOM 1605 C C . GLN A 1 197 ? -9.475 2.628 -24.465 1.00 93.31 197 GLN A C 1
ATOM 1607 O O . GLN A 1 197 ? -9.363 1.483 -24.883 1.00 93.31 197 GLN A O 1
ATOM 1612 N N . ILE A 1 198 ? -9.304 2.928 -23.173 1.00 95.62 198 ILE A N 1
ATOM 1613 C CA . ILE A 1 198 ? -8.892 1.945 -22.158 1.00 95.62 198 ILE A CA 1
ATOM 1614 C C . ILE A 1 198 ? -9.916 0.807 -22.041 1.00 95.62 198 ILE A C 1
ATOM 1616 O O . ILE A 1 198 ? -9.564 -0.339 -21.765 1.00 95.62 198 ILE A O 1
ATOM 1620 N N . LEU A 1 199 ? -11.195 1.094 -22.300 1.00 96.19 199 LEU A N 1
ATOM 1621 C CA . LEU A 1 199 ? -12.289 0.135 -22.142 1.00 96.19 199 LEU A CA 1
ATOM 1622 C C . LEU A 1 199 ? -12.240 -1.017 -23.159 1.00 96.19 199 LEU A C 1
ATOM 1624 O O . LEU A 1 199 ? -12.937 -2.021 -22.961 1.00 96.19 199 LEU A O 1
ATOM 1628 N N . LYS A 1 200 ? -11.434 -0.905 -24.227 1.00 95.75 200 LYS A N 1
ATOM 1629 C CA . LYS A 1 200 ? -11.231 -1.984 -25.210 1.00 95.75 200 LYS A CA 1
ATOM 1630 C C . LYS A 1 200 ? -10.288 -3.082 -24.708 1.00 95.75 200 LYS A C 1
ATOM 1632 O O . LYS A 1 200 ? -10.424 -4.229 -25.124 1.00 95.75 200 LYS A O 1
ATOM 1637 N N . PHE A 1 201 ? -9.406 -2.780 -23.752 1.00 97.19 201 PHE A N 1
ATOM 1638 C CA . PHE A 1 201 ? -8.397 -3.712 -23.237 1.00 97.19 201 PHE A CA 1
ATOM 1639 C C . PHE A 1 201 ? -8.999 -4.721 -22.247 1.00 97.19 201 PHE A C 1
ATOM 1641 O O . PHE A 1 201 ? -8.830 -4.634 -21.033 1.00 97.19 201 PHE A O 1
ATOM 1648 N N . LYS A 1 202 ? -9.734 -5.719 -22.750 1.00 96.75 202 LYS A N 1
ATOM 1649 C CA . LYS A 1 202 ? -10.468 -6.688 -21.904 1.00 96.75 202 LYS A CA 1
ATOM 1650 C C . LYS A 1 202 ? -9.575 -7.606 -21.059 1.00 96.75 202 LYS A C 1
ATOM 1652 O O . LYS A 1 202 ? -10.073 -8.242 -20.130 1.00 96.75 202 LYS A O 1
ATOM 1657 N N . GLN A 1 203 ? -8.277 -7.678 -21.362 1.00 97.69 203 GLN A N 1
ATOM 1658 C CA . GLN A 1 203 ? -7.289 -8.423 -20.573 1.00 97.69 203 GLN A CA 1
ATOM 1659 C C . GLN A 1 203 ? -6.582 -7.567 -19.511 1.00 97.69 203 GLN A C 1
ATOM 1661 O O . GLN A 1 203 ? -5.693 -8.080 -18.830 1.00 97.69 203 GLN A O 1
ATOM 1666 N N . LEU A 1 204 ? -6.981 -6.300 -19.338 1.00 98.31 204 LEU A N 1
ATOM 1667 C CA . LEU A 1 204 ? -6.377 -5.395 -18.366 1.00 98.31 204 LEU A CA 1
ATOM 1668 C C . LEU A 1 204 ? -6.509 -5.949 -16.940 1.00 98.31 204 LEU A C 1
ATOM 1670 O O . LEU A 1 204 ? -7.609 -6.241 -16.470 1.00 98.31 204 LEU A O 1
ATOM 1674 N N . LYS A 1 205 ? -5.367 -6.092 -16.267 1.00 98.31 205 LYS A N 1
ATOM 1675 C CA . LYS A 1 205 ? -5.226 -6.551 -14.879 1.00 98.31 205 LYS A CA 1
ATOM 1676 C C . LYS A 1 205 ? -4.901 -5.410 -13.929 1.00 98.31 205 LYS A C 1
ATOM 1678 O O . LYS A 1 205 ? -5.356 -5.439 -12.792 1.00 98.31 205 LYS A O 1
ATOM 1683 N N . SER A 1 206 ? -4.155 -4.405 -14.383 1.00 98.31 206 SER A N 1
ATOM 1684 C CA . SER A 1 206 ? -3.823 -3.229 -13.579 1.00 98.31 206 SER A CA 1
ATOM 1685 C C . SER A 1 206 ? -4.059 -1.950 -14.362 1.00 98.31 206 SER A C 1
ATOM 1687 O O . SER A 1 206 ? -3.540 -1.801 -15.469 1.00 98.31 206 SER A O 1
ATOM 1689 N N . LEU A 1 207 ? -4.790 -1.021 -13.752 1.00 98.19 207 LEU A N 1
ATOM 1690 C CA . LEU A 1 207 ? -4.942 0.346 -14.229 1.00 98.19 207 LEU A CA 1
ATOM 1691 C C . LEU A 1 207 ? -4.534 1.312 -13.122 1.00 98.19 207 LEU A C 1
ATOM 1693 O O . LEU A 1 207 ? -5.130 1.304 -12.044 1.00 98.19 207 LEU A O 1
ATOM 1697 N N . THR A 1 208 ? -3.556 2.159 -13.415 1.00 96.00 208 THR A N 1
ATOM 1698 C CA . THR A 1 208 ? -3.079 3.199 -12.508 1.00 96.00 208 THR A CA 1
ATOM 1699 C C . THR A 1 208 ? -3.228 4.565 -13.168 1.00 96.00 208 THR A C 1
ATOM 1701 O O . THR A 1 208 ? -2.815 4.764 -14.305 1.00 96.00 208 THR A O 1
ATOM 1704 N N . ILE A 1 209 ? -3.805 5.524 -12.457 1.00 94.75 209 ILE A N 1
ATOM 1705 C CA . ILE A 1 209 ? -3.919 6.923 -12.861 1.00 94.75 209 ILE A CA 1
ATOM 1706 C C . ILE A 1 209 ? -3.333 7.753 -11.725 1.00 94.75 209 ILE A C 1
ATOM 1708 O O . ILE A 1 209 ? -3.948 7.904 -10.669 1.00 94.75 209 ILE A O 1
ATOM 1712 N N . ILE A 1 210 ? -2.109 8.230 -11.912 1.00 88.69 210 ILE A N 1
ATOM 1713 C CA . ILE A 1 210 ? -1.373 8.989 -10.901 1.00 88.69 210 ILE A CA 1
ATOM 1714 C C . ILE A 1 210 ? -0.364 9.885 -11.595 1.00 88.69 210 ILE A C 1
ATOM 1716 O O . ILE A 1 210 ? 0.387 9.421 -12.449 1.00 88.69 210 ILE A O 1
ATOM 1720 N N . LYS A 1 211 ? -0.302 11.156 -11.203 1.00 78.75 211 LYS A N 1
ATOM 1721 C CA . LYS A 1 211 ? 0.758 12.039 -11.682 1.00 78.75 211 LYS A CA 1
ATOM 1722 C C . LYS A 1 211 ? 2.103 11.589 -11.080 1.00 78.75 211 LYS A C 1
ATOM 1724 O O . LYS A 1 211 ? 2.174 11.451 -9.858 1.00 78.75 211 LYS A O 1
ATOM 1729 N N . PRO A 1 212 ? 3.155 11.325 -11.880 1.00 66.88 212 PRO A N 1
ATOM 1730 C CA . PRO A 1 212 ? 4.464 10.947 -11.351 1.00 66.88 212 PRO A CA 1
ATOM 1731 C C . PRO A 1 212 ? 4.986 12.045 -10.418 1.00 66.88 212 PRO A C 1
ATOM 1733 O O . PRO A 1 212 ? 4.856 13.224 -10.742 1.00 66.88 212 PRO A O 1
ATOM 1736 N N . TYR A 1 213 ? 5.597 11.674 -9.289 1.00 59.81 213 TYR A N 1
ATOM 1737 C CA . TYR A 1 213 ? 6.166 12.598 -8.291 1.00 59.81 213 TYR A CA 1
ATOM 1738 C C . TYR A 1 213 ? 7.456 13.293 -8.773 1.00 59.81 213 TYR A C 1
ATOM 1740 O O . TYR A 1 213 ? 8.442 13.393 -8.044 1.00 59.81 213 TYR A O 1
ATOM 1748 N N . LEU A 1 214 ? 7.480 13.757 -10.020 1.00 52.84 214 LEU A N 1
ATOM 1749 C CA . LEU A 1 214 ? 8.570 14.551 -10.558 1.00 52.84 214 LEU A CA 1
ATOM 1750 C C . LEU A 1 214 ? 8.320 16.021 -10.194 1.00 52.84 214 LEU A C 1
ATOM 1752 O O . LEU A 1 214 ? 7.500 16.686 -10.812 1.00 52.84 214 LEU A O 1
ATOM 1756 N N . TYR A 1 215 ? 9.049 16.498 -9.183 1.00 44.03 215 TYR A N 1
ATOM 1757 C CA . TYR A 1 215 ? 9.259 17.911 -8.837 1.00 44.03 215 TYR A CA 1
ATOM 1758 C C . TYR A 1 215 ? 8.014 18.734 -8.452 1.00 44.03 215 TYR A C 1
ATOM 1760 O O . TYR A 1 215 ? 7.309 19.247 -9.305 1.00 44.03 215 TYR A O 1
ATOM 1768 N N . GLN A 1 216 ? 7.832 18.926 -7.137 1.00 44.16 216 GLN A N 1
ATOM 1769 C CA . GLN A 1 216 ? 7.171 20.044 -6.419 1.00 44.16 216 GLN A CA 1
ATOM 1770 C C . GLN A 1 216 ? 5.780 20.564 -6.852 1.00 44.16 216 GLN A C 1
ATOM 1772 O O . GLN A 1 216 ? 5.209 21.377 -6.125 1.00 44.16 216 GLN A O 1
ATOM 1777 N N . ASN A 1 217 ? 5.173 20.081 -7.932 1.00 52.62 217 ASN A N 1
ATOM 1778 C CA . ASN A 1 217 ? 3.829 20.476 -8.326 1.00 52.62 217 ASN A CA 1
ATOM 1779 C C . ASN A 1 217 ? 2.814 19.464 -7.792 1.00 52.62 217 ASN A C 1
ATOM 1781 O O . ASN A 1 217 ? 2.654 18.367 -8.324 1.00 52.62 217 ASN A O 1
ATOM 1785 N N . ASN A 1 218 ? 2.067 19.880 -6.765 1.00 60.22 218 ASN A N 1
ATOM 1786 C CA . ASN A 1 218 ? 0.876 19.198 -6.237 1.00 60.22 218 ASN A CA 1
ATOM 1787 C C . ASN A 1 218 ? -0.315 19.265 -7.220 1.00 60.22 218 ASN A C 1
ATOM 1789 O O . ASN A 1 218 ? -1.464 19.449 -6.819 1.00 60.22 218 ASN A O 1
ATOM 1793 N N . GLU A 1 219 ? -0.058 19.181 -8.524 1.00 74.94 219 GLU A N 1
ATOM 1794 C CA . GLU A 1 219 ? -1.077 19.361 -9.551 1.00 74.94 219 GLU A CA 1
ATOM 1795 C C . GLU A 1 219 ? -2.044 18.178 -9.577 1.00 74.94 219 GLU A C 1
ATOM 1797 O O . GLU A 1 219 ? -1.664 17.032 -9.827 1.00 74.94 219 GLU A O 1
ATOM 1802 N N . VAL A 1 220 ? -3.312 18.490 -9.324 1.00 87.44 220 VAL A N 1
ATOM 1803 C CA . VAL A 1 220 ? -4.436 17.557 -9.363 1.00 87.44 220 VAL A CA 1
ATOM 1804 C C . VAL A 1 220 ? -4.799 17.267 -10.819 1.00 87.44 220 VAL A C 1
ATOM 1806 O O . VAL A 1 220 ? -4.956 18.190 -11.618 1.00 87.44 220 VAL A O 1
ATOM 1809 N N . LEU A 1 221 ? -4.965 15.992 -11.173 1.00 90.88 221 LEU A N 1
ATOM 1810 C CA . LEU A 1 221 ? -5.450 15.592 -12.490 1.00 90.88 221 LEU A CA 1
ATOM 1811 C C . LEU A 1 221 ? -6.937 15.984 -12.648 1.00 90.88 221 LEU A C 1
ATOM 1813 O O . LEU A 1 221 ? -7.744 15.732 -11.746 1.00 90.88 221 LEU A O 1
ATOM 1817 N N . PRO A 1 222 ? -7.342 16.543 -13.803 1.00 93.75 222 PRO A N 1
ATOM 1818 C CA . PRO A 1 222 ? -8.688 17.067 -14.026 1.00 93.75 222 PRO A CA 1
ATOM 1819 C C . PRO A 1 222 ? -9.783 15.993 -14.086 1.00 93.75 222 PRO A C 1
ATOM 1821 O O . PRO A 1 222 ? -10.954 16.346 -14.162 1.00 93.75 222 PRO A O 1
ATOM 1824 N N . LEU A 1 223 ? -9.441 14.699 -14.053 1.00 94.81 223 LEU A N 1
ATOM 1825 C CA . LEU A 1 223 ? -10.387 13.590 -14.186 1.00 94.81 223 LEU A CA 1
ATOM 1826 C C . LEU A 1 223 ? -11.511 13.659 -13.135 1.00 94.81 223 LEU A C 1
ATOM 1828 O O . LEU A 1 223 ? -11.247 13.535 -11.937 1.00 94.81 223 LEU A O 1
ATOM 1832 N N . LYS A 1 224 ? -12.767 13.797 -13.581 1.00 95.00 224 LYS A N 1
ATOM 1833 C CA . LYS A 1 224 ? -13.942 13.957 -12.695 1.00 95.00 224 LYS A CA 1
ATOM 1834 C C . LYS A 1 224 ? -14.812 12.714 -12.548 1.00 95.00 224 LYS A C 1
ATOM 1836 O O . LYS A 1 224 ? -15.580 12.626 -11.590 1.00 95.00 224 LYS A O 1
ATOM 1841 N N . SER A 1 225 ? -14.748 11.774 -13.489 1.00 93.19 225 SER A N 1
ATOM 1842 C CA . SER A 1 225 ? -15.621 10.594 -13.496 1.00 93.19 225 SER A CA 1
ATOM 1843 C C . SER A 1 225 ? -14.969 9.376 -14.149 1.00 93.19 225 SER A C 1
ATOM 1845 O O . SER A 1 225 ? -14.061 9.506 -14.967 1.00 93.19 225 SER A O 1
ATOM 1847 N N . ILE A 1 226 ? -15.459 8.188 -13.786 1.00 95.50 226 ILE A N 1
ATOM 1848 C CA . ILE A 1 226 ? -15.144 6.915 -14.443 1.00 95.50 226 ILE A CA 1
ATOM 1849 C C . ILE A 1 226 ? -16.444 6.373 -15.055 1.00 95.50 226 ILE A C 1
ATOM 1851 O O . ILE A 1 226 ? -17.454 6.326 -14.351 1.00 95.50 226 ILE A O 1
ATOM 1855 N N . PRO A 1 227 ? -16.448 5.954 -16.332 1.00 96.56 227 PRO A N 1
ATOM 1856 C CA . PRO A 1 227 ? -17.646 5.476 -17.009 1.00 96.56 227 PRO A CA 1
ATOM 1857 C C . PRO A 1 227 ? -18.048 4.074 -16.543 1.00 96.56 227 PRO A C 1
ATOM 1859 O O . PRO A 1 227 ? -17.200 3.262 -16.169 1.00 96.56 227 PRO A O 1
ATOM 1862 N N . ASP A 1 228 ? -19.332 3.738 -16.693 1.00 96.88 228 ASP A N 1
ATOM 1863 C CA . ASP A 1 228 ? -19.869 2.407 -16.366 1.00 96.88 228 ASP A CA 1
ATOM 1864 C C . ASP A 1 228 ? -19.187 1.251 -17.112 1.00 96.88 228 ASP A C 1
ATOM 1866 O O . ASP A 1 228 ? -19.152 0.116 -16.635 1.00 96.88 228 ASP A O 1
ATOM 1870 N N . GLY A 1 229 ? -18.592 1.533 -18.273 1.00 97.81 229 GLY A N 1
ATOM 1871 C CA . GLY A 1 229 ? -17.838 0.543 -19.037 1.00 97.81 229 GLY A CA 1
ATOM 1872 C C . GLY A 1 229 ? -16.642 -0.048 -18.281 1.00 97.81 229 GLY A C 1
ATOM 1873 O O . GLY A 1 229 ? -16.167 -1.117 -18.667 1.00 97.81 229 GLY A O 1
ATOM 1874 N N . ILE A 1 230 ? -16.176 0.580 -17.191 1.00 98.00 230 ILE A N 1
ATOM 1875 C CA . ILE A 1 230 ? -15.103 0.031 -16.349 1.00 98.00 230 ILE A CA 1
ATOM 1876 C C . ILE A 1 230 ? -15.461 -1.355 -15.798 1.00 98.00 230 ILE A C 1
ATOM 1878 O O . ILE A 1 230 ? -14.588 -2.215 -15.704 1.00 98.00 230 ILE A O 1
ATOM 1882 N N . GLY A 1 231 ? -16.744 -1.614 -15.512 1.00 97.69 231 GLY A N 1
ATOM 1883 C CA . GLY A 1 231 ? -17.218 -2.908 -15.011 1.00 97.69 231 GLY A CA 1
ATOM 1884 C C . GLY A 1 231 ? -17.064 -4.064 -16.005 1.00 97.69 231 GLY A C 1
ATOM 1885 O O . GLY A 1 231 ? -17.133 -5.225 -15.606 1.00 97.69 231 GLY A O 1
ATOM 1886 N N . GLU A 1 232 ? -16.816 -3.766 -17.282 1.00 98.06 232 GLU A N 1
ATOM 1887 C CA . GLU A 1 232 ? -16.572 -4.765 -18.327 1.00 98.06 232 GLU A CA 1
ATOM 1888 C C . GLU A 1 232 ? -15.108 -5.243 -18.359 1.00 98.06 232 GLU A C 1
ATOM 1890 O O . GLU A 1 232 ? -14.789 -6.226 -19.033 1.00 98.06 232 GLU A O 1
ATOM 1895 N N . LEU A 1 233 ? -14.203 -4.600 -17.610 1.00 98.38 233 LEU A N 1
ATOM 1896 C CA . LEU A 1 233 ? -12.808 -5.025 -17.448 1.00 98.38 233 LEU A CA 1
ATOM 1897 C C . LEU A 1 233 ? -12.697 -6.145 -16.404 1.00 98.38 233 LEU A C 1
ATOM 1899 O O . LEU A 1 233 ? -12.002 -6.035 -15.402 1.00 98.38 233 LEU A O 1
ATOM 1903 N N . THR A 1 234 ? -13.394 -7.259 -16.625 1.00 98.00 234 THR A N 1
ATOM 1904 C CA . THR A 1 234 ? -13.571 -8.351 -15.638 1.00 98.00 234 THR A CA 1
ATOM 1905 C C . THR A 1 234 ? -12.277 -9.050 -15.187 1.00 98.00 234 THR A C 1
ATOM 1907 O O . THR A 1 234 ? -12.295 -9.846 -14.242 1.00 98.00 234 THR A O 1
ATOM 1910 N N . ARG A 1 235 ? -11.151 -8.765 -15.852 1.00 98.44 235 ARG A N 1
ATOM 1911 C CA . ARG A 1 235 ? -9.804 -9.231 -15.496 1.00 98.44 235 ARG A CA 1
ATOM 1912 C C . ARG A 1 235 ? -9.054 -8.291 -14.549 1.00 98.44 235 ARG A C 1
ATOM 1914 O O . ARG A 1 235 ? -8.004 -8.703 -14.068 1.00 98.44 235 ARG A O 1
ATOM 1921 N N . LEU A 1 236 ? -9.596 -7.109 -14.253 1.00 98.75 236 LEU A N 1
ATOM 1922 C CA . LEU A 1 236 ? -8.949 -6.094 -13.429 1.00 98.75 236 LEU A CA 1
ATOM 1923 C C . LEU A 1 236 ? -8.789 -6.589 -11.984 1.00 98.75 236 LEU A C 1
ATOM 1925 O O . LEU A 1 236 ? -9.760 -6.965 -11.322 1.00 98.75 236 LEU A O 1
ATOM 1929 N N . GLU A 1 237 ? -7.543 -6.605 -11.527 1.00 98.69 237 GLU A N 1
ATOM 1930 C CA . GLU A 1 237 ? -7.096 -7.000 -10.189 1.00 98.69 237 GLU A CA 1
ATOM 1931 C C . GLU A 1 237 ? -6.701 -5.767 -9.364 1.00 98.69 237 GLU A C 1
ATOM 1933 O O . GLU A 1 237 ? -6.934 -5.740 -8.156 1.00 98.69 237 GLU A O 1
ATOM 1938 N N . THR A 1 238 ? -6.174 -4.730 -10.019 1.00 98.75 238 THR A N 1
ATOM 1939 C CA . THR A 1 238 ? -5.762 -3.476 -9.383 1.00 98.75 238 THR A CA 1
ATOM 1940 C C . THR A 1 238 ? -6.346 -2.278 -10.120 1.00 98.75 238 THR A C 1
ATOM 1942 O O . THR A 1 238 ? -6.160 -2.130 -11.330 1.00 98.75 238 THR A O 1
ATOM 1945 N N . LEU A 1 239 ? -7.006 -1.393 -9.374 1.00 98.62 239 LEU A N 1
ATOM 1946 C CA . LEU A 1 239 ? -7.381 -0.057 -9.823 1.00 98.62 239 LEU A CA 1
ATOM 1947 C C . LEU A 1 239 ? -6.829 0.969 -8.835 1.00 98.62 239 LEU A C 1
ATOM 1949 O O . LEU A 1 239 ? -7.244 0.999 -7.676 1.00 98.62 239 LEU A O 1
ATOM 1953 N N . GLN A 1 240 ? -5.913 1.810 -9.304 1.00 98.06 240 GLN A N 1
ATOM 1954 C CA . GLN A 1 240 ? -5.348 2.907 -8.530 1.00 98.06 240 GLN A CA 1
ATOM 1955 C C . GLN A 1 240 ? -5.617 4.238 -9.224 1.00 98.06 240 GLN A C 1
ATOM 1957 O O . GLN A 1 240 ? -5.256 4.423 -10.381 1.00 98.06 240 GLN A O 1
ATOM 1962 N N . ILE A 1 241 ? -6.238 5.172 -8.515 1.00 96.25 241 ILE A N 1
ATOM 1963 C CA . ILE A 1 241 ? -6.507 6.529 -8.981 1.00 96.25 241 ILE A CA 1
ATOM 1964 C C . ILE A 1 241 ? -6.145 7.473 -7.844 1.00 96.25 241 ILE A C 1
ATOM 1966 O O . ILE A 1 241 ? -6.736 7.414 -6.769 1.00 96.25 241 ILE A O 1
ATOM 1970 N N . THR A 1 242 ? -5.165 8.335 -8.068 1.00 94.25 242 THR A N 1
ATOM 1971 C CA . THR A 1 242 ? -4.652 9.224 -7.027 1.00 94.25 242 THR A CA 1
ATOM 1972 C C . THR A 1 242 ? -4.580 10.653 -7.545 1.00 94.25 242 THR A C 1
ATOM 1974 O O . THR A 1 242 ? -4.231 10.881 -8.703 1.00 94.25 242 THR A O 1
ATOM 1977 N N . ASN A 1 243 ? -4.892 11.617 -6.676 1.00 92.44 243 ASN A N 1
ATOM 1978 C CA . ASN A 1 243 ? -4.791 13.048 -6.963 1.00 92.44 243 ASN A CA 1
ATOM 1979 C C . ASN A 1 243 ? -5.642 13.489 -8.171 1.00 92.44 243 ASN A C 1
ATOM 1981 O O . ASN A 1 243 ? -5.137 14.124 -9.094 1.00 92.44 243 ASN A O 1
ATOM 1985 N N . CYS A 1 244 ? -6.926 13.116 -8.186 1.00 94.25 244 CYS A N 1
ATOM 1986 C CA . CYS A 1 244 ? -7.890 13.449 -9.246 1.00 94.25 244 CYS A CA 1
ATOM 1987 C C . CYS A 1 244 ? -9.101 14.220 -8.689 1.00 94.25 244 CYS A C 1
ATOM 1989 O O . CYS A 1 244 ? -9.428 14.125 -7.509 1.00 94.25 244 CYS A O 1
ATOM 1991 N N . LEU A 1 245 ? -9.859 14.910 -9.543 1.00 94.75 245 LEU A N 1
ATOM 1992 C CA . LEU A 1 245 ? -11.114 15.590 -9.165 1.00 94.75 245 LEU A CA 1
ATOM 1993 C C . LEU A 1 245 ? -12.342 14.657 -9.105 1.00 94.75 245 LEU A C 1
ATOM 1995 O O . LEU A 1 245 ? -13.484 15.099 -9.246 1.00 94.75 245 LEU A O 1
ATOM 1999 N N . LEU A 1 246 ? -12.120 13.361 -8.894 1.00 95.81 246 LEU A N 1
ATOM 2000 C CA . LEU A 1 246 ? -13.140 12.320 -8.943 1.00 95.81 246 LEU A CA 1
ATOM 2001 C C . LEU A 1 246 ? -14.112 12.426 -7.759 1.00 95.81 246 LEU A C 1
ATOM 2003 O O . LEU A 1 246 ? -13.685 12.365 -6.606 1.00 95.81 246 LEU A O 1
ATOM 2007 N N . THR A 1 247 ? -15.414 12.553 -8.035 1.00 95.50 247 THR A N 1
ATOM 2008 C CA . THR A 1 247 ? -16.458 12.742 -7.002 1.00 95.50 247 THR A CA 1
ATOM 2009 C C . THR A 1 247 ? -17.285 11.493 -6.701 1.00 95.50 247 THR A C 1
ATOM 2011 O O . THR A 1 247 ? -17.848 11.377 -5.609 1.00 95.50 247 THR A O 1
ATOM 2014 N N . GLN A 1 248 ? -17.343 10.550 -7.643 1.00 94.81 248 GLN A N 1
ATOM 2015 C CA . GLN A 1 248 ? -18.112 9.311 -7.540 1.00 94.81 248 GLN A CA 1
ATOM 2016 C C . GLN A 1 248 ? -17.465 8.177 -8.340 1.00 94.81 248 GLN A C 1
ATOM 2018 O O . GLN A 1 248 ? -16.719 8.412 -9.291 1.00 94.81 248 GLN A O 1
ATOM 2023 N N . LEU A 1 249 ? -17.804 6.943 -7.973 1.00 96.94 249 LEU A N 1
ATOM 2024 C CA . LEU A 1 249 ? -17.460 5.731 -8.712 1.00 96.94 249 LEU A CA 1
ATOM 2025 C C . LEU A 1 249 ? -18.741 5.065 -9.241 1.00 96.94 249 LEU A C 1
ATOM 2027 O O . LEU A 1 249 ? -19.772 5.159 -8.577 1.00 96.94 249 LEU A O 1
ATOM 2031 N N . PRO A 1 250 ? -18.705 4.380 -10.396 1.00 96.94 250 PRO A N 1
ATOM 2032 C CA . PRO A 1 250 ? -19.885 3.724 -10.952 1.00 96.94 250 PRO A CA 1
ATOM 2033 C C . PRO A 1 250 ? -20.233 2.411 -10.227 1.00 96.94 250 PRO A C 1
ATOM 2035 O O . PRO A 1 250 ? -19.346 1.648 -9.834 1.00 96.94 250 PRO A O 1
ATOM 2038 N N . GLU A 1 251 ? -21.528 2.084 -10.131 1.00 96.94 251 GLU A N 1
ATOM 2039 C CA . GLU A 1 251 ? -22.034 0.814 -9.559 1.00 96.94 251 GLU A CA 1
ATOM 2040 C C . GLU A 1 251 ? -21.467 -0.427 -10.267 1.00 96.94 251 GLU A C 1
ATOM 2042 O O . GLU A 1 251 ? -21.260 -1.488 -9.667 1.00 96.94 251 GLU A O 1
ATOM 2047 N N . SER A 1 252 ? -21.140 -0.285 -11.551 1.00 98.00 252 SER A N 1
ATOM 2048 C CA . SER A 1 252 ? -20.525 -1.327 -12.372 1.00 98.00 252 SER A CA 1
ATOM 2049 C C . SER A 1 252 ? -19.184 -1.851 -11.829 1.00 98.00 252 SER A C 1
ATOM 2051 O O . SER A 1 252 ? -18.830 -2.989 -12.148 1.00 98.00 252 SER A O 1
ATOM 2053 N N . LEU A 1 253 ? -18.481 -1.128 -10.939 1.00 97.88 253 LEU A N 1
ATOM 2054 C CA . LEU A 1 253 ? -17.298 -1.652 -10.233 1.00 97.88 253 LEU A CA 1
ATOM 2055 C C . LEU A 1 253 ? -17.590 -2.956 -9.478 1.00 97.88 253 LEU A C 1
ATOM 2057 O O . LEU A 1 253 ? -16.716 -3.817 -9.366 1.00 97.88 253 LEU A O 1
ATOM 2061 N N . GLY A 1 254 ? -18.831 -3.161 -9.030 1.00 97.06 254 GLY A N 1
ATOM 2062 C CA . GLY A 1 254 ? -19.269 -4.407 -8.401 1.00 97.06 254 GLY A CA 1
ATOM 2063 C C . GLY A 1 254 ? -19.139 -5.653 -9.287 1.00 97.06 254 GLY A C 1
ATOM 2064 O O . GLY A 1 254 ? -19.146 -6.778 -8.769 1.00 97.06 254 GLY A O 1
ATOM 2065 N N . LYS A 1 255 ? -19.009 -5.491 -10.612 1.00 98.31 255 LYS A N 1
ATOM 2066 C CA . LYS A 1 255 ? -18.790 -6.588 -11.571 1.00 98.31 255 LYS A CA 1
ATOM 2067 C C . LYS A 1 255 ? -17.350 -7.119 -11.555 1.00 98.31 255 LYS A C 1
ATOM 2069 O O . LYS A 1 255 ? -17.119 -8.241 -12.005 1.00 98.31 255 LYS A O 1
ATOM 2074 N N . LEU A 1 256 ? -16.392 -6.378 -10.996 1.00 98.56 256 LEU A N 1
ATOM 2075 C CA . LEU A 1 256 ? -14.959 -6.692 -11.038 1.00 98.56 256 LEU A CA 1
ATOM 2076 C C . LEU A 1 256 ? -14.564 -7.760 -10.011 1.00 98.56 256 LEU A C 1
ATOM 2078 O O . LEU A 1 256 ? -13.840 -7.511 -9.052 1.00 98.56 256 LEU A O 1
ATOM 2082 N N . LYS A 1 257 ? -15.039 -8.995 -10.198 1.00 98.19 257 LYS A N 1
ATOM 2083 C CA . LYS A 1 257 ? -14.877 -10.084 -9.216 1.00 98.19 257 LYS A CA 1
ATOM 2084 C C . LYS A 1 257 ? -13.423 -10.491 -8.947 1.00 98.19 257 LYS A C 1
ATOM 2086 O O . LYS A 1 257 ? -13.187 -11.183 -7.960 1.00 98.19 257 LYS A O 1
ATOM 2091 N N . LYS A 1 258 ? -12.471 -10.086 -9.793 1.00 98.69 258 LYS A N 1
ATOM 2092 C CA . LYS A 1 258 ? -11.030 -10.316 -9.609 1.00 98.69 258 LYS A CA 1
ATOM 2093 C C . LYS A 1 258 ? -10.295 -9.192 -8.883 1.00 98.69 258 LYS A C 1
ATOM 2095 O O . LYS A 1 258 ? -9.135 -9.399 -8.551 1.00 98.69 258 LYS A O 1
ATOM 2100 N N . MET A 1 259 ? -10.957 -8.069 -8.602 1.00 98.75 259 MET A N 1
ATOM 2101 C CA . MET A 1 259 ? -10.358 -6.933 -7.907 1.00 98.75 259 MET A CA 1
ATOM 2102 C C . MET A 1 259 ? -9.790 -7.367 -6.552 1.00 98.75 259 MET A C 1
ATOM 2104 O O . MET A 1 259 ? -10.511 -7.943 -5.736 1.00 98.75 259 MET A O 1
ATOM 2108 N N . GLN A 1 260 ? -8.513 -7.075 -6.334 1.00 98.75 260 GLN A N 1
ATOM 2109 C CA . GLN A 1 260 ? -7.752 -7.323 -5.110 1.00 98.75 260 GLN A CA 1
ATOM 2110 C C . GLN A 1 260 ? -7.346 -6.011 -4.441 1.00 98.75 260 GLN A C 1
ATOM 2112 O O . GLN A 1 260 ? -7.387 -5.925 -3.214 1.00 98.75 260 GLN A O 1
ATOM 2117 N N . ASN A 1 261 ? -7.002 -4.990 -5.228 1.00 98.75 261 ASN A N 1
ATOM 2118 C CA . ASN A 1 261 ? -6.556 -3.696 -4.727 1.00 98.75 261 ASN A CA 1
ATOM 2119 C C . ASN A 1 261 ? -7.350 -2.556 -5.373 1.00 98.75 261 ASN A C 1
ATOM 2121 O O . ASN A 1 261 ? -7.257 -2.334 -6.581 1.00 98.75 261 ASN A O 1
ATOM 2125 N N . LEU A 1 262 ? -8.107 -1.825 -4.557 1.00 98.75 262 LEU A N 1
ATOM 2126 C CA . LEU A 1 262 ? -8.777 -0.595 -4.959 1.00 98.75 262 LEU A CA 1
ATOM 2127 C C . LEU A 1 262 ? -8.198 0.568 -4.157 1.00 98.75 262 LEU A C 1
ATOM 2129 O O . LEU A 1 262 ? -8.427 0.673 -2.952 1.00 98.75 262 LEU A O 1
ATOM 2133 N N . ASN A 1 263 ? -7.475 1.452 -4.835 1.00 98.50 263 ASN A N 1
ATOM 2134 C CA . ASN A 1 263 ? -6.912 2.662 -4.253 1.00 98.50 263 ASN A CA 1
ATOM 2135 C C . ASN A 1 263 ? -7.500 3.883 -4.959 1.00 98.50 263 ASN A C 1
ATOM 2137 O O . ASN A 1 263 ? -7.239 4.099 -6.139 1.00 98.50 263 ASN A O 1
ATOM 2141 N N . VAL A 1 264 ? -8.292 4.673 -4.242 1.00 97.81 264 VAL A N 1
ATOM 2142 C CA . VAL A 1 264 ? -8.806 5.958 -4.717 1.00 97.81 264 VAL A CA 1
ATOM 2143 C C . VAL A 1 264 ? -8.537 7.010 -3.650 1.00 97.81 264 VAL A C 1
ATOM 2145 O O . VAL A 1 264 ? -9.363 7.239 -2.771 1.00 97.81 264 VAL A O 1
ATOM 2148 N N . THR A 1 265 ? -7.352 7.612 -3.693 1.00 96.62 265 THR A N 1
ATOM 2149 C CA . THR A 1 265 ? -6.825 8.509 -2.648 1.00 96.62 265 THR A CA 1
ATOM 2150 C C . THR A 1 265 ? -6.605 9.922 -3.171 1.00 96.62 265 THR A C 1
ATOM 2152 O O . THR A 1 265 ? -6.395 10.125 -4.368 1.00 96.62 265 THR A O 1
ATOM 2155 N N . TYR A 1 266 ? -6.645 10.920 -2.284 1.00 94.75 266 TYR A N 1
ATOM 2156 C CA . TYR A 1 266 ? -6.478 12.334 -2.661 1.00 94.75 266 TYR A CA 1
ATOM 2157 C C . TYR A 1 266 ? -7.450 12.753 -3.776 1.00 94.75 266 TYR A C 1
ATOM 2159 O O . TYR A 1 266 ? -7.077 13.416 -4.741 1.00 94.75 266 TYR A O 1
ATOM 2167 N N . CYS A 1 267 ? -8.697 12.299 -3.677 1.00 95.81 267 CYS A N 1
ATOM 2168 C CA . CYS A 1 267 ? -9.757 12.633 -4.620 1.00 95.81 267 CYS A CA 1
ATOM 2169 C C . CYS A 1 267 ? -10.852 13.445 -3.913 1.00 95.81 267 CYS A C 1
ATOM 2171 O O . CYS A 1 267 ? -10.623 14.063 -2.874 1.00 95.81 267 CYS A O 1
ATOM 2173 N N . GLN A 1 268 ? -12.046 13.516 -4.498 1.00 96.38 268 GLN A N 1
ATOM 2174 C CA . GLN A 1 268 ? -13.185 14.260 -3.957 1.00 96.38 268 GLN A CA 1
ATOM 2175 C C . GLN A 1 268 ? -14.387 13.337 -3.709 1.00 96.38 268 GLN A C 1
ATOM 2177 O O . GLN A 1 268 ? -15.531 13.804 -3.729 1.00 96.38 268 GLN A O 1
ATOM 2182 N N . LEU A 1 269 ? -14.145 12.034 -3.496 1.00 97.56 269 LEU A N 1
ATOM 2183 C CA . LEU A 1 269 ? -15.209 11.045 -3.336 1.00 97.56 269 LEU A CA 1
ATOM 2184 C C . LEU A 1 269 ? -16.077 11.379 -2.127 1.00 97.56 269 LEU A C 1
ATOM 2186 O O . LEU A 1 269 ? -15.567 11.551 -1.023 1.00 97.56 269 LEU A O 1
ATOM 2190 N N . GLN A 1 270 ? -17.391 11.430 -2.331 1.00 95.69 270 GLN A N 1
ATOM 2191 C CA . GLN A 1 270 ? -18.356 11.664 -1.247 1.00 95.69 270 GLN A CA 1
ATOM 2192 C C . GLN A 1 270 ? -18.961 10.364 -0.708 1.00 95.69 270 GLN A C 1
ATOM 2194 O O . GLN A 1 270 ? -19.367 10.290 0.452 1.00 95.69 270 GLN A O 1
ATOM 2199 N N . THR A 1 271 ? -19.040 9.343 -1.561 1.00 94.38 271 THR A N 1
ATOM 2200 C CA . THR A 1 271 ? -19.586 8.016 -1.260 1.00 94.38 271 THR A CA 1
ATOM 2201 C C . THR A 1 271 ? -18.888 6.965 -2.124 1.00 94.38 271 THR A C 1
ATOM 2203 O O . THR A 1 271 ? -18.132 7.299 -3.041 1.00 94.38 271 THR A O 1
ATOM 2206 N N . LEU A 1 272 ? -19.150 5.690 -1.833 1.00 95.75 272 LEU A N 1
ATOM 2207 C CA . LEU A 1 272 ? -18.810 4.571 -2.702 1.00 95.75 272 LEU A CA 1
ATOM 2208 C C . LEU A 1 272 ? -20.067 3.749 -3.014 1.00 95.75 272 LEU A C 1
ATOM 2210 O O . LEU A 1 272 ? -20.922 3.623 -2.136 1.00 95.75 272 LEU A O 1
ATOM 2214 N N . PRO A 1 273 ? -20.140 3.124 -4.202 1.00 95.56 273 PRO A N 1
ATOM 2215 C CA . PRO A 1 273 ? -21.150 2.122 -4.518 1.00 95.56 273 PRO A CA 1
ATOM 2216 C C . PRO A 1 273 ? -21.178 0.979 -3.503 1.00 95.56 273 PRO A C 1
ATOM 2218 O O . PRO A 1 273 ? -20.138 0.384 -3.193 1.00 95.56 273 PRO A O 1
ATOM 2221 N N . ASP A 1 274 ? -22.373 0.588 -3.061 1.00 94.81 274 ASP A N 1
ATOM 2222 C CA . ASP A 1 274 ? -22.568 -0.538 -2.134 1.00 94.81 274 ASP A CA 1
ATOM 2223 C C . ASP A 1 274 ? -21.974 -1.844 -2.681 1.00 94.81 274 ASP A C 1
ATOM 2225 O O . ASP A 1 274 ? -21.555 -2.732 -1.930 1.00 94.81 274 ASP A O 1
ATOM 2229 N N . ALA A 1 275 ? -21.932 -1.982 -4.006 1.00 96.12 275 ALA A N 1
ATOM 2230 C CA . ALA A 1 275 ? -21.404 -3.162 -4.667 1.00 96.12 275 ALA A CA 1
ATOM 2231 C C . ALA A 1 275 ? -19.889 -3.361 -4.455 1.00 96.12 275 ALA A C 1
ATOM 2233 O O . ALA A 1 275 ? -19.430 -4.508 -4.479 1.00 96.12 275 ALA A O 1
ATOM 2234 N N . VAL A 1 276 ? -19.120 -2.294 -4.186 1.00 98.00 276 VAL A N 1
ATOM 2235 C CA . VAL A 1 276 ? -17.680 -2.384 -3.865 1.00 98.00 276 VAL A CA 1
ATOM 2236 C C . VAL A 1 276 ? -17.465 -3.165 -2.570 1.00 98.00 276 VAL A C 1
ATOM 2238 O O . VAL A 1 276 ? -16.587 -4.024 -2.511 1.00 98.00 276 VAL A O 1
ATOM 2241 N N . PHE A 1 277 ? -18.331 -2.974 -1.570 1.00 98.00 277 PHE A N 1
ATOM 2242 C CA . PHE A 1 277 ? -18.273 -3.665 -0.274 1.00 98.00 277 PHE A CA 1
ATOM 2243 C C . PHE A 1 277 ? -18.713 -5.139 -0.326 1.00 98.00 277 PHE A C 1
ATOM 2245 O O . PHE A 1 277 ? -18.833 -5.792 0.712 1.00 98.00 277 PHE A O 1
ATOM 2252 N N . LYS A 1 278 ? -18.949 -5.679 -1.529 1.00 97.88 278 LYS A N 1
ATOM 2253 C CA . LYS A 1 278 ? -19.325 -7.080 -1.791 1.00 97.88 278 LYS A CA 1
ATOM 2254 C C . LYS A 1 278 ? -18.361 -7.775 -2.764 1.00 97.88 278 LYS A C 1
ATOM 2256 O O . LYS A 1 278 ? -18.685 -8.838 -3.305 1.00 97.88 278 LYS A O 1
ATOM 2261 N N . LEU A 1 279 ? -17.199 -7.178 -3.038 1.00 98.50 279 LEU A N 1
ATOM 2262 C CA . LEU A 1 279 ? -16.188 -7.756 -3.920 1.00 98.50 279 LEU A CA 1
ATOM 2263 C C . LEU A 1 279 ? -15.507 -8.963 -3.245 1.00 98.50 279 LEU A C 1
ATOM 2265 O O . LEU A 1 279 ? -14.893 -8.818 -2.189 1.00 98.50 279 LEU A O 1
ATOM 2269 N N . PRO A 1 280 ? -15.577 -10.171 -3.839 1.00 98.12 280 PRO A N 1
ATOM 2270 C CA . PRO A 1 280 ? -15.196 -11.408 -3.150 1.00 98.12 280 PRO A CA 1
ATOM 2271 C C . PRO A 1 280 ? -13.684 -11.579 -2.963 1.00 98.12 280 PRO A C 1
ATOM 2273 O O . PRO A 1 280 ? -13.264 -12.395 -2.145 1.00 98.12 280 PRO A O 1
ATOM 2276 N N . ASN A 1 281 ? -12.872 -10.853 -3.737 1.00 98.56 281 ASN A N 1
ATOM 2277 C CA . ASN A 1 281 ? -11.415 -10.964 -3.721 1.00 98.56 281 ASN A CA 1
ATOM 2278 C C . ASN A 1 281 ? -10.698 -9.694 -3.253 1.00 98.56 281 ASN A C 1
ATOM 2280 O O . ASN A 1 281 ? -9.472 -9.694 -3.248 1.00 98.56 281 ASN A O 1
ATOM 2284 N N . LEU A 1 282 ? -11.429 -8.651 -2.842 1.00 98.75 282 LEU A N 1
ATOM 2285 C CA . LEU A 1 282 ? -10.818 -7.391 -2.430 1.00 98.75 282 LEU A CA 1
ATOM 2286 C C . LEU A 1 282 ? -10.038 -7.592 -1.125 1.00 98.75 282 LEU A C 1
ATOM 2288 O O . LEU A 1 282 ? -10.604 -8.038 -0.126 1.00 98.75 282 LEU A O 1
ATOM 2292 N N . MET A 1 283 ? -8.747 -7.275 -1.161 1.00 98.38 283 MET A N 1
ATOM 2293 C CA . MET A 1 283 ? -7.798 -7.416 -0.053 1.00 98.38 283 MET A CA 1
ATOM 2294 C C . MET A 1 283 ? -7.400 -6.061 0.523 1.00 98.38 283 MET A C 1
ATOM 2296 O O . MET A 1 283 ? -7.279 -5.926 1.741 1.00 98.38 283 MET A O 1
ATOM 2300 N N . TYR A 1 284 ? -7.236 -5.062 -0.343 1.00 98.44 284 TYR A N 1
ATOM 2301 C CA . TYR A 1 284 ? -6.785 -3.727 0.025 1.00 98.44 284 TYR A CA 1
ATOM 2302 C C . TYR A 1 284 ? -7.758 -2.681 -0.511 1.00 98.44 284 TYR A C 1
ATOM 2304 O O . TYR A 1 284 ? -8.062 -2.659 -1.708 1.00 98.44 284 TYR A O 1
ATOM 2312 N N . LEU A 1 285 ? -8.261 -1.838 0.389 1.00 98.56 285 LEU A N 1
ATOM 2313 C CA . LEU A 1 285 ? -9.175 -0.747 0.066 1.00 98.56 285 LEU A CA 1
ATOM 2314 C C . LEU A 1 285 ? -8.641 0.563 0.649 1.00 98.56 285 LEU A C 1
ATOM 2316 O O . LEU A 1 285 ? -8.748 0.810 1.847 1.00 98.56 285 LEU A O 1
ATOM 2320 N N . PHE A 1 286 ? -8.063 1.413 -0.194 1.00 98.31 286 PHE A N 1
ATOM 2321 C CA . PHE A 1 286 ? -7.480 2.686 0.227 1.00 98.31 286 PHE A CA 1
ATOM 2322 C C . PHE A 1 286 ? -8.314 3.846 -0.300 1.00 98.31 286 PHE A C 1
ATOM 2324 O O . PHE A 1 286 ? -8.433 4.037 -1.507 1.00 98.31 286 PHE A O 1
ATOM 2331 N N . LEU A 1 287 ? -8.903 4.608 0.615 1.00 98.19 287 LEU A N 1
ATOM 2332 C CA . LEU A 1 287 ? -9.847 5.691 0.333 1.00 98.19 287 LEU A CA 1
ATOM 2333 C C . LEU A 1 287 ? -9.496 6.971 1.103 1.00 98.19 287 LEU A C 1
ATOM 2335 O O . LEU A 1 287 ? -10.336 7.859 1.265 1.00 98.19 287 LEU A O 1
ATOM 2339 N N . GLY A 1 288 ? -8.263 7.062 1.600 1.00 96.19 288 GLY A N 1
ATOM 2340 C CA . GLY A 1 288 ? -7.791 8.201 2.371 1.00 96.19 288 GLY A CA 1
ATOM 2341 C C . GLY A 1 288 ? -7.797 9.513 1.581 1.00 96.19 288 GLY A C 1
ATOM 2342 O O . GLY A 1 288 ? -7.652 9.508 0.355 1.00 96.19 288 GLY A O 1
ATOM 2343 N N . ASN A 1 289 ? -7.911 10.641 2.281 1.00 96.56 289 ASN A N 1
ATOM 2344 C CA . ASN A 1 289 ? -7.915 11.984 1.689 1.00 96.56 289 ASN A CA 1
ATOM 2345 C C . ASN A 1 289 ? -9.059 12.164 0.667 1.00 96.56 289 ASN A C 1
ATOM 2347 O O . ASN A 1 289 ? -8.829 12.457 -0.507 1.00 96.56 289 ASN A O 1
ATOM 2351 N N . ASN A 1 290 ? -10.297 11.949 1.113 1.00 98.31 290 ASN A N 1
ATOM 2352 C CA . ASN A 1 290 ? -11.525 12.147 0.333 1.00 98.31 290 ASN A CA 1
ATOM 2353 C C . ASN A 1 290 ? -12.564 12.931 1.165 1.00 98.31 290 ASN A C 1
ATOM 2355 O O . ASN A 1 290 ? -12.240 13.584 2.154 1.00 98.31 290 ASN A O 1
ATOM 2359 N N . LYS A 1 291 ? -13.835 12.924 0.747 1.00 98.12 291 LYS A N 1
ATOM 2360 C CA . LYS A 1 291 ? -14.965 13.588 1.419 1.00 98.12 291 LYS A CA 1
ATOM 2361 C C . LYS A 1 291 ? -16.039 12.583 1.850 1.00 98.12 291 LYS A C 1
ATOM 2363 O O . LYS A 1 291 ? -17.224 12.921 1.885 1.00 98.12 291 LYS A O 1
ATOM 2368 N N . ILE A 1 292 ? -15.644 11.344 2.142 1.00 98.38 292 ILE A N 1
ATOM 2369 C CA . ILE A 1 292 ? -16.573 10.251 2.433 1.00 98.38 292 ILE A CA 1
ATOM 2370 C C . ILE A 1 292 ? -17.226 10.494 3.789 1.00 98.38 292 ILE A C 1
ATOM 2372 O O . ILE A 1 292 ? -16.539 10.617 4.800 1.00 98.38 292 ILE A O 1
ATOM 2376 N N . LYS A 1 293 ? -18.560 10.548 3.808 1.00 96.81 293 LYS A N 1
ATOM 2377 C CA . LYS A 1 293 ? -19.348 10.753 5.039 1.00 96.81 293 LYS A CA 1
ATOM 2378 C C . LYS A 1 293 ? -19.830 9.457 5.678 1.00 96.81 293 LYS A C 1
ATOM 2380 O O . LYS A 1 293 ? -20.063 9.412 6.881 1.00 96.81 293 LYS A O 1
ATOM 2385 N N . GLN A 1 294 ? -19.993 8.418 4.866 1.00 95.31 294 GLN A N 1
ATOM 2386 C CA . GLN A 1 294 ? -20.457 7.101 5.285 1.00 95.31 294 GLN A CA 1
ATOM 2387 C C . GLN A 1 294 ? -19.961 6.031 4.313 1.00 95.31 294 GLN A C 1
ATOM 2389 O O . GLN A 1 294 ? -19.748 6.302 3.128 1.00 95.31 294 GLN A O 1
ATOM 2394 N N . ILE A 1 295 ? -19.821 4.810 4.817 1.00 97.00 295 ILE A N 1
ATOM 2395 C CA . ILE A 1 295 ? -19.601 3.599 4.022 1.00 97.00 295 ILE A CA 1
ATOM 2396 C C . ILE A 1 295 ? -20.782 2.643 4.225 1.00 97.00 295 ILE A C 1
ATOM 2398 O O . ILE A 1 295 ? -21.601 2.854 5.114 1.00 97.00 295 ILE A O 1
ATOM 2402 N N . SER A 1 296 ? -20.892 1.606 3.394 1.00 95.94 296 SER A N 1
ATOM 2403 C CA . SER A 1 296 ? -22.028 0.679 3.432 1.00 95.94 296 SER A CA 1
ATOM 2404 C C . SER A 1 296 ? -22.179 -0.005 4.795 1.00 95.94 296 SER A C 1
ATOM 2406 O O . SER A 1 296 ? -21.221 -0.581 5.304 1.00 95.94 296 SER A O 1
ATOM 2408 N N . GLU A 1 297 ? -23.400 -0.048 5.338 1.00 95.06 297 GLU A N 1
ATOM 2409 C CA . GLU A 1 297 ? -23.717 -0.783 6.575 1.00 95.06 297 GLU A CA 1
ATOM 2410 C C . GLU A 1 297 ? -23.516 -2.302 6.444 1.00 95.06 297 GLU A C 1
ATOM 2412 O O . GLU A 1 297 ? -23.345 -3.018 7.436 1.00 95.06 297 GLU A O 1
ATOM 2417 N N . LYS A 1 298 ? -23.525 -2.826 5.212 1.00 94.25 298 LYS A N 1
ATOM 2418 C CA . LYS A 1 298 ? -23.475 -4.266 4.918 1.00 94.25 298 LYS A CA 1
ATOM 2419 C C . LYS A 1 298 ? -22.181 -4.642 4.199 1.00 94.25 298 LYS A C 1
ATOM 2421 O O . LYS A 1 298 ? -22.194 -4.942 3.004 1.00 94.25 298 LYS A O 1
ATOM 2426 N N . ILE A 1 299 ? -21.077 -4.685 4.942 1.00 97.12 299 ILE A N 1
ATOM 2427 C CA . ILE A 1 299 ? -19.768 -5.071 4.406 1.00 97.12 299 ILE A CA 1
ATOM 2428 C C . ILE A 1 299 ? -19.626 -6.595 4.373 1.00 97.12 299 ILE A C 1
ATOM 2430 O O . ILE A 1 299 ? -19.786 -7.284 5.382 1.00 97.12 299 ILE A O 1
ATOM 2434 N N . LYS A 1 300 ? -19.298 -7.132 3.195 1.00 97.19 300 LYS A N 1
ATOM 2435 C CA . LYS A 1 300 ? -18.993 -8.549 2.973 1.00 97.19 300 LYS A CA 1
ATOM 2436 C C . LYS A 1 300 ? -17.780 -8.675 2.054 1.00 97.19 300 LYS A C 1
ATOM 2438 O O . LYS A 1 300 ? -17.906 -8.949 0.860 1.00 97.19 300 LYS A O 1
ATOM 2443 N N . LEU A 1 301 ? -16.606 -8.494 2.642 1.00 97.88 301 LEU A N 1
ATOM 2444 C CA . LEU A 1 301 ? -15.307 -8.544 1.985 1.00 97.88 301 LEU A CA 1
ATOM 2445 C C . LEU A 1 301 ? -14.463 -9.652 2.638 1.00 97.88 301 LEU A C 1
ATOM 2447 O O . LEU A 1 301 ? -13.594 -9.376 3.463 1.00 97.88 301 LEU A O 1
ATOM 2451 N N . PRO A 1 302 ? -14.703 -10.931 2.290 1.00 96.81 302 PRO A N 1
ATOM 2452 C CA . PRO A 1 302 ? -14.139 -12.074 3.015 1.00 96.81 302 PRO A CA 1
ATOM 2453 C C . PRO A 1 302 ? -12.606 -12.147 2.973 1.00 96.81 302 PRO A C 1
ATOM 2455 O O . PRO A 1 302 ? -12.015 -12.886 3.757 1.00 96.81 302 PRO A O 1
ATOM 2458 N N . LYS A 1 303 ? -11.967 -11.405 2.059 1.00 97.94 303 LYS A N 1
ATOM 2459 C CA . LYS A 1 303 ? -10.512 -11.325 1.914 1.00 97.94 303 LYS A CA 1
ATOM 2460 C C . LYS A 1 303 ? -9.904 -9.988 2.340 1.00 97.94 303 LYS A C 1
ATOM 2462 O O . LYS A 1 303 ? -8.697 -9.839 2.186 1.00 97.94 303 LYS A O 1
ATOM 2467 N N . LEU A 1 304 ? -10.693 -9.045 2.864 1.00 97.06 304 LEU A N 1
ATOM 2468 C CA . LEU A 1 304 ? -10.191 -7.724 3.241 1.00 97.06 304 LEU A CA 1
ATOM 2469 C C . LEU A 1 304 ? -9.142 -7.857 4.344 1.00 97.06 304 LEU A C 1
ATOM 2471 O O . LEU A 1 304 ? -9.438 -8.397 5.405 1.00 97.06 304 LEU A O 1
ATOM 2475 N N . GLN A 1 305 ? -7.945 -7.343 4.081 1.00 92.75 305 GLN A N 1
ATOM 2476 C CA . GLN A 1 305 ? -6.813 -7.338 5.005 1.00 92.75 305 GLN A CA 1
ATOM 2477 C C . GLN A 1 305 ? -6.533 -5.940 5.544 1.00 92.75 305 GLN A C 1
ATOM 2479 O O . GLN A 1 305 ? -6.299 -5.786 6.743 1.00 92.75 305 GLN A O 1
ATOM 2484 N N . ALA A 1 306 ? -6.588 -4.926 4.678 1.00 92.44 306 ALA A N 1
ATOM 2485 C CA . ALA A 1 306 ? -6.358 -3.543 5.067 1.00 92.44 306 ALA A CA 1
ATOM 2486 C C . ALA A 1 306 ? -7.383 -2.598 4.447 1.00 92.44 306 ALA A C 1
ATOM 2488 O O . ALA A 1 306 ? -7.730 -2.716 3.267 1.00 92.44 306 ALA A O 1
ATOM 2489 N N . ILE A 1 307 ? -7.817 -1.627 5.244 1.00 95.12 307 ILE A N 1
ATOM 2490 C CA . ILE A 1 307 ? -8.641 -0.514 4.791 1.00 95.12 307 ILE A CA 1
ATOM 2491 C C . ILE A 1 307 ? -8.101 0.804 5.358 1.00 95.12 307 ILE A C 1
ATOM 2493 O O . ILE A 1 307 ? -7.853 0.917 6.559 1.00 95.12 307 ILE A O 1
ATOM 2497 N N . SER A 1 308 ? -7.916 1.802 4.490 1.00 94.88 308 SER A N 1
ATOM 2498 C CA . SER A 1 308 ? -7.640 3.184 4.903 1.00 94.88 308 SER A CA 1
ATOM 2499 C C . SER A 1 308 ? -8.808 4.080 4.520 1.00 94.88 308 SER A C 1
ATOM 2501 O O . SER A 1 308 ? -9.237 4.107 3.366 1.00 94.88 308 SER A O 1
ATOM 2503 N N . LEU A 1 309 ? -9.308 4.803 5.513 1.00 95.62 309 LEU A N 1
ATOM 2504 C CA . LEU A 1 309 ? -10.358 5.811 5.433 1.00 95.62 309 LEU A CA 1
ATOM 2505 C C . LEU A 1 309 ? -9.883 7.128 6.067 1.00 95.62 309 LEU A C 1
ATOM 2507 O O . LEU A 1 309 ? -10.707 7.975 6.398 1.00 95.62 309 LEU A O 1
ATOM 2511 N N . GLU A 1 310 ? -8.577 7.301 6.275 1.00 92.25 310 GLU A N 1
ATOM 2512 C CA . GLU A 1 310 ? -8.003 8.491 6.913 1.00 92.25 310 GLU A CA 1
ATOM 2513 C C . GLU A 1 310 ? -8.354 9.789 6.169 1.00 92.25 310 GLU A C 1
ATOM 2515 O O . GLU A 1 310 ? -8.577 9.771 4.957 1.00 92.25 310 GLU A O 1
ATOM 2520 N N . ASN A 1 311 ? -8.407 10.915 6.876 1.00 93.75 311 ASN A N 1
ATOM 2521 C CA . ASN A 1 311 ? -8.716 12.226 6.295 1.00 93.75 311 ASN A CA 1
ATOM 2522 C C . ASN A 1 311 ? -9.989 12.210 5.417 1.00 93.75 311 ASN A C 1
ATOM 2524 O O . ASN A 1 311 ? -9.951 12.414 4.199 1.00 93.75 311 ASN A O 1
ATOM 2528 N N . ASN A 1 312 ? -11.119 11.882 6.046 1.00 97.38 312 ASN A N 1
ATOM 2529 C CA . ASN A 1 312 ? -12.458 11.859 5.452 1.00 97.38 312 ASN A CA 1
ATOM 2530 C C . ASN A 1 312 ? -13.453 12.600 6.374 1.00 97.38 312 ASN A C 1
ATOM 2532 O O . ASN A 1 312 ? -13.065 13.372 7.248 1.00 97.38 312 ASN A O 1
ATOM 2536 N N . GLN A 1 313 ? -14.760 12.423 6.163 1.00 96.69 313 GLN A N 1
ATOM 2537 C CA . GLN A 1 313 ? -15.829 13.083 6.925 1.00 96.69 313 GLN A CA 1
ATOM 2538 C C . GLN A 1 313 ? -16.684 12.080 7.717 1.00 96.69 313 GLN A C 1
ATOM 2540 O O . GLN A 1 313 ? -17.874 12.316 7.938 1.00 96.69 313 GLN A O 1
ATOM 2545 N N . LEU A 1 314 ? -16.102 10.947 8.121 1.00 94.25 314 LEU A N 1
ATOM 2546 C CA . LEU A 1 314 ? -16.817 9.880 8.816 1.00 94.25 314 LEU A CA 1
ATOM 2547 C C . LEU A 1 314 ? -17.104 10.261 10.273 1.00 94.25 314 LEU A C 1
ATOM 2549 O O . LEU A 1 314 ? -16.199 10.615 11.024 1.00 94.25 314 LEU A O 1
ATOM 2553 N N . GLN A 1 315 ? -18.368 10.133 10.681 1.00 89.38 315 GLN A N 1
ATOM 2554 C CA . GLN A 1 315 ? -18.788 10.297 12.080 1.00 89.38 315 GLN A CA 1
ATOM 2555 C C . GLN A 1 315 ? -18.843 8.966 12.846 1.00 89.38 315 GLN A C 1
ATOM 2557 O O . GLN A 1 315 ? -18.732 8.941 14.070 1.00 89.38 315 GLN A O 1
ATOM 2562 N N . THR A 1 316 ? -18.961 7.842 12.139 1.00 88.94 316 THR A N 1
ATOM 2563 C CA . THR A 1 316 ? -18.906 6.487 12.706 1.00 88.94 316 THR A CA 1
ATOM 2564 C C . THR A 1 316 ? -18.489 5.470 11.635 1.00 88.94 316 THR A C 1
ATOM 2566 O O . THR A 1 316 ? -18.247 5.844 10.484 1.00 88.94 316 THR A O 1
ATOM 2569 N N . LEU A 1 317 ? -18.395 4.191 12.003 1.00 92.19 317 LEU A N 1
ATOM 2570 C CA . LEU A 1 317 ? -18.162 3.066 11.094 1.00 92.19 317 LEU A CA 1
ATOM 2571 C C . LEU A 1 317 ? -19.194 1.960 11.347 1.00 92.19 317 LEU A C 1
ATOM 2573 O O . LEU A 1 317 ? -19.598 1.760 12.492 1.00 92.19 317 LEU A O 1
ATOM 2577 N N . PRO A 1 318 ? -19.581 1.187 10.322 1.00 93.75 318 PRO A N 1
ATOM 2578 C CA . PRO A 1 318 ? -20.544 0.107 10.477 1.00 93.75 318 PRO A CA 1
ATOM 2579 C C . PRO A 1 318 ? -19.946 -1.067 11.255 1.00 93.75 318 PRO A C 1
ATOM 2581 O O . PRO A 1 318 ? -18.795 -1.461 11.045 1.00 93.75 318 PRO A O 1
ATOM 2584 N N . GLN A 1 319 ? -20.761 -1.700 12.101 1.00 88.38 319 GLN A N 1
ATOM 2585 C CA . GLN A 1 319 ? -20.356 -2.876 12.882 1.00 88.38 319 GLN A CA 1
ATOM 2586 C C . GLN A 1 319 ? -19.840 -4.022 11.994 1.00 88.38 319 GLN A C 1
ATOM 2588 O O . GLN A 1 319 ? -18.934 -4.756 12.388 1.00 88.38 319 GLN A O 1
ATOM 2593 N N . SER A 1 320 ? -20.386 -4.166 10.783 1.00 94.62 320 SER A N 1
ATOM 2594 C CA . SER A 1 320 ? -19.983 -5.210 9.838 1.00 94.62 320 SER A CA 1
ATOM 2595 C C . SER A 1 320 ? -18.519 -5.092 9.393 1.00 94.62 320 SER A C 1
ATOM 2597 O O . SER A 1 320 ? -17.918 -6.108 9.046 1.00 94.62 320 SER A O 1
ATOM 2599 N N . LEU A 1 321 ? -17.895 -3.906 9.455 1.00 93.06 321 LEU A N 1
ATOM 2600 C CA . LEU A 1 321 ? -16.467 -3.749 9.155 1.00 93.06 321 LEU A CA 1
ATOM 2601 C C . LEU A 1 321 ? -15.588 -4.466 10.186 1.00 93.06 321 LEU A C 1
ATOM 2603 O O . LEU A 1 321 ? -14.652 -5.171 9.817 1.00 93.06 321 LEU A O 1
ATOM 2607 N N . ALA A 1 322 ? -15.921 -4.330 11.470 1.00 86.31 322 ALA A N 1
ATOM 2608 C CA . ALA A 1 322 ? -15.191 -4.981 12.556 1.00 86.31 322 ALA A CA 1
ATOM 2609 C C . ALA A 1 322 ? -15.304 -6.516 12.514 1.00 86.31 322 ALA A C 1
ATOM 2611 O O . ALA A 1 322 ? -14.479 -7.218 13.087 1.00 86.31 322 ALA A O 1
ATOM 2612 N N . GLN A 1 323 ? -16.311 -7.042 11.810 1.00 88.69 323 GLN A N 1
ATOM 2613 C CA . GLN A 1 323 ? -16.574 -8.476 11.672 1.00 88.69 323 GLN A CA 1
ATOM 2614 C C . GLN A 1 323 ? -15.866 -9.121 10.467 1.00 88.69 323 GLN A C 1
ATOM 2616 O O . GLN A 1 323 ? -16.049 -10.315 10.225 1.00 88.69 323 GLN A O 1
ATOM 2621 N N . GLN A 1 324 ? -15.078 -8.372 9.681 1.00 91.81 324 GLN A N 1
ATOM 2622 C CA . GLN A 1 324 ? -14.367 -8.956 8.541 1.00 91.81 324 GLN A CA 1
ATOM 2623 C C . GLN A 1 324 ? -13.252 -9.906 9.026 1.00 91.81 324 GLN A C 1
ATOM 2625 O O . GLN A 1 324 ? -12.371 -9.490 9.779 1.00 91.81 324 GLN A O 1
ATOM 2630 N N . PRO A 1 325 ? -13.237 -11.176 8.578 1.00 89.12 325 PRO A N 1
ATOM 2631 C CA . PRO A 1 325 ? -12.457 -12.242 9.221 1.00 89.12 325 PRO A CA 1
ATOM 2632 C C . PRO A 1 325 ? -10.937 -12.057 9.105 1.00 89.12 325 PRO A C 1
ATOM 2634 O O . PRO A 1 325 ? -10.172 -12.495 9.971 1.00 89.12 325 PRO A O 1
ATOM 2637 N N . LEU A 1 326 ? -10.489 -11.411 8.026 1.00 90.50 326 LEU A N 1
ATOM 2638 C CA . LEU A 1 326 ? -9.074 -11.220 7.714 1.00 90.50 326 LEU A CA 1
ATOM 2639 C C . LEU A 1 326 ? -8.597 -9.779 7.911 1.00 90.50 326 LEU A C 1
ATOM 2641 O O . LEU A 1 326 ? -7.444 -9.507 7.593 1.00 90.50 326 LEU A O 1
ATOM 2645 N N . LEU A 1 327 ? -9.427 -8.877 8.450 1.00 89.19 327 LEU A N 1
ATOM 2646 C CA . LEU A 1 327 ? -9.024 -7.488 8.660 1.00 89.19 327 LEU A CA 1
ATOM 2647 C C . LEU A 1 327 ? -7.913 -7.428 9.721 1.00 89.19 327 LEU A C 1
ATOM 2649 O O . LEU A 1 327 ? -8.042 -8.013 10.802 1.00 89.19 327 LEU A O 1
ATOM 2653 N N . ARG A 1 328 ? -6.802 -6.774 9.375 1.00 81.50 328 ARG A N 1
ATOM 2654 C CA . ARG A 1 328 ? -5.600 -6.620 10.215 1.00 81.50 328 ARG A CA 1
ATOM 2655 C C . ARG A 1 328 ? -5.099 -5.184 10.304 1.00 81.50 328 ARG A C 1
ATOM 2657 O O . ARG A 1 328 ? -4.328 -4.880 11.200 1.00 81.50 328 ARG A O 1
ATOM 2664 N N . SER A 1 329 ? -5.495 -4.321 9.373 1.00 82.81 329 SER A N 1
ATOM 2665 C CA . SER A 1 329 ? -5.090 -2.917 9.365 1.00 82.81 329 SER A CA 1
ATOM 2666 C C . SER A 1 329 ? -6.288 -2.026 9.063 1.00 82.81 329 SER A C 1
ATOM 2668 O O . SER A 1 329 ? -6.951 -2.173 8.032 1.00 82.81 329 SER A O 1
ATOM 2670 N N . LEU A 1 330 ? -6.576 -1.112 9.985 1.00 88.00 330 LEU A N 1
ATOM 2671 C CA . LEU A 1 330 ? -7.631 -0.111 9.868 1.00 88.00 330 LEU A CA 1
ATOM 2672 C C . LEU A 1 330 ? -7.034 1.270 10.159 1.00 88.00 330 LEU A C 1
ATOM 2674 O O . LEU A 1 330 ? -6.725 1.557 11.316 1.00 88.00 330 LEU A O 1
ATOM 2678 N N . ARG A 1 331 ? -6.890 2.112 9.127 1.00 87.00 331 ARG A N 1
ATOM 2679 C CA . ARG A 1 331 ? -6.444 3.514 9.258 1.00 87.00 331 ARG A CA 1
ATOM 2680 C C . ARG A 1 331 ? -7.622 4.455 9.129 1.00 87.00 331 ARG A C 1
ATOM 2682 O O . ARG A 1 331 ? -8.273 4.479 8.087 1.00 87.00 331 ARG A O 1
ATOM 2689 N N . ILE A 1 332 ? -7.914 5.201 10.188 1.00 88.81 332 ILE A N 1
ATOM 2690 C CA . ILE A 1 332 ? -9.125 6.036 10.256 1.00 88.81 332 ILE A CA 1
ATOM 2691 C C . ILE A 1 332 ? -8.889 7.417 10.876 1.00 88.81 332 ILE A C 1
ATOM 2693 O O . ILE A 1 332 ? -9.842 8.160 11.074 1.00 88.81 332 ILE A O 1
ATOM 2697 N N . HIS A 1 333 ? -7.641 7.785 11.170 1.00 84.62 333 HIS A N 1
ATOM 2698 C CA . HIS A 1 333 ? -7.311 9.096 11.737 1.00 84.62 333 HIS A CA 1
ATOM 2699 C C . HIS A 1 333 ? -7.805 10.260 10.856 1.00 84.62 333 HIS A C 1
ATOM 2701 O O . HIS A 1 333 ? -8.143 10.079 9.684 1.00 84.62 333 HIS A O 1
ATOM 2707 N N . ASP A 1 334 ? -7.875 11.459 11.432 1.00 86.75 334 ASP A N 1
ATOM 2708 C CA . ASP A 1 334 ? -8.342 12.676 10.751 1.00 86.75 334 ASP A CA 1
ATOM 2709 C C . ASP A 1 334 ? -9.777 12.562 10.201 1.00 86.75 334 ASP A C 1
ATOM 2711 O O . ASP A 1 334 ? -10.100 13.029 9.113 1.00 86.75 334 ASP A O 1
ATOM 2715 N N . ASN A 1 335 ? -10.666 11.927 10.967 1.00 87.50 335 ASN A N 1
ATOM 2716 C CA . ASN A 1 335 ? -12.106 11.911 10.713 1.00 87.50 335 ASN A CA 1
ATOM 2717 C C . ASN A 1 335 ? -12.867 12.533 11.894 1.00 87.50 335 ASN A C 1
ATOM 2719 O O . ASN A 1 335 ? -12.484 12.322 13.051 1.00 87.50 335 ASN A O 1
ATOM 2723 N N . PRO A 1 336 ? -13.994 13.227 11.650 1.00 87.12 336 PRO A N 1
ATOM 2724 C CA . PRO A 1 336 ? -14.828 13.824 12.689 1.00 87.12 336 PRO A CA 1
ATOM 2725 C C . PRO A 1 336 ? -15.706 12.775 13.392 1.00 87.12 336 PRO A C 1
ATOM 2727 O O . PRO A 1 336 ? -16.914 12.968 13.532 1.00 87.12 336 PRO A O 1
ATOM 2730 N N . PHE A 1 337 ? -15.124 11.647 13.813 1.00 81.00 337 PHE A N 1
ATOM 2731 C CA . PHE A 1 337 ? -15.870 10.591 14.490 1.00 81.00 337 PHE A CA 1
ATOM 2732 C C . PHE A 1 337 ? -16.596 11.137 15.726 1.00 81.00 337 PHE A C 1
ATOM 2734 O O . PHE A 1 337 ? -16.168 12.115 16.325 1.00 81.00 337 PHE A O 1
ATOM 2741 N N . THR A 1 338 ? -17.675 10.505 16.153 1.00 77.25 338 THR A N 1
ATOM 2742 C CA . THR A 1 338 ? -18.326 10.795 17.440 1.00 77.25 338 THR A CA 1
ATOM 2743 C C . THR A 1 338 ? -18.395 9.549 18.313 1.00 77.25 338 THR A C 1
ATOM 2745 O O . THR A 1 338 ? -18.357 9.662 19.532 1.00 77.25 338 THR A O 1
ATOM 2748 N N . LEU A 1 339 ? -18.477 8.370 17.689 1.00 72.62 339 LEU A N 1
ATOM 2749 C CA . LEU A 1 339 ? -18.560 7.056 18.324 1.00 72.62 339 LEU A CA 1
ATOM 2750 C C . LEU A 1 339 ? -18.126 5.977 17.321 1.00 72.62 339 LEU A C 1
ATOM 2752 O O . LEU A 1 339 ? -18.438 6.083 16.131 1.00 72.62 339 LEU A O 1
ATOM 2756 N N . LEU A 1 340 ? -17.504 4.899 17.802 1.00 78.69 340 LEU A N 1
ATOM 2757 C CA . LEU A 1 340 ? -17.390 3.637 17.067 1.00 78.69 340 LEU A CA 1
ATOM 2758 C C . LEU A 1 340 ? -18.211 2.535 17.764 1.00 78.69 340 LEU A C 1
ATOM 2760 O O . LEU A 1 340 ? -18.287 2.518 18.992 1.00 78.69 340 LEU A O 1
ATOM 2764 N N . PRO A 1 341 ? -18.826 1.596 17.020 1.00 76.81 341 PRO A N 1
ATOM 2765 C CA . PRO A 1 341 ? -19.484 0.438 17.620 1.00 76.81 341 PRO A CA 1
ATOM 2766 C C . PRO A 1 341 ? -18.531 -0.403 18.480 1.00 76.81 341 PRO A C 1
ATOM 2768 O O . PRO A 1 341 ? -17.376 -0.612 18.112 1.00 76.81 341 PRO A O 1
ATOM 2771 N N . VAL A 1 342 ? -19.053 -1.007 19.554 1.00 67.44 342 VAL A N 1
ATOM 2772 C CA . VAL A 1 342 ? -18.292 -1.859 20.499 1.00 67.44 342 VAL A CA 1
ATOM 2773 C C . VAL A 1 342 ? -17.502 -2.977 19.804 1.00 67.44 342 VAL A C 1
ATOM 2775 O O . VAL A 1 342 ? -16.435 -3.370 20.268 1.00 67.44 342 VAL A O 1
ATOM 2778 N N . ALA A 1 343 ? -17.975 -3.469 18.653 1.00 74.12 343 ALA A N 1
ATOM 2779 C CA . ALA A 1 343 ? -17.279 -4.496 17.877 1.00 74.12 343 ALA A CA 1
ATOM 2780 C C . ALA A 1 343 ? -15.835 -4.107 17.491 1.00 74.12 343 ALA A C 1
ATOM 2782 O O . ALA A 1 343 ? -14.984 -4.990 17.366 1.00 74.12 343 ALA A O 1
ATOM 2783 N N . PHE A 1 344 ? -15.525 -2.812 17.361 1.00 76.44 344 PHE A N 1
ATOM 2784 C CA . PHE A 1 344 ? -14.173 -2.343 17.042 1.00 76.44 344 PHE A CA 1
ATOM 2785 C C . PHE A 1 344 ? -13.160 -2.557 18.176 1.00 76.44 344 PH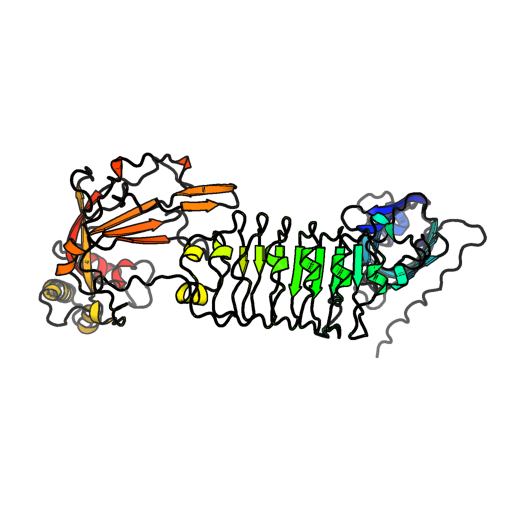E A C 1
ATOM 2787 O O . PHE A 1 344 ? -11.966 -2.611 17.895 1.00 76.44 344 PHE A O 1
ATOM 2794 N N . ASN A 1 345 ? -13.602 -2.822 19.412 1.00 67.56 345 ASN A N 1
ATOM 2795 C CA . ASN A 1 345 ? -12.711 -3.217 20.513 1.00 67.56 345 ASN A CA 1
ATOM 2796 C C . ASN A 1 345 ? -11.989 -4.555 20.247 1.00 67.56 345 ASN A C 1
ATOM 2798 O O . ASN A 1 345 ? -10.996 -4.862 20.902 1.00 67.56 345 ASN A O 1
ATOM 2802 N N . SER A 1 346 ? -12.483 -5.358 19.297 1.00 63.91 346 SER A N 1
ATOM 2803 C CA . SER A 1 346 ? -11.943 -6.685 18.968 1.00 63.91 346 SER A CA 1
ATOM 2804 C C . SER A 1 346 ? -11.061 -6.724 17.712 1.00 63.91 346 SER A C 1
ATOM 2806 O O . SER A 1 346 ? -10.443 -7.754 17.429 1.00 63.91 346 SER A O 1
ATOM 2808 N N . VAL A 1 347 ? -10.970 -5.625 16.951 1.00 66.19 347 VAL A N 1
ATOM 2809 C CA . VAL A 1 347 ? -10.203 -5.592 15.696 1.00 66.19 347 VAL A CA 1
ATOM 2810 C C . VAL A 1 347 ? -8.709 -5.498 16.008 1.00 66.19 347 VAL A C 1
ATOM 2812 O O . VAL A 1 347 ? -8.229 -4.515 16.570 1.00 66.19 347 VAL A O 1
ATOM 2815 N N . LYS A 1 348 ? -7.955 -6.530 15.619 1.00 54.94 348 LYS A N 1
ATOM 2816 C CA . LYS A 1 348 ? -6.489 -6.553 15.720 1.00 54.94 348 LYS A CA 1
ATOM 2817 C C . LYS A 1 348 ? -5.912 -5.547 14.705 1.00 54.94 348 LYS A C 1
ATOM 2819 O O . LYS A 1 348 ? -6.221 -5.654 13.524 1.00 54.94 348 LYS A O 1
ATOM 2824 N N . GLY A 1 349 ? -5.109 -4.580 15.166 1.00 58.94 349 GLY A N 1
ATOM 2825 C CA . GLY A 1 349 ? -4.388 -3.627 14.301 1.00 58.94 349 GLY A CA 1
ATOM 2826 C C . GLY A 1 349 ? -5.185 -2.399 13.836 1.00 58.94 349 GLY A C 1
ATOM 2827 O O . GLY A 1 349 ? -5.207 -2.066 12.651 1.00 58.94 349 GLY A O 1
ATOM 2828 N N . ILE A 1 350 ? -5.825 -1.685 14.770 1.00 62.22 350 ILE A N 1
ATOM 2829 C CA . ILE A 1 350 ? -6.329 -0.334 14.489 1.00 62.22 350 ILE A CA 1
ATOM 2830 C C . ILE A 1 350 ? -5.191 0.688 14.647 1.00 62.22 350 ILE A C 1
ATOM 2832 O O . ILE A 1 350 ? -4.735 0.989 15.761 1.00 62.22 350 ILE A O 1
ATOM 2836 N N . GLU A 1 351 ? -4.767 1.254 13.521 1.00 59.00 351 GLU A N 1
ATOM 2837 C CA . GLU A 1 351 ? -3.884 2.416 13.460 1.00 59.00 351 GLU A CA 1
ATOM 2838 C C . GLU A 1 351 ? -4.742 3.681 13.636 1.00 59.00 351 GLU A C 1
ATOM 2840 O O . GLU A 1 351 ? -5.341 4.220 12.705 1.00 59.00 351 GLU A O 1
ATOM 2845 N N . MET A 1 352 ? -4.835 4.124 14.888 1.00 60.88 352 MET A N 1
ATOM 2846 C CA . MET A 1 352 ? -5.455 5.381 15.309 1.00 60.88 352 MET A CA 1
ATOM 2847 C C . MET A 1 352 ? -4.447 6.170 16.139 1.00 60.88 352 MET A C 1
ATOM 2849 O O . MET A 1 352 ? -3.639 5.568 16.859 1.00 60.88 352 MET A O 1
ATOM 2853 N N . SER A 1 353 ? -4.552 7.500 16.098 1.00 55.84 353 SER A N 1
ATOM 2854 C CA . SER A 1 353 ? -3.871 8.361 17.063 1.00 55.84 353 SER A CA 1
ATOM 2855 C C . SER A 1 353 ? -4.281 7.966 18.492 1.00 55.84 353 SER A C 1
ATOM 2857 O O . SER A 1 353 ? -5.375 7.442 18.721 1.00 55.84 353 SER A O 1
ATOM 2859 N N . LEU A 1 354 ? -3.409 8.186 19.480 1.00 51.97 354 LEU A N 1
ATOM 2860 C CA . LEU A 1 354 ? -3.744 7.904 20.882 1.00 51.97 354 LEU A CA 1
ATOM 2861 C C . LEU A 1 354 ? -4.966 8.721 21.341 1.00 51.97 354 LEU A C 1
ATOM 2863 O O . LEU A 1 354 ? -5.761 8.247 22.148 1.00 51.97 354 LEU A O 1
ATOM 2867 N N . GLU A 1 355 ? -5.130 9.925 20.799 1.00 53.69 355 GLU A N 1
ATOM 2868 C CA . GLU A 1 355 ? -6.275 10.800 21.041 1.00 53.69 355 GLU A CA 1
ATOM 2869 C C . GLU A 1 355 ? -7.580 10.204 20.493 1.00 53.69 355 GLU A C 1
ATOM 2871 O O . GLU A 1 355 ? -8.565 10.111 21.226 1.00 53.69 355 GLU A O 1
ATOM 2876 N N . ASP A 1 356 ? -7.571 9.688 19.261 1.00 55.12 356 ASP A N 1
ATOM 2877 C CA . ASP A 1 356 ? -8.732 9.015 18.668 1.00 55.12 356 ASP A CA 1
ATOM 2878 C C . ASP A 1 356 ? -9.052 7.698 19.369 1.00 55.12 356 ASP A C 1
ATOM 2880 O O . ASP A 1 356 ? -10.220 7.422 19.628 1.00 55.12 356 ASP A O 1
ATOM 2884 N N . LYS A 1 357 ? -8.041 6.915 19.772 1.00 59.72 357 LYS A N 1
ATOM 2885 C CA . LYS A 1 357 ? -8.262 5.719 20.602 1.00 59.72 357 LYS A CA 1
ATOM 2886 C C . LYS A 1 357 ? -9.003 6.087 21.884 1.00 59.72 357 LYS A C 1
ATOM 2888 O O . LYS A 1 357 ? -10.020 5.471 22.176 1.00 59.72 357 LYS A O 1
ATOM 2893 N N . ARG A 1 358 ? -8.540 7.111 22.611 1.00 52.56 358 ARG A N 1
ATOM 2894 C CA . ARG A 1 358 ? -9.144 7.582 23.876 1.00 52.56 358 ARG A CA 1
ATOM 2895 C C . ARG A 1 358 ? -10.569 8.111 23.717 1.00 52.56 358 ARG A C 1
ATOM 2897 O O . ARG A 1 358 ? -11.333 8.062 24.673 1.00 52.56 358 ARG A O 1
ATOM 2904 N N . ARG A 1 359 ? -10.899 8.646 22.543 1.00 52.25 359 ARG A N 1
ATOM 2905 C CA . ARG A 1 359 ? -12.197 9.249 22.227 1.00 52.25 359 ARG A CA 1
ATOM 2906 C C . ARG A 1 359 ? -13.210 8.250 21.660 1.00 52.25 359 ARG A C 1
ATOM 2908 O O . ARG A 1 359 ? -14.405 8.470 21.810 1.00 52.25 359 ARG A O 1
ATOM 2915 N N . LEU A 1 360 ? -12.743 7.207 20.969 1.00 51.69 360 LEU A N 1
ATOM 2916 C CA . LEU A 1 360 ? -13.575 6.330 20.134 1.00 51.69 360 LEU A CA 1
ATOM 2917 C C . LEU A 1 360 ? -13.652 4.883 20.598 1.00 51.69 360 LEU A C 1
ATOM 2919 O O . LEU A 1 360 ? -14.627 4.207 20.271 1.00 51.69 360 LEU A O 1
ATOM 2923 N N . LEU A 1 361 ? -12.639 4.401 21.318 1.00 51.84 361 LEU A N 1
ATOM 2924 C CA . LEU A 1 361 ? -12.729 3.134 22.026 1.00 51.84 361 LEU A CA 1
ATOM 2925 C C . LEU A 1 361 ? -13.311 3.420 23.405 1.00 51.84 361 LEU A C 1
ATOM 2927 O O . LEU A 1 361 ? -12.895 4.351 24.094 1.00 51.84 361 LEU A O 1
ATOM 2931 N N . ASP A 1 362 ? -14.303 2.623 23.775 1.00 45.09 362 ASP A N 1
ATOM 2932 C CA . ASP A 1 362 ? -14.981 2.723 25.056 1.00 45.09 362 ASP A CA 1
ATOM 2933 C C . ASP A 1 362 ? -14.007 2.361 26.197 1.00 45.09 362 ASP A C 1
ATOM 2935 O O . ASP A 1 362 ? -13.801 1.192 26.527 1.00 45.09 362 ASP A O 1
ATOM 2939 N N . PHE A 1 363 ? -13.382 3.390 26.774 1.00 45.25 363 PHE A N 1
ATOM 2940 C CA . PHE A 1 363 ? -12.729 3.356 28.086 1.00 45.25 363 PHE A CA 1
ATOM 2941 C C . PHE A 1 363 ? -13.690 3.831 29.194 1.00 45.25 363 PHE A C 1
ATOM 2943 O O . PHE A 1 363 ? -13.241 4.193 30.285 1.00 45.25 363 PHE A O 1
ATOM 2950 N N . GLU A 1 364 ? -15.002 3.876 28.933 1.00 41.38 364 GLU A N 1
ATOM 2951 C CA . GLU A 1 364 ? -16.054 4.389 29.812 1.00 41.38 364 GLU A CA 1
ATOM 2952 C C . GLU A 1 364 ? -16.369 3.431 30.972 1.00 41.38 364 GLU A C 1
ATOM 2954 O O . GLU A 1 364 ? -17.519 3.114 31.285 1.00 41.38 364 GLU A O 1
ATOM 2959 N N . TYR A 1 365 ? -15.346 3.029 31.719 1.00 46.75 365 TYR A N 1
ATOM 2960 C CA . TYR A 1 365 ? -15.564 2.667 33.105 1.00 46.75 365 TYR A CA 1
ATOM 2961 C C . TYR A 1 365 ? -16.128 3.900 33.858 1.00 46.75 365 TYR A C 1
ATOM 2963 O O . TYR A 1 365 ? -15.390 4.786 34.284 1.00 46.75 365 TYR A O 1
ATOM 2971 N N . LYS A 1 366 ? -17.464 3.989 33.980 1.00 45.66 366 LYS A N 1
ATOM 2972 C CA . LYS A 1 366 ? -18.214 5.153 34.510 1.00 45.66 366 LYS A CA 1
ATOM 2973 C C . LYS A 1 366 ? -18.405 5.171 36.030 1.00 45.66 366 LYS A C 1
ATOM 2975 O O . LYS A 1 366 ? -19.247 5.925 36.511 1.00 45.66 366 LYS A O 1
ATOM 2980 N N . GLY A 1 367 ? -17.686 4.344 36.789 1.00 44.19 367 GLY A N 1
ATOM 2981 C CA . GLY A 1 367 ? -18.059 4.104 38.186 1.00 44.19 367 GLY A CA 1
ATOM 2982 C C . GLY A 1 367 ? -19.273 3.168 38.304 1.00 44.19 367 GLY A C 1
ATOM 2983 O O . GLY A 1 367 ? -20.057 3.009 37.371 1.00 44.19 367 GLY A O 1
ATOM 2984 N N . ALA A 1 368 ? -19.449 2.530 39.465 1.00 38.28 368 ALA A N 1
ATOM 2985 C CA . ALA A 1 368 ? -20.540 1.574 39.715 1.00 38.28 368 ALA A CA 1
ATOM 2986 C C . ALA A 1 368 ? -21.956 2.199 39.751 1.00 38.28 368 ALA A C 1
ATOM 2988 O O . ALA A 1 368 ? -22.938 1.467 39.840 1.00 38.28 368 ALA A O 1
ATOM 2989 N N . ASP A 1 369 ? -22.076 3.529 39.699 1.00 42.94 369 ASP A N 1
ATOM 2990 C CA . ASP A 1 369 ? -23.350 4.257 39.710 1.00 42.94 369 ASP A CA 1
ATOM 2991 C C . ASP A 1 369 ? -23.788 4.764 38.322 1.00 42.94 369 ASP A C 1
ATOM 2993 O O . ASP A 1 369 ? -24.847 5.382 38.204 1.00 42.94 369 ASP A O 1
ATOM 2997 N N . GLY A 1 370 ? -22.995 4.504 37.275 1.00 48.81 370 GLY A N 1
ATOM 2998 C CA . GLY A 1 370 ? -23.306 4.890 35.898 1.00 48.81 370 GLY A CA 1
ATOM 2999 C C . GLY A 1 370 ? -23.230 6.396 35.622 1.00 48.81 370 GLY A C 1
ATOM 3000 O O . GLY A 1 370 ? -23.702 6.830 34.570 1.00 48.81 370 GLY A O 1
ATOM 3001 N N . LYS A 1 371 ? -22.656 7.201 36.530 1.00 50.97 371 LYS A N 1
ATOM 3002 C CA . LYS A 1 371 ? -22.625 8.673 36.412 1.00 50.97 371 LYS A CA 1
ATOM 3003 C C . LYS A 1 371 ? -21.349 9.248 35.790 1.00 50.97 371 LYS A C 1
ATOM 3005 O O . LYS A 1 371 ? -21.293 10.453 35.561 1.00 50.97 371 LYS A O 1
ATOM 3010 N N . GLY A 1 372 ? -20.375 8.412 35.438 1.00 51.53 372 GLY A N 1
ATOM 3011 C CA . GLY A 1 372 ? -19.155 8.820 34.737 1.00 51.53 372 GLY A CA 1
ATOM 3012 C C . GLY A 1 372 ? -17.950 8.999 35.659 1.00 51.53 372 GLY A C 1
ATOM 3013 O O . GLY A 1 372 ? -18.050 8.935 36.882 1.00 51.53 372 GLY A O 1
ATOM 3014 N N . THR A 1 373 ? -16.784 9.215 35.044 1.00 44.50 373 THR A N 1
ATOM 3015 C CA . THR A 1 373 ? -15.537 9.565 35.732 1.00 44.50 373 THR A CA 1
ATOM 3016 C C . THR A 1 373 ? -15.753 10.782 36.623 1.00 44.50 373 THR A C 1
ATOM 3018 O O . THR A 1 373 ? -16.131 11.852 36.142 1.00 44.50 373 THR A O 1
ATOM 3021 N N . ILE A 1 374 ? -15.480 10.615 37.917 1.00 48.16 374 ILE A N 1
ATOM 3022 C CA . ILE A 1 374 ? -15.366 11.709 38.884 1.00 48.16 374 ILE A CA 1
ATOM 3023 C C . ILE A 1 374 ? -14.453 12.769 38.256 1.00 48.16 374 ILE A C 1
ATOM 3025 O O . ILE A 1 374 ? -13.422 12.406 37.682 1.00 48.16 374 ILE A O 1
ATOM 3029 N N . VAL A 1 375 ? -14.814 14.058 38.329 1.00 51.00 375 VAL A N 1
ATOM 3030 C CA . VAL A 1 375 ? -13.909 15.134 37.892 1.00 51.00 375 VAL A CA 1
ATOM 3031 C C . VAL A 1 375 ? -12.583 14.907 38.600 1.00 51.00 375 VAL A C 1
ATOM 3033 O O . VAL A 1 375 ? -12.529 14.925 39.831 1.00 51.00 375 VAL A O 1
ATOM 3036 N N . TRP A 1 376 ? -11.543 14.619 37.817 1.00 50.69 376 TRP A N 1
ATOM 3037 C CA . TRP A 1 376 ? -10.227 14.325 38.355 1.00 50.69 376 TRP A CA 1
ATOM 3038 C C . TRP A 1 376 ? -9.779 15.511 39.206 1.00 50.69 376 TRP A C 1
ATOM 3040 O O . TRP A 1 376 ? -9.510 16.595 38.689 1.00 50.69 376 TRP A O 1
ATOM 3050 N N . ASN A 1 377 ? -9.726 15.304 40.519 1.00 62.12 377 ASN A N 1
ATOM 3051 C CA . ASN A 1 377 ? -9.267 16.298 41.470 1.00 62.12 377 ASN A CA 1
ATOM 3052 C C . ASN A 1 377 ? -8.067 15.723 42.223 1.00 62.12 377 ASN A C 1
ATOM 3054 O O . ASN A 1 377 ? -8.197 14.769 42.989 1.00 62.12 377 ASN A O 1
ATOM 3058 N N . ASN A 1 378 ? -6.898 16.335 42.025 1.00 63.22 378 ASN A N 1
ATOM 3059 C CA . ASN A 1 378 ? -5.663 15.951 42.708 1.00 63.22 378 ASN A CA 1
ATOM 3060 C C . ASN A 1 378 ? -5.779 16.033 44.240 1.00 63.22 378 ASN A C 1
ATOM 3062 O O . ASN A 1 378 ? -5.021 15.358 44.942 1.00 63.22 378 ASN A O 1
ATOM 3066 N N . GLU A 1 379 ? -6.732 16.815 44.752 1.00 72.56 379 GLU A N 1
ATOM 3067 C CA . GLU A 1 379 ? -7.026 16.932 46.179 1.00 72.56 379 GLU A CA 1
ATOM 3068 C C . GLU A 1 379 ? -7.591 15.660 46.798 1.00 72.56 379 GLU A C 1
ATOM 3070 O O . GLU A 1 379 ? -7.365 15.430 47.982 1.00 72.56 379 GLU A O 1
ATOM 3075 N N . LEU A 1 380 ? -8.207 14.772 46.008 1.00 68.38 380 LEU A N 1
ATOM 3076 C CA . LEU A 1 380 ? -8.676 13.461 46.480 1.00 68.38 380 LEU A CA 1
ATOM 3077 C C . LEU A 1 380 ? -7.538 12.577 47.002 1.00 68.38 380 LEU A C 1
ATOM 3079 O O . LEU A 1 380 ? -7.774 11.670 47.800 1.00 68.38 380 LEU A O 1
ATOM 3083 N N . PHE A 1 381 ? -6.313 12.838 46.544 1.00 73.06 381 PHE A N 1
ATOM 3084 C CA . PHE A 1 381 ? -5.120 12.118 46.963 1.00 73.06 381 PHE A CA 1
ATOM 3085 C C . PHE A 1 381 ? -4.341 12.859 48.047 1.00 73.06 381 PHE A C 1
ATOM 3087 O O . PHE A 1 381 ? -3.398 12.285 48.575 1.00 73.06 381 PHE A O 1
ATOM 3094 N N . PHE A 1 382 ? -4.648 14.121 48.365 1.00 76.81 382 PHE A N 1
ATOM 3095 C CA . PHE A 1 382 ? -3.922 14.850 49.408 1.00 76.81 382 PHE A CA 1
ATOM 3096 C C . PHE A 1 382 ? -4.392 14.419 50.798 1.00 76.81 382 PHE A C 1
ATOM 3098 O O . PHE A 1 382 ? -5.583 14.236 51.048 1.00 76.81 382 PHE A O 1
ATOM 3105 N N . THR A 1 383 ? -3.445 14.272 51.720 1.00 80.00 383 THR A N 1
ATOM 3106 C CA . THR A 1 383 ? -3.773 14.087 53.134 1.00 80.00 383 THR A CA 1
ATOM 3107 C C . THR A 1 383 ? -4.245 15.415 53.738 1.00 80.00 383 THR A C 1
ATOM 3109 O O . THR A 1 383 ? -3.646 16.460 53.483 1.00 80.00 383 THR A O 1
ATOM 3112 N N . ASP A 1 384 ? -5.279 15.383 54.586 1.00 77.50 384 ASP A N 1
ATOM 3113 C CA . ASP A 1 384 ? -5.665 16.535 55.413 1.00 77.50 384 ASP A CA 1
ATOM 3114 C C . ASP A 1 384 ? -4.490 16.971 56.311 1.00 77.50 384 ASP A C 1
ATOM 3116 O O . ASP A 1 384 ? -3.875 16.144 56.989 1.00 77.50 384 ASP A O 1
ATOM 3120 N N . LYS A 1 385 ? -4.212 18.280 56.364 1.00 73.00 385 LYS A N 1
ATOM 3121 C CA . LYS A 1 385 ? -3.187 18.885 57.233 1.00 73.00 385 LYS A CA 1
ATOM 3122 C C . LYS A 1 385 ? -3.376 18.539 58.713 1.00 73.00 385 LYS A C 1
ATOM 3124 O O . LYS A 1 385 ? -2.398 18.542 59.454 1.00 73.00 385 LYS A O 1
ATOM 3129 N N . ASN A 1 386 ? -4.601 18.233 59.135 1.00 75.94 386 ASN A N 1
ATOM 3130 C CA . ASN A 1 386 ? -4.932 17.847 60.507 1.00 75.94 386 ASN A CA 1
ATOM 3131 C C . ASN A 1 386 ? -5.063 16.327 60.701 1.00 75.94 386 ASN A C 1
ATOM 3133 O O . ASN A 1 386 ? -5.491 15.882 61.769 1.00 75.94 386 ASN A O 1
ATOM 3137 N N . SER A 1 387 ? -4.718 15.515 59.695 1.00 80.38 387 SER A N 1
ATOM 3138 C CA . SER A 1 387 ? -4.843 14.062 59.790 1.00 80.38 387 SER A CA 1
ATOM 3139 C C . SER A 1 387 ? -3.994 13.510 60.944 1.00 80.38 387 SER A C 1
ATOM 3141 O O . SER A 1 387 ? -2.787 13.769 61.002 1.00 80.38 387 SER A O 1
ATOM 3143 N N . PRO A 1 388 ? -4.565 12.686 61.845 1.00 79.44 388 PRO A N 1
ATOM 3144 C CA . PRO A 1 388 ? -3.805 12.060 62.925 1.00 79.44 388 PRO A CA 1
ATOM 3145 C C . PRO A 1 388 ? -2.682 11.152 62.403 1.00 79.44 388 PRO A C 1
ATOM 3147 O O . PRO A 1 388 ? -1.706 10.926 63.116 1.00 79.44 388 PRO A O 1
ATOM 3150 N N . MET A 1 389 ? -2.780 10.689 61.152 1.00 78.56 389 MET A N 1
ATOM 3151 C CA . MET A 1 389 ? -1.762 9.877 60.486 1.00 78.56 389 MET A CA 1
ATOM 3152 C C . MET A 1 389 ? -0.485 10.668 60.148 1.00 78.56 389 MET A C 1
ATOM 3154 O O . MET A 1 389 ? 0.541 10.056 59.868 1.00 78.56 389 MET A O 1
ATOM 3158 N N . LEU A 1 390 ? -0.507 12.008 60.204 1.00 82.88 390 LEU A N 1
ATOM 3159 C CA . LEU A 1 390 ? 0.693 12.838 60.024 1.00 82.88 390 LEU A CA 1
ATOM 3160 C C . LEU A 1 390 ? 1.560 12.924 61.287 1.00 82.88 390 LEU A C 1
ATOM 3162 O O . LEU A 1 390 ? 2.739 13.252 61.175 1.00 82.88 390 LEU A O 1
ATOM 3166 N N . LYS A 1 391 ? 1.035 12.595 62.477 1.00 83.50 391 LYS A N 1
ATOM 3167 C CA . LYS A 1 391 ? 1.789 12.702 63.743 1.00 83.50 391 LYS A CA 1
ATOM 3168 C C . LYS A 1 391 ? 3.122 11.934 63.733 1.00 83.50 391 LYS A C 1
ATOM 3170 O O . LYS A 1 391 ? 4.127 12.547 64.086 1.00 83.50 391 LYS A O 1
ATOM 3175 N N . PRO A 1 392 ? 3.192 10.664 63.276 1.00 79.81 392 PRO A N 1
ATOM 3176 C CA . PRO A 1 392 ? 4.468 9.950 63.178 1.00 79.81 392 PRO A CA 1
ATOM 3177 C C . PRO A 1 392 ? 5.470 10.656 62.254 1.00 79.81 392 PRO A C 1
ATOM 3179 O O . PRO A 1 392 ? 6.664 10.706 62.534 1.00 79.81 392 PRO A O 1
ATOM 3182 N N . VAL A 1 393 ? 4.991 11.271 61.169 1.00 79.12 393 VAL A N 1
ATOM 3183 C CA . VAL A 1 393 ? 5.838 12.010 60.221 1.00 79.12 393 VAL A CA 1
ATOM 3184 C C . VAL A 1 393 ? 6.399 13.273 60.873 1.00 79.12 393 VAL A C 1
ATOM 3186 O O . VAL A 1 393 ? 7.586 13.570 60.742 1.00 79.12 393 VAL A O 1
ATOM 3189 N N . GLU A 1 394 ? 5.574 14.007 61.619 1.00 84.62 394 GLU A N 1
ATOM 3190 C CA . GLU A 1 394 ? 6.016 15.181 62.373 1.00 84.62 394 GLU A CA 1
ATOM 3191 C C . GLU A 1 394 ? 7.066 14.829 63.440 1.00 84.62 394 GLU A C 1
ATOM 3193 O O . GLU A 1 394 ? 8.023 15.588 63.635 1.00 84.62 394 GLU A O 1
ATOM 3198 N N . GLU A 1 395 ? 6.927 13.674 64.097 1.00 84.50 395 GLU A N 1
ATOM 3199 C CA . GLU A 1 395 ? 7.914 13.147 65.046 1.00 84.50 395 GLU A CA 1
ATOM 3200 C C . GLU A 1 395 ? 9.249 12.846 64.357 1.00 84.50 395 GLU A C 1
ATOM 3202 O O . GLU A 1 395 ? 10.298 13.278 64.848 1.00 84.50 395 GLU A O 1
ATOM 3207 N N . VAL A 1 396 ? 9.225 12.202 63.185 1.00 79.12 396 VAL A N 1
ATOM 3208 C CA . VAL A 1 396 ? 10.431 11.951 62.378 1.00 79.12 396 VAL A CA 1
ATOM 3209 C C . VAL A 1 396 ? 11.081 13.266 61.936 1.00 79.12 396 VAL A C 1
ATOM 3211 O O . VAL A 1 396 ? 12.298 13.421 62.081 1.00 79.12 396 VAL A O 1
ATOM 3214 N N . ILE A 1 397 ? 10.305 14.251 61.469 1.00 80.81 397 ILE A N 1
ATOM 3215 C CA . ILE A 1 397 ? 10.811 15.584 61.089 1.00 80.81 397 ILE A CA 1
ATOM 3216 C C . ILE A 1 397 ? 11.524 16.246 62.275 1.00 80.81 397 ILE A C 1
ATOM 3218 O O . ILE A 1 397 ? 12.638 16.761 62.127 1.00 80.81 397 ILE A O 1
ATOM 3222 N N . LYS A 1 398 ? 10.915 16.206 63.465 1.00 83.88 398 LYS A N 1
ATOM 3223 C CA . LYS A 1 398 ? 11.482 16.790 64.687 1.00 83.88 398 LYS A CA 1
ATOM 3224 C C . LYS A 1 398 ? 12.754 16.063 65.129 1.00 83.88 398 LYS A C 1
ATOM 3226 O O . LYS A 1 398 ? 13.766 16.718 65.379 1.00 83.88 398 LYS A O 1
ATOM 3231 N N . LYS A 1 399 ? 12.724 14.727 65.186 1.00 82.94 399 LYS A N 1
ATOM 3232 C CA . LYS A 1 399 ? 13.860 13.861 65.562 1.00 82.94 399 LYS A CA 1
ATOM 3233 C C . LYS A 1 399 ? 15.082 14.111 64.677 1.00 82.94 399 LYS A C 1
ATOM 3235 O O . LYS A 1 399 ? 16.202 14.152 65.176 1.00 82.94 399 LYS A O 1
ATOM 3240 N N . ASN A 1 400 ? 14.860 14.363 63.388 1.00 78.31 400 ASN A N 1
ATOM 3241 C CA . ASN A 1 400 ? 15.920 14.591 62.405 1.00 78.31 400 ASN A CA 1
ATOM 3242 C C . ASN A 1 400 ? 16.274 16.074 62.192 1.00 78.31 400 ASN A C 1
ATOM 3244 O O . ASN A 1 400 ? 17.077 16.383 61.315 1.00 78.31 400 ASN A O 1
ATOM 3248 N N . LYS A 1 401 ? 15.729 16.994 63.005 1.00 83.50 401 LYS A N 1
ATOM 3249 C CA . LYS A 1 401 ? 15.995 18.448 62.943 1.00 83.50 401 LYS A CA 1
ATOM 3250 C C . LYS A 1 401 ? 15.624 19.094 61.598 1.00 83.50 401 LYS A C 1
ATOM 3252 O O . LYS A 1 401 ? 16.284 20.025 61.144 1.00 83.50 401 LYS A O 1
ATOM 3257 N N . LEU A 1 402 ? 14.540 18.635 60.978 1.00 79.62 402 LEU A N 1
ATOM 3258 C CA . LEU A 1 402 ? 14.076 19.091 59.660 1.00 79.62 402 LEU A CA 1
ATOM 3259 C C . LEU A 1 402 ? 12.908 20.076 59.730 1.00 79.62 402 LEU A C 1
ATOM 3261 O O . LEU A 1 402 ? 12.206 20.292 58.745 1.00 79.62 402 LEU A O 1
ATOM 3265 N N . THR A 1 403 ? 12.692 20.688 60.894 1.00 84.88 403 THR A N 1
ATOM 3266 C CA . THR A 1 403 ? 11.561 21.582 61.169 1.00 84.88 403 THR A CA 1
ATOM 3267 C C . THR A 1 403 ? 11.417 22.710 60.143 1.00 84.88 403 THR A C 1
ATOM 3269 O O . THR A 1 403 ? 10.292 23.085 59.826 1.00 84.88 403 THR A O 1
ATOM 3272 N N . LEU A 1 404 ? 12.528 23.208 59.580 1.00 82.19 404 LEU A N 1
ATOM 3273 C CA . LEU A 1 404 ? 12.525 24.242 58.536 1.00 82.19 404 LEU A CA 1
ATOM 3274 C C . LEU A 1 404 ? 11.731 23.825 57.284 1.00 82.19 404 LEU A C 1
ATOM 3276 O O . LEU A 1 404 ? 11.073 24.662 56.682 1.00 82.19 404 LEU A O 1
ATOM 3280 N N . TYR A 1 405 ? 11.750 22.537 56.930 1.00 79.50 405 TYR A N 1
ATOM 3281 C CA . TYR A 1 405 ? 11.079 21.984 55.747 1.00 79.50 405 TYR A CA 1
ATOM 3282 C C . TYR A 1 405 ? 9.721 21.351 56.074 1.00 79.50 405 TYR A C 1
ATOM 3284 O O . TYR A 1 405 ? 9.122 20.698 55.224 1.00 79.50 405 TYR A O 1
ATOM 3292 N N . LYS A 1 406 ? 9.229 21.500 57.313 1.00 82.50 406 LYS A N 1
ATOM 3293 C CA . LYS A 1 406 ? 8.026 20.805 57.794 1.00 82.50 406 LYS A CA 1
ATOM 3294 C C . LYS A 1 406 ? 6.820 21.035 56.879 1.00 82.50 406 LYS A C 1
ATOM 3296 O O . LYS A 1 406 ? 6.138 20.077 56.536 1.00 82.50 406 LYS A O 1
ATOM 3301 N N . ALA A 1 407 ? 6.560 22.285 56.497 1.00 81.88 407 ALA A N 1
ATOM 3302 C CA . ALA A 1 407 ? 5.399 22.631 55.678 1.00 81.88 407 ALA A CA 1
ATOM 3303 C C . ALA A 1 407 ? 5.448 21.956 54.296 1.00 81.88 407 ALA A C 1
ATOM 3305 O O . ALA A 1 407 ? 4.463 21.343 53.887 1.00 81.88 407 ALA A O 1
ATOM 3306 N N . ASP A 1 408 ? 6.603 22.003 53.630 1.00 80.19 408 ASP A N 1
ATOM 3307 C CA . ASP A 1 408 ? 6.794 21.411 52.303 1.00 80.19 408 ASP A CA 1
ATOM 3308 C C . ASP A 1 408 ? 6.743 19.881 52.353 1.00 80.19 408 ASP A C 1
ATOM 3310 O O . ASP A 1 408 ? 6.100 19.250 51.518 1.00 80.19 408 ASP A O 1
ATOM 3314 N N . LEU A 1 409 ? 7.359 19.268 53.369 1.00 76.69 409 LEU A N 1
ATOM 3315 C CA . LEU A 1 409 ? 7.353 17.815 53.549 1.00 76.69 409 LEU A CA 1
ATOM 3316 C C . LEU A 1 409 ? 5.942 17.276 53.790 1.00 76.69 409 LEU A C 1
ATOM 3318 O O . LEU A 1 409 ? 5.562 16.278 53.183 1.00 76.69 409 LEU A O 1
ATOM 3322 N N . LEU A 1 410 ? 5.147 17.941 54.631 1.00 81.94 410 LEU A N 1
ATOM 3323 C CA . LEU A 1 410 ? 3.762 17.535 54.879 1.00 81.94 410 LEU A CA 1
ATOM 3324 C C . LEU A 1 410 ? 2.862 17.770 53.657 1.00 81.94 410 LEU A C 1
ATOM 3326 O O . LEU A 1 410 ? 1.926 17.005 53.451 1.00 81.94 410 LEU A O 1
ATOM 3330 N N . ALA A 1 411 ? 3.158 18.762 52.809 1.00 79.38 411 ALA A N 1
ATOM 3331 C CA . ALA A 1 411 ? 2.421 18.994 51.562 1.00 79.38 411 ALA A CA 1
ATOM 3332 C C . ALA A 1 411 ? 2.608 17.871 50.519 1.00 79.38 411 ALA A C 1
ATOM 3334 O O . ALA A 1 411 ? 1.791 17.732 49.608 1.00 79.38 411 ALA A O 1
ATOM 3335 N N . LEU A 1 412 ? 3.653 17.047 50.655 1.00 76.56 412 LEU A N 1
ATOM 3336 C CA . LEU A 1 412 ? 3.897 15.879 49.801 1.00 76.56 412 LEU A CA 1
ATOM 3337 C C . LEU A 1 412 ? 3.122 14.629 50.247 1.00 76.56 412 LEU A C 1
ATOM 3339 O O . LEU A 1 412 ? 3.104 13.640 49.512 1.00 76.56 412 LEU A O 1
ATOM 3343 N N . ALA A 1 413 ? 2.496 14.660 51.427 1.00 80.44 413 ALA A N 1
ATOM 3344 C CA . ALA A 1 413 ? 1.729 13.546 51.966 1.00 80.44 413 ALA A CA 1
ATOM 3345 C C . ALA A 1 413 ? 0.492 13.256 51.108 1.00 80.44 413 ALA A C 1
ATOM 3347 O O . ALA A 1 413 ? -0.329 14.141 50.834 1.00 80.44 413 ALA A O 1
ATOM 3348 N N . LYS A 1 414 ? 0.338 11.993 50.717 1.00 80.12 414 LYS A N 1
ATOM 3349 C CA . LYS A 1 414 ? -0.800 11.503 49.949 1.00 80.12 414 LYS A CA 1
ATOM 3350 C C . LYS A 1 414 ? -1.565 10.436 50.716 1.00 80.12 414 LYS A C 1
ATOM 3352 O O . LYS A 1 414 ? -0.953 9.490 51.208 1.00 80.12 414 LYS A O 1
ATOM 3357 N N . LYS A 1 415 ? -2.893 10.540 50.756 1.00 79.69 415 LYS A N 1
ATOM 3358 C CA . LYS A 1 415 ? -3.768 9.449 51.194 1.00 79.69 415 LYS A CA 1
ATOM 3359 C C . LYS A 1 415 ? -3.718 8.344 50.141 1.00 79.69 415 LYS A C 1
ATOM 3361 O O . LYS A 1 415 ? -3.959 8.604 48.962 1.00 79.69 415 LYS A O 1
ATOM 3366 N N . THR A 1 416 ? -3.411 7.119 50.555 1.00 78.62 416 THR A N 1
ATOM 3367 C CA . THR A 1 416 ? -3.382 5.960 49.657 1.00 78.62 416 THR A CA 1
ATOM 3368 C C . THR A 1 416 ? -3.840 4.687 50.365 1.00 78.62 416 THR A C 1
ATOM 3370 O O . THR A 1 416 ? -3.999 4.655 51.586 1.00 78.62 416 THR A O 1
ATOM 3373 N N . ILE A 1 417 ? -4.048 3.632 49.584 1.00 83.88 417 ILE A N 1
ATOM 3374 C CA . ILE A 1 417 ? -4.292 2.283 50.085 1.00 83.88 417 ILE A CA 1
ATOM 3375 C C . ILE A 1 417 ? -2.984 1.507 49.985 1.00 83.88 417 ILE A C 1
ATOM 3377 O O . ILE A 1 417 ? -2.397 1.414 48.907 1.00 83.88 417 ILE A O 1
ATOM 3381 N N . ALA A 1 418 ? -2.533 0.962 51.110 1.00 82.62 418 ALA A N 1
ATOM 3382 C CA . ALA A 1 418 ? -1.493 -0.051 51.130 1.00 82.62 418 ALA A CA 1
ATOM 3383 C C . ALA A 1 418 ? -2.117 -1.422 50.904 1.00 82.62 418 ALA A C 1
ATOM 3385 O O . ALA A 1 418 ? -3.150 -1.746 51.493 1.00 82.62 418 ALA A O 1
ATOM 3386 N N . PHE A 1 419 ? -1.435 -2.210 50.089 1.00 83.69 419 PHE A N 1
ATOM 3387 C CA . PHE A 1 419 ? -1.694 -3.617 49.862 1.00 83.69 419 PHE A CA 1
ATOM 3388 C C . PHE A 1 419 ? -0.566 -4.384 50.546 1.00 83.69 419 PHE A C 1
ATOM 3390 O O . PHE A 1 419 ? 0.593 -4.197 50.195 1.00 83.69 419 PHE A O 1
ATOM 3397 N N . THR A 1 420 ? -0.892 -5.180 51.557 1.00 83.94 420 THR A N 1
ATOM 3398 C CA . THR A 1 420 ? 0.077 -5.963 52.323 1.00 83.94 420 THR A CA 1
ATOM 3399 C C . THR A 1 420 ? -0.079 -7.427 51.947 1.00 83.94 420 THR A C 1
ATOM 3401 O O . THR A 1 420 ? -1.160 -7.998 52.114 1.00 83.94 420 THR A O 1
ATOM 3404 N N . ILE A 1 421 ? 0.999 -8.015 51.435 1.00 85.62 421 ILE A N 1
ATOM 3405 C CA . ILE A 1 421 ? 1.091 -9.448 51.149 1.00 85.62 421 ILE A CA 1
ATOM 3406 C C . ILE A 1 421 ? 1.001 -10.216 52.469 1.00 85.62 421 ILE A C 1
ATOM 3408 O O . ILE A 1 421 ? 1.596 -9.815 53.470 1.00 85.62 421 ILE A O 1
ATOM 3412 N N . THR A 1 422 ? 0.238 -11.305 52.479 1.00 85.00 422 THR A N 1
ATOM 3413 C CA . THR A 1 422 ? -0.005 -12.095 53.694 1.00 85.00 422 THR A CA 1
ATOM 3414 C C . THR A 1 422 ? 0.508 -13.518 53.563 1.00 85.00 422 THR A C 1
ATOM 3416 O O . THR A 1 422 ? 1.554 -13.851 54.111 1.00 85.00 422 THR A O 1
ATOM 3419 N N . GLU A 1 423 ? -0.216 -14.347 52.828 1.00 89.00 423 GLU A N 1
ATOM 3420 C CA . GLU A 1 423 ? 0.075 -15.758 52.611 1.00 89.00 423 GLU A CA 1
ATOM 3421 C C . GLU A 1 423 ? -0.158 -16.133 51.145 1.00 89.00 423 GLU A C 1
ATOM 3423 O O . GLU A 1 423 ? -0.648 -15.327 50.346 1.00 89.00 423 GLU A O 1
ATOM 3428 N N . ASP A 1 424 ? 0.183 -17.371 50.800 1.00 91.62 424 ASP A N 1
ATOM 3429 C CA . ASP A 1 424 ? -0.052 -17.908 49.466 1.00 91.62 424 ASP A CA 1
ATOM 3430 C C . ASP A 1 424 ? -1.551 -17.976 49.143 1.00 91.62 424 ASP A C 1
ATOM 3432 O O . ASP A 1 424 ? -2.406 -18.293 49.979 1.00 91.62 424 ASP A O 1
ATOM 3436 N N . GLU A 1 425 ? -1.881 -17.690 47.888 1.00 91.19 425 GLU A N 1
ATOM 3437 C CA . GLU A 1 425 ? -3.238 -17.821 47.380 1.00 91.19 425 GLU A CA 1
ATOM 3438 C C . GLU A 1 425 ? -3.639 -19.297 47.279 1.00 91.19 425 GLU A C 1
ATOM 3440 O O . GLU A 1 425 ? -3.006 -20.103 46.594 1.00 91.19 425 GLU A O 1
ATOM 3445 N N . ASN A 1 426 ? -4.737 -19.643 47.949 1.00 90.81 426 ASN A N 1
ATOM 3446 C CA . ASN A 1 426 ? -5.254 -21.006 48.045 1.00 90.81 426 ASN A CA 1
ATOM 3447 C C . ASN A 1 426 ? -6.530 -21.229 47.207 1.00 90.81 426 ASN A C 1
ATOM 3449 O O . ASN A 1 426 ? -7.002 -22.366 47.104 1.00 90.81 426 ASN A O 1
ATOM 3453 N N . TYR A 1 427 ? -7.061 -20.169 46.587 1.00 91.19 427 TYR A N 1
ATOM 3454 C CA . TYR A 1 427 ? -8.265 -20.127 45.752 1.00 91.19 427 TYR A CA 1
ATOM 3455 C C . TYR A 1 427 ? -9.548 -20.605 46.454 1.00 91.19 427 TYR A C 1
ATOM 3457 O O . TYR A 1 427 ? -10.518 -20.970 45.785 1.00 91.19 427 TYR A O 1
ATOM 3465 N N . GLN A 1 428 ? -9.595 -20.610 47.792 1.00 90.06 428 GLN A N 1
ATOM 3466 C CA . GLN A 1 428 ? -10.808 -20.978 48.536 1.00 90.06 428 GLN A CA 1
ATOM 3467 C C . GLN A 1 428 ? -11.898 -19.906 48.425 1.00 90.06 428 GLN A C 1
ATOM 3469 O O . GLN A 1 428 ? -13.083 -20.235 48.343 1.00 90.06 428 GLN A O 1
ATOM 3474 N N . THR A 1 429 ? -11.501 -18.633 48.380 1.00 90.25 429 THR A N 1
ATOM 3475 C CA . THR A 1 429 ? -12.416 -17.490 48.293 1.00 90.25 429 THR A CA 1
ATOM 3476 C C . THR A 1 429 ? -12.297 -16.841 46.920 1.00 90.25 429 THR A C 1
ATOM 3478 O O . THR A 1 429 ? -11.299 -16.195 46.617 1.00 90.25 429 THR A O 1
ATOM 3481 N N . LYS A 1 430 ? -13.325 -16.993 46.079 1.00 91.75 430 LYS A N 1
ATOM 3482 C CA . LYS A 1 430 ? -13.357 -16.353 44.757 1.00 91.75 430 LYS A CA 1
ATOM 3483 C C . LYS A 1 430 ? -13.558 -14.846 44.889 1.00 91.75 430 LYS A C 1
ATOM 3485 O O . LYS A 1 430 ? -14.424 -14.406 45.645 1.00 91.75 430 LYS A O 1
ATOM 3490 N N . GLY A 1 431 ? -12.826 -14.065 44.101 1.00 89.75 431 GLY A N 1
ATOM 3491 C CA . GLY A 1 431 ? -13.006 -12.612 44.056 1.00 89.75 431 GLY A CA 1
ATOM 3492 C C . GLY A 1 431 ? -12.373 -11.852 45.228 1.00 89.75 431 GLY A C 1
ATOM 3493 O O . GLY A 1 431 ? -12.711 -10.689 45.436 1.00 89.75 431 GLY A O 1
ATOM 3494 N N . ASN A 1 432 ? -11.488 -12.472 46.010 1.00 91.19 432 ASN A N 1
ATOM 3495 C CA . ASN A 1 432 ? -10.665 -11.765 46.997 1.00 91.19 432 ASN A CA 1
ATOM 3496 C C . ASN A 1 432 ? -9.598 -10.888 46.308 1.00 91.19 432 ASN A C 1
ATOM 3498 O O . ASN A 1 432 ? -9.342 -11.001 45.103 1.00 91.19 432 ASN A O 1
ATOM 3502 N N . ASN A 1 433 ? -8.976 -9.998 47.083 1.00 92.62 433 ASN A N 1
ATOM 3503 C CA . ASN A 1 433 ? -7.795 -9.255 46.652 1.00 92.62 433 ASN A CA 1
ATOM 3504 C C . ASN A 1 433 ? -6.576 -10.189 46.546 1.00 92.62 433 ASN A C 1
ATOM 3506 O O . ASN A 1 433 ? -6.234 -10.865 47.519 1.00 92.62 433 ASN A O 1
ATOM 3510 N N . ARG A 1 434 ? -5.890 -10.193 45.396 1.00 92.50 434 ARG A N 1
ATOM 3511 C CA . ARG A 1 434 ? -4.654 -10.969 45.198 1.00 92.50 434 ARG A CA 1
ATOM 3512 C C . ARG A 1 434 ? -3.695 -10.342 44.193 1.00 92.50 434 ARG A C 1
ATOM 3514 O O . ARG A 1 434 ? -4.133 -9.668 43.255 1.00 92.50 434 ARG A O 1
ATOM 3521 N N . PHE A 1 435 ? -2.407 -10.638 44.357 1.00 92.69 435 PHE A N 1
ATOM 3522 C CA . PHE A 1 435 ? -1.336 -10.328 43.404 1.00 92.69 435 PHE A CA 1
ATOM 3523 C C . PHE A 1 435 ? -0.695 -11.615 42.887 1.00 92.69 435 PHE A C 1
ATOM 3525 O O . PHE A 1 435 ? -0.430 -12.527 43.664 1.00 92.69 435 PHE A O 1
ATOM 3532 N N . GLY A 1 436 ? -0.454 -11.689 41.579 1.00 88.88 436 GLY A N 1
ATOM 3533 C CA . GLY A 1 436 ? 0.013 -12.907 40.918 1.00 88.88 436 GLY A CA 1
ATOM 3534 C C . GLY A 1 436 ? -1.028 -14.035 40.898 1.00 88.88 436 GLY A C 1
ATOM 3535 O O . GLY A 1 436 ? -2.189 -13.859 41.274 1.00 88.88 436 GLY A O 1
ATOM 3536 N N . GLY A 1 437 ? -0.617 -15.214 40.439 1.00 89.75 437 GLY A N 1
ATOM 3537 C CA . GLY A 1 437 ? -1.492 -16.360 40.212 1.00 89.75 437 GLY A CA 1
ATOM 3538 C C . GLY A 1 437 ? -2.347 -16.201 38.952 1.00 89.75 437 GLY A C 1
ATOM 3539 O O . GLY A 1 437 ? -1.865 -15.766 37.910 1.00 89.75 437 GLY A O 1
ATOM 3540 N N . MET A 1 438 ? -3.625 -16.558 39.061 1.00 91.38 438 MET A N 1
ATOM 3541 C CA . MET A 1 438 ? -4.635 -16.490 38.010 1.00 91.38 438 MET A CA 1
ATOM 3542 C C . MET A 1 438 ? -5.892 -15.758 38.507 1.00 91.38 438 MET A C 1
ATOM 3544 O O . MET A 1 438 ? -6.261 -15.875 39.685 1.00 91.38 438 MET A O 1
ATOM 3548 N N . PRO A 1 439 ? -6.584 -15.022 37.620 1.00 92.69 439 PRO A N 1
ATOM 3549 C CA . PRO A 1 439 ? -7.783 -14.271 37.972 1.00 92.69 439 PRO A CA 1
ATOM 3550 C C . PRO A 1 439 ? -9.007 -15.175 38.112 1.00 92.69 439 PRO A C 1
ATOM 3552 O O . PRO A 1 439 ? -9.190 -16.105 37.327 1.00 92.69 439 PRO A O 1
ATOM 3555 N N . ASP A 1 440 ? -9.908 -14.835 39.032 1.00 93.25 440 ASP A N 1
ATOM 3556 C CA . ASP A 1 440 ? -11.247 -15.421 39.064 1.00 93.25 440 ASP A CA 1
ATOM 3557 C C . ASP A 1 440 ? -12.153 -14.632 38.108 1.00 93.25 440 ASP A C 1
ATOM 3559 O O . ASP A 1 440 ? -12.739 -13.616 38.489 1.00 93.25 440 ASP A O 1
ATOM 3563 N N . LEU A 1 441 ? -12.223 -15.045 36.840 1.00 88.81 441 LEU A N 1
ATOM 3564 C CA . LEU A 1 441 ? -12.995 -14.349 35.803 1.00 88.81 441 LEU A CA 1
ATOM 3565 C C . LEU A 1 441 ? -14.440 -14.873 35.714 1.00 88.81 441 LEU A C 1
ATOM 3567 O O . LEU A 1 441 ? -14.682 -16.065 35.919 1.00 88.81 441 LEU A O 1
ATOM 3571 N N . PRO A 1 442 ? -15.421 -14.021 35.369 1.00 86.25 442 PRO A N 1
ATOM 3572 C CA . PRO A 1 442 ? -16.749 -14.487 34.977 1.00 86.25 442 PRO A CA 1
ATOM 3573 C C . PRO A 1 442 ? -16.699 -15.362 33.718 1.00 86.25 442 PRO A C 1
ATOM 3575 O O . PRO A 1 442 ? -15.899 -15.115 32.819 1.00 86.25 442 PRO A O 1
ATOM 3578 N N . GLU A 1 443 ? -17.610 -16.331 33.610 1.00 81.75 443 GLU A N 1
ATOM 3579 C CA . GLU A 1 443 ? -17.652 -17.310 32.506 1.00 81.75 443 GLU A CA 1
ATOM 3580 C C . GLU A 1 443 ? -17.756 -16.673 31.103 1.00 81.75 443 GLU A C 1
ATOM 3582 O O . GLU A 1 443 ? -17.230 -17.194 30.123 1.00 81.75 443 GLU A O 1
ATOM 3587 N N . ASN A 1 444 ? -18.411 -15.517 30.995 1.00 78.62 444 ASN A N 1
ATOM 3588 C CA . ASN A 1 444 ? -18.612 -14.789 29.740 1.00 78.62 444 ASN A CA 1
ATOM 3589 C C . ASN A 1 444 ? -17.476 -13.810 29.390 1.00 78.62 444 ASN A C 1
ATOM 3591 O O . ASN A 1 444 ? -17.549 -13.151 28.349 1.00 78.62 444 ASN A O 1
ATOM 3595 N N . ILE A 1 445 ? -16.454 -13.679 30.237 1.00 77.75 445 ILE A N 1
ATOM 3596 C CA . ILE A 1 445 ? -15.306 -12.805 29.994 1.00 77.75 445 ILE A CA 1
ATOM 3597 C C . ILE A 1 445 ? -14.126 -13.658 29.538 1.00 77.75 445 ILE A C 1
ATOM 3599 O O . ILE A 1 445 ? -13.548 -14.424 30.304 1.00 77.75 445 ILE A O 1
ATOM 3603 N N . ALA A 1 446 ? -13.743 -13.500 28.271 1.00 81.56 446 ALA A N 1
ATOM 3604 C CA . ALA A 1 446 ? -12.571 -14.172 27.726 1.00 81.56 446 ALA A CA 1
ATOM 3605 C C . ALA A 1 446 ? -11.275 -13.654 28.373 1.00 81.56 446 ALA A C 1
ATOM 3607 O O . ALA A 1 446 ? -11.124 -12.454 28.621 1.00 81.56 446 ALA A O 1
ATOM 3608 N N . TYR A 1 447 ? -10.312 -14.556 28.582 1.00 84.62 447 TYR A N 1
ATOM 3609 C CA . TYR A 1 447 ? -8.981 -14.183 29.053 1.00 84.62 447 TYR A CA 1
ATOM 3610 C C . TYR A 1 447 ? -8.272 -13.292 28.011 1.00 84.62 447 TYR A C 1
ATOM 3612 O O . TYR A 1 447 ? -8.331 -13.606 26.820 1.00 84.62 447 TYR A O 1
ATOM 3620 N N . PRO A 1 448 ? -7.596 -12.194 28.402 1.00 83.12 448 PRO A N 1
ATOM 3621 C CA . PRO A 1 448 ? -6.991 -11.278 27.438 1.00 83.12 448 PRO A CA 1
ATOM 3622 C C . PRO A 1 448 ? -5.853 -11.891 26.613 1.00 83.12 448 PRO A C 1
ATOM 3624 O O . PRO A 1 448 ? -4.917 -12.476 27.153 1.00 83.12 448 PRO A O 1
ATOM 3627 N N . GLU A 1 449 ? -5.876 -11.646 25.301 1.00 83.69 449 GLU A N 1
ATOM 3628 C CA . GLU A 1 449 ? -4.839 -12.096 24.361 1.00 83.69 449 GLU A CA 1
ATOM 3629 C C . GLU A 1 449 ? -4.339 -10.953 23.465 1.00 83.69 449 GLU A C 1
ATOM 3631 O O . GLU A 1 449 ? -5.033 -9.942 23.273 1.00 83.69 449 GLU A O 1
ATOM 3636 N N . PHE A 1 450 ? -3.153 -11.134 22.885 1.00 72.69 450 PHE A N 1
ATOM 3637 C CA . PHE A 1 450 ? -2.605 -10.349 21.775 1.00 72.69 450 PHE A CA 1
ATOM 3638 C C . PHE A 1 450 ? -2.024 -11.274 20.694 1.00 72.69 450 PHE A C 1
ATOM 3640 O O . PHE A 1 450 ? -2.029 -12.494 20.834 1.00 72.69 450 PHE A O 1
ATOM 3647 N N . TYR A 1 451 ? -1.597 -10.720 19.560 1.00 78.25 451 TYR A N 1
ATOM 3648 C CA . TYR A 1 451 ? -0.970 -11.471 18.467 1.00 78.25 451 TYR A CA 1
ATOM 3649 C C . TYR A 1 451 ? 0.411 -10.890 18.179 1.00 78.25 451 TYR A C 1
ATOM 3651 O O . TYR A 1 451 ? 0.544 -9.671 18.089 1.00 78.25 451 TYR A O 1
ATOM 3659 N N . SER A 1 452 ? 1.421 -11.749 18.055 1.00 72.00 452 SER A N 1
ATOM 3660 C CA . SER A 1 452 ? 2.753 -11.359 17.594 1.00 72.00 452 SER A CA 1
ATOM 3661 C C . SER A 1 452 ? 2.830 -11.556 16.087 1.00 72.00 452 SER A C 1
ATOM 3663 O O . SER A 1 452 ? 2.699 -12.677 15.596 1.00 72.00 452 SER A O 1
ATOM 3665 N N . GLU A 1 453 ? 3.053 -10.471 15.345 1.00 69.88 453 GLU A N 1
ATOM 3666 C CA . GLU A 1 453 ? 3.297 -10.542 13.898 1.00 69.88 453 GLU A CA 1
ATOM 3667 C C . GLU A 1 453 ? 4.613 -11.265 13.575 1.00 69.88 453 GLU A C 1
ATOM 3669 O O . GLU A 1 453 ? 4.721 -11.924 12.540 1.00 69.88 453 GLU A O 1
ATOM 3674 N N . TYR A 1 454 ? 5.595 -11.181 14.477 1.00 73.56 454 TYR A N 1
ATOM 3675 C CA . TYR A 1 454 ? 6.891 -11.837 14.332 1.00 73.56 454 TYR A CA 1
ATOM 3676 C C . TYR A 1 454 ? 6.761 -13.363 14.451 1.00 73.56 454 TYR A C 1
ATOM 3678 O O . TYR A 1 454 ? 7.153 -14.094 13.541 1.00 73.56 454 TYR A O 1
ATOM 3686 N N . ASP A 1 455 ? 6.116 -13.841 15.519 1.00 78.50 455 ASP A N 1
ATOM 3687 C CA . ASP A 1 455 ? 5.936 -15.279 15.784 1.00 78.50 455 ASP A CA 1
ATOM 3688 C C . ASP A 1 455 ? 4.733 -15.883 15.055 1.00 78.50 455 ASP A C 1
ATOM 3690 O O . ASP A 1 455 ? 4.550 -17.101 15.033 1.00 78.50 455 ASP A O 1
ATOM 3694 N N . LYS A 1 456 ? 3.885 -15.031 14.472 1.00 83.38 456 LYS A N 1
ATOM 3695 C CA . LYS A 1 456 ? 2.639 -15.395 13.788 1.00 83.38 456 LYS A CA 1
ATOM 3696 C C . LYS A 1 456 ? 1.689 -16.241 14.642 1.00 83.38 456 LYS A C 1
ATOM 3698 O O . LYS A 1 456 ? 0.978 -17.108 14.129 1.00 83.38 456 LYS A O 1
ATOM 3703 N N . LYS A 1 457 ? 1.657 -15.986 15.950 1.00 83.31 457 LYS A N 1
ATOM 3704 C CA . LYS A 1 457 ? 0.761 -16.657 16.899 1.00 83.31 457 LYS A CA 1
ATOM 3705 C C . LYS A 1 457 ? 0.204 -15.688 17.937 1.00 83.31 457 LYS A C 1
ATOM 3707 O O . LYS A 1 457 ? 0.710 -14.579 18.118 1.00 83.31 457 LYS A O 1
ATOM 3712 N N . SER A 1 458 ? -0.878 -16.109 18.589 1.00 82.12 458 SER A N 1
ATOM 3713 C CA . SER A 1 458 ? -1.471 -15.368 19.699 1.00 82.12 458 SER A CA 1
ATOM 3714 C C . SER A 1 458 ? -0.866 -15.787 21.031 1.00 82.12 458 SER A C 1
ATOM 3716 O O . SER A 1 458 ? -0.564 -16.958 21.231 1.00 82.12 458 SER A O 1
ATOM 3718 N N . PHE A 1 459 ? -0.710 -14.806 21.911 1.00 84.50 459 PHE A N 1
ATOM 3719 C CA . PHE A 1 459 ? -0.175 -14.950 23.256 1.00 84.50 459 PHE A CA 1
ATOM 3720 C C . PHE A 1 459 ? -1.176 -14.399 24.275 1.00 84.50 459 PHE A C 1
ATOM 3722 O O . PHE A 1 459 ? -1.954 -13.485 23.970 1.00 84.50 459 PHE A O 1
ATOM 3729 N N . LYS A 1 460 ? -1.155 -14.946 25.485 1.00 86.44 460 LYS A N 1
ATOM 3730 C CA . LYS A 1 460 ? -1.908 -14.484 26.651 1.00 86.44 460 LYS A CA 1
ATOM 3731 C C . LYS A 1 460 ? -1.187 -13.303 27.291 1.00 86.44 460 LYS A C 1
ATOM 3733 O O . LYS A 1 460 ? 0.040 -13.237 27.282 1.00 86.44 460 LYS A O 1
ATOM 3738 N N . TYR A 1 461 ? -1.950 -12.374 27.857 1.00 85.19 461 TYR A N 1
ATOM 3739 C CA . TYR A 1 461 ? -1.363 -11.385 28.758 1.00 85.19 461 TYR A CA 1
ATOM 3740 C C . TYR A 1 461 ? -1.015 -12.035 30.104 1.00 85.19 461 TYR A C 1
ATOM 3742 O O . TYR A 1 461 ? -1.795 -12.823 30.627 1.00 85.19 461 TYR A O 1
ATOM 3750 N N . GLU A 1 462 ? 0.104 -11.650 30.700 1.00 87.69 462 GLU A N 1
ATOM 3751 C CA . GLU A 1 462 ? 0.474 -11.980 32.074 1.00 87.69 462 GLU A CA 1
ATOM 3752 C C . GLU A 1 462 ? -0.506 -11.325 33.061 1.00 87.69 462 GLU A C 1
ATOM 3754 O O . GLU A 1 462 ? -0.783 -10.125 32.980 1.00 87.69 462 GLU A O 1
ATOM 3759 N N . PHE A 1 463 ? -1.047 -12.099 34.004 1.00 89.38 463 PHE A N 1
ATOM 3760 C CA . PHE A 1 463 ? -1.920 -11.578 35.056 1.00 89.38 463 PHE A CA 1
ATOM 3761 C C . PHE A 1 463 ? -1.105 -11.005 36.217 1.00 89.38 463 PHE A C 1
ATOM 3763 O O . PHE A 1 463 ? -0.176 -11.640 36.712 1.00 89.38 463 PHE A O 1
ATOM 3770 N N . ILE A 1 464 ? -1.485 -9.809 36.665 1.00 89.44 464 ILE A N 1
ATOM 3771 C CA . ILE A 1 464 ? -0.765 -9.063 37.701 1.00 89.44 464 ILE A CA 1
ATOM 3772 C C . ILE A 1 464 ? -1.542 -9.035 39.010 1.00 89.44 464 ILE A C 1
ATOM 3774 O O . ILE A 1 464 ? -0.978 -9.304 40.068 1.00 89.44 464 ILE A O 1
ATOM 3778 N N . ALA A 1 465 ? -2.822 -8.670 38.959 1.00 92.25 465 ALA A N 1
ATOM 3779 C CA . ALA A 1 465 ? -3.596 -8.421 40.166 1.00 92.25 465 ALA A CA 1
ATOM 3780 C C . ALA A 1 465 ? -5.100 -8.503 39.928 1.00 92.25 465 ALA A C 1
ATOM 3782 O O . ALA A 1 465 ? -5.594 -8.114 38.867 1.00 92.25 465 ALA A O 1
ATOM 3783 N N . GLN A 1 466 ? -5.824 -8.917 40.964 1.00 92.38 466 GLN A N 1
ATOM 3784 C CA . GLN A 1 466 ? -7.272 -8.783 41.070 1.00 92.38 466 GLN A CA 1
ATOM 3785 C C . GLN A 1 466 ? -7.593 -8.013 42.345 1.00 92.38 466 GLN A C 1
ATOM 3787 O O . GLN A 1 466 ? -7.132 -8.378 43.425 1.00 92.38 466 GLN A O 1
ATOM 3792 N N . ILE A 1 467 ? -8.392 -6.956 42.214 1.00 91.94 467 ILE A N 1
ATOM 3793 C CA . ILE A 1 467 ? -8.763 -6.071 43.314 1.00 91.94 467 ILE A CA 1
ATOM 3794 C C . ILE A 1 467 ? -10.278 -6.071 43.496 1.00 91.94 467 ILE A C 1
ATOM 3796 O O . ILE A 1 467 ? -11.024 -5.680 42.595 1.00 91.94 467 ILE A O 1
ATOM 3800 N N . ASN A 1 468 ? -10.724 -6.459 44.687 1.00 90.38 468 ASN A N 1
ATOM 3801 C CA . ASN A 1 468 ? -12.105 -6.370 45.127 1.00 90.38 468 ASN A CA 1
ATOM 3802 C C . ASN A 1 468 ? -12.429 -4.942 45.554 1.00 90.38 468 ASN A C 1
ATOM 3804 O O . ASN A 1 468 ? -12.025 -4.456 46.615 1.00 90.38 468 ASN A O 1
ATOM 3808 N N . CYS A 1 469 ? -13.205 -4.262 44.721 1.00 85.81 469 CYS A N 1
ATOM 3809 C CA . CYS A 1 469 ? -13.515 -2.857 44.913 1.00 85.81 469 CYS A CA 1
ATOM 3810 C C . CYS A 1 469 ? -14.426 -2.614 46.123 1.00 85.81 469 CYS A C 1
ATOM 3812 O O . CYS A 1 469 ? -14.382 -1.529 46.701 1.00 85.81 469 CYS A O 1
ATOM 3814 N N . ARG A 1 470 ? -15.223 -3.609 46.542 1.00 84.06 470 ARG A N 1
ATOM 3815 C CA . ARG A 1 470 ? -16.048 -3.507 47.756 1.00 84.06 470 ARG A CA 1
ATOM 3816 C C . ARG A 1 470 ? -15.193 -3.504 49.015 1.00 84.06 470 ARG A C 1
ATOM 3818 O O . ARG A 1 470 ? -15.462 -2.707 49.909 1.00 84.06 470 ARG A O 1
ATOM 3825 N N . GLU A 1 471 ? -14.177 -4.357 49.079 1.00 87.06 471 GLU A N 1
ATOM 3826 C CA . GLU A 1 471 ? -13.302 -4.460 50.254 1.00 87.06 471 GLU A CA 1
ATOM 3827 C C . GLU A 1 471 ? -12.511 -3.172 50.494 1.00 87.06 471 GLU A C 1
ATOM 3829 O O . GLU A 1 471 ? -12.384 -2.725 51.632 1.00 87.06 471 GLU A O 1
ATOM 3834 N N . ILE A 1 472 ? -12.062 -2.514 49.423 1.00 86.88 472 ILE A N 1
ATOM 3835 C CA . ILE A 1 472 ? -11.329 -1.247 49.531 1.00 86.88 472 ILE A CA 1
ATOM 3836 C C . ILE A 1 472 ? -12.231 -0.010 49.596 1.00 86.88 472 ILE A C 1
ATOM 3838 O O . ILE A 1 472 ? -11.743 1.082 49.879 1.00 86.88 472 ILE A O 1
ATOM 3842 N N . ALA A 1 473 ? -13.537 -0.138 49.348 1.00 82.56 473 ALA A N 1
ATOM 3843 C CA . ALA A 1 473 ? -14.474 0.989 49.311 1.00 82.56 473 ALA A CA 1
ATOM 3844 C C . ALA A 1 473 ? -14.503 1.864 50.584 1.00 82.56 473 ALA A C 1
ATOM 3846 O O . ALA A 1 473 ? -14.759 3.062 50.455 1.00 82.56 473 ALA A O 1
ATOM 3847 N N . PRO A 1 474 ? -14.270 1.344 51.807 1.00 83.56 474 PRO A N 1
ATOM 3848 C CA . PRO A 1 474 ? -14.160 2.184 53.003 1.00 83.56 474 PRO A CA 1
ATOM 3849 C C . PRO A 1 474 ? -12.883 3.038 53.050 1.00 83.56 474 PRO A C 1
ATOM 3851 O O . PRO A 1 474 ? -12.842 4.025 53.779 1.00 83.56 474 PRO A O 1
ATOM 3854 N N . LEU A 1 475 ? -11.846 2.669 52.291 1.00 81.88 475 LEU A N 1
ATOM 3855 C CA . LEU A 1 475 ? -10.505 3.263 52.359 1.00 81.88 475 LEU A CA 1
ATOM 3856 C C . LEU A 1 475 ? -10.280 4.359 51.304 1.00 81.88 475 LEU A C 1
ATOM 3858 O O . LEU A 1 475 ? -9.361 5.172 51.422 1.00 81.88 475 LEU A O 1
ATOM 3862 N N . GLN A 1 476 ? -11.115 4.400 50.264 1.00 77.94 476 GLN A N 1
ATOM 3863 C CA . GLN A 1 476 ? -10.980 5.314 49.129 1.00 77.94 476 GLN A CA 1
ATOM 3864 C C . GLN A 1 476 ? -12.340 5.794 48.605 1.00 77.94 476 GLN A C 1
ATOM 3866 O O . GLN A 1 476 ? -13.369 5.177 48.863 1.00 77.94 476 GLN A O 1
ATOM 3871 N N . ASN A 1 477 ? -12.338 6.887 47.834 1.00 68.06 477 ASN A N 1
ATOM 3872 C CA . ASN A 1 477 ? -13.541 7.420 47.176 1.00 68.06 477 ASN A CA 1
ATOM 3873 C C . ASN A 1 477 ? -13.403 7.597 45.646 1.00 68.06 477 ASN A C 1
ATOM 3875 O O . ASN A 1 477 ? -14.278 8.200 45.032 1.00 68.06 477 ASN A O 1
ATOM 3879 N N . TYR A 1 478 ? -12.304 7.139 45.042 1.00 68.44 478 TYR A N 1
ATOM 3880 C CA . TYR A 1 478 ? -11.935 7.353 43.637 1.00 68.44 478 TYR A CA 1
ATOM 3881 C C . TYR A 1 478 ? -12.074 6.113 42.726 1.00 68.44 478 TYR A C 1
ATOM 3883 O O . TYR A 1 478 ? -12.079 6.248 41.506 1.00 68.44 478 TYR A O 1
ATOM 3891 N N . LEU A 1 479 ? -12.203 4.915 43.295 1.00 71.88 479 LEU A N 1
ATOM 3892 C CA . LEU A 1 479 ? -12.494 3.649 42.623 1.00 71.88 479 LEU A CA 1
ATOM 3893 C C . LEU A 1 479 ? -13.940 3.198 42.917 1.00 71.88 479 LEU A C 1
ATOM 3895 O O . LEU A 1 479 ? -14.545 3.651 43.895 1.00 71.88 479 LEU A O 1
ATOM 3899 N N . PRO A 1 480 ? -14.494 2.280 42.102 1.00 68.44 480 PRO A N 1
ATOM 3900 C CA . PRO A 1 480 ? -15.778 1.614 42.342 1.00 68.44 480 PRO A CA 1
ATOM 3901 C C . PRO A 1 480 ? -16.000 1.210 43.802 1.00 68.44 480 PRO A C 1
ATOM 3903 O O . PRO A 1 480 ? -15.073 0.773 44.476 1.00 68.44 480 PRO A O 1
ATOM 3906 N N . ARG A 1 481 ? -17.255 1.254 44.270 1.00 76.19 481 ARG A N 1
ATOM 3907 C CA . ARG A 1 481 ? -17.624 0.691 45.585 1.00 76.19 481 ARG A CA 1
ATOM 3908 C C . ARG A 1 481 ? -17.990 -0.800 45.548 1.00 76.19 481 ARG A C 1
ATOM 3910 O O . ARG A 1 481 ? -18.286 -1.376 46.589 1.00 76.19 481 ARG A O 1
ATOM 3917 N N . THR A 1 482 ? -18.028 -1.418 44.367 1.00 77.94 482 THR A N 1
ATOM 3918 C CA . THR A 1 482 ? -18.392 -2.833 44.145 1.00 77.94 482 THR A CA 1
ATOM 3919 C C . THR A 1 482 ? -17.698 -3.381 42.902 1.00 77.94 482 THR A C 1
ATOM 3921 O O . THR A 1 482 ? -17.278 -2.580 42.071 1.00 77.94 482 THR A O 1
ATOM 3924 N N . GLY A 1 483 ? -17.682 -4.703 42.711 1.00 82.94 483 GLY A N 1
ATOM 3925 C CA . GLY A 1 483 ? -17.095 -5.336 41.530 1.00 82.94 483 GLY A CA 1
ATOM 3926 C C . GLY A 1 483 ? -15.612 -5.664 41.688 1.00 82.94 483 GLY A C 1
ATOM 3927 O O . GLY A 1 483 ? -15.024 -5.458 42.754 1.00 82.94 483 GLY A O 1
ATOM 3928 N N . LEU A 1 484 ? -15.029 -6.185 40.608 1.00 87.06 484 LEU A N 1
ATOM 3929 C CA . LEU A 1 484 ? -13.639 -6.640 40.551 1.00 87.06 484 LEU A CA 1
ATOM 3930 C C . LEU A 1 484 ? -12.880 -5.921 39.439 1.00 87.06 484 LEU A C 1
ATOM 3932 O O . LEU A 1 484 ? -13.385 -5.784 38.323 1.00 87.06 484 LEU A O 1
ATOM 3936 N N . LEU A 1 485 ? -11.665 -5.480 39.754 1.00 87.81 485 LEU A N 1
ATOM 3937 C CA . LEU A 1 485 ? -10.681 -4.989 38.794 1.00 87.81 485 LEU A CA 1
ATOM 3938 C C . LEU A 1 485 ? -9.623 -6.060 38.562 1.00 87.81 485 LEU A C 1
ATOM 3940 O O . LEU A 1 485 ? -9.134 -6.645 39.521 1.00 87.81 485 LEU A O 1
ATOM 3944 N N . TYR A 1 486 ? -9.230 -6.256 37.312 1.00 86.38 486 TYR A N 1
ATOM 3945 C CA . TYR A 1 486 ? -8.206 -7.208 36.902 1.00 86.38 486 TYR A CA 1
ATOM 3946 C C . TYR A 1 486 ? -7.148 -6.484 36.083 1.00 86.38 486 TYR A C 1
ATOM 3948 O O . TYR A 1 486 ? -7.484 -5.719 35.177 1.00 86.38 486 TYR A O 1
ATOM 3956 N N . PHE A 1 487 ? -5.882 -6.744 36.381 1.00 87.19 487 PHE A N 1
ATOM 3957 C CA . PHE A 1 487 ? -4.740 -6.077 35.771 1.00 87.19 487 PHE A CA 1
ATOM 3958 C C . PHE A 1 487 ? -3.873 -7.094 35.044 1.00 87.19 487 PHE A C 1
ATOM 3960 O O . PHE A 1 487 ? -3.528 -8.136 35.603 1.00 87.19 487 PHE A O 1
ATOM 3967 N N . PHE A 1 488 ? -3.509 -6.767 33.810 1.00 84.62 488 PHE A N 1
ATOM 3968 C CA . PHE A 1 488 ? -2.756 -7.636 32.922 1.00 84.62 488 PHE A CA 1
ATOM 3969 C C . PHE A 1 488 ? -1.656 -6.860 32.199 1.00 84.62 488 PHE A C 1
ATOM 3971 O O . PHE A 1 488 ? -1.854 -5.694 31.844 1.00 84.62 488 PHE A O 1
ATOM 3978 N N . LEU A 1 489 ? -0.534 -7.517 31.914 1.00 80.69 489 LEU A N 1
ATOM 3979 C CA . LEU A 1 489 ? 0.582 -6.973 31.142 1.00 80.69 489 LEU A CA 1
ATOM 3980 C C . LEU A 1 489 ? 0.965 -7.904 29.994 1.00 80.69 489 LEU A C 1
ATOM 3982 O O . LEU A 1 489 ? 0.799 -9.110 30.073 1.00 80.69 489 LEU A O 1
ATOM 3986 N N . LYS A 1 490 ? 1.440 -7.336 28.889 1.00 78.56 490 LYS A N 1
ATOM 3987 C CA . LYS A 1 490 ? 1.884 -8.100 27.718 1.00 78.56 490 LYS A CA 1
ATOM 3988 C C . LYS A 1 490 ? 3.121 -8.934 28.059 1.00 78.56 490 LYS A C 1
ATOM 3990 O O . LYS A 1 490 ? 3.167 -10.113 27.739 1.00 78.56 490 LYS A O 1
ATOM 3995 N N . SER A 1 491 ? 4.087 -8.283 28.705 1.00 77.19 491 SER A N 1
ATOM 3996 C CA . SER A 1 491 ? 5.189 -8.912 29.420 1.00 77.19 491 SER A CA 1
ATOM 3997 C C . SER A 1 491 ? 5.821 -7.916 30.391 1.00 77.19 491 SER A C 1
ATOM 3999 O O . SER A 1 491 ? 6.081 -6.767 30.013 1.00 77.19 491 SER A O 1
ATOM 4001 N N . LEU A 1 492 ? 6.097 -8.336 31.627 1.00 68.75 492 LEU A N 1
ATOM 4002 C CA . LEU A 1 492 ? 6.825 -7.521 32.608 1.00 68.75 492 LEU A CA 1
ATOM 4003 C C . LEU A 1 492 ? 8.281 -7.236 32.199 1.00 68.75 492 LEU A C 1
ATOM 4005 O O . LEU A 1 492 ? 8.866 -6.256 32.663 1.00 68.75 492 LEU A O 1
ATOM 4009 N N . HIS A 1 493 ? 8.857 -8.038 31.300 1.00 67.75 493 HIS A N 1
ATOM 4010 C CA . HIS A 1 493 ? 10.244 -7.890 30.852 1.00 67.75 493 HIS A CA 1
ATOM 4011 C C . HIS A 1 493 ? 10.464 -6.725 29.873 1.00 67.75 493 HIS A C 1
ATOM 4013 O O . HIS A 1 493 ? 11.583 -6.229 29.760 1.00 67.75 493 HIS A O 1
ATOM 4019 N N . PHE A 1 494 ? 9.406 -6.243 29.213 1.00 62.06 494 PHE A N 1
ATOM 4020 C CA . PHE A 1 494 ? 9.493 -5.238 28.143 1.00 62.06 494 PHE A CA 1
ATOM 4021 C C . PHE A 1 494 ? 8.918 -3.871 28.522 1.00 62.06 494 PHE A C 1
ATOM 4023 O O . PHE A 1 494 ? 8.562 -3.060 27.662 1.00 62.06 494 PHE A O 1
ATOM 4030 N N . PHE A 1 495 ? 8.837 -3.577 29.820 1.00 58.53 495 PHE A N 1
ATOM 4031 C CA . PHE A 1 495 ? 8.310 -2.302 30.287 1.00 58.53 495 PHE A CA 1
ATOM 4032 C C . PHE A 1 495 ? 9.212 -1.132 29.843 1.00 58.53 495 PHE A C 1
ATOM 4034 O O . PHE A 1 495 ? 10.335 -0.979 30.321 1.00 58.53 495 PHE A O 1
ATOM 4041 N N . GLY A 1 496 ? 8.710 -0.289 28.933 1.00 53.81 496 GLY A N 1
ATOM 4042 C CA . GLY A 1 496 ? 9.372 0.948 28.495 1.00 53.81 496 GLY A CA 1
ATOM 4043 C C . GLY A 1 496 ? 10.281 0.842 27.264 1.00 53.81 496 GLY A C 1
ATOM 4044 O O . GLY A 1 496 ? 10.918 1.839 26.930 1.00 53.81 496 GLY A O 1
ATOM 4045 N N . TYR A 1 497 ? 10.336 -0.310 26.584 1.00 50.69 497 TYR A N 1
ATOM 4046 C CA . TYR A 1 497 ? 11.166 -0.480 25.379 1.00 50.69 497 TYR A CA 1
ATOM 4047 C C . TYR A 1 497 ? 10.491 -0.060 24.065 1.00 50.69 497 TYR A C 1
ATOM 4049 O O . TYR A 1 497 ? 11.195 0.168 23.090 1.00 50.69 497 TYR A O 1
ATOM 4057 N N . ASP A 1 498 ? 9.171 0.144 24.051 1.00 49.34 498 ASP A N 1
ATOM 4058 C CA . ASP A 1 498 ? 8.435 0.562 22.855 1.00 49.34 498 ASP A CA 1
ATOM 4059 C C . ASP A 1 498 ? 7.312 1.553 23.177 1.00 49.34 498 ASP A C 1
ATOM 4061 O O . ASP A 1 498 ? 6.715 1.524 24.254 1.00 49.34 498 ASP A O 1
ATOM 4065 N N . GLN A 1 499 ? 6.941 2.372 22.186 1.00 51.72 499 GLN A N 1
ATOM 4066 C CA . GLN A 1 499 ? 5.692 3.157 22.165 1.00 51.72 499 GLN A CA 1
ATOM 4067 C C . GLN A 1 499 ? 4.439 2.257 22.004 1.00 51.72 499 GLN A C 1
ATOM 4069 O O . GLN A 1 499 ? 3.415 2.681 21.458 1.00 51.72 499 GLN A O 1
ATOM 4074 N N . ASP A 1 500 ? 4.513 0.994 22.439 1.00 55.50 500 ASP A N 1
ATOM 4075 C CA . ASP A 1 500 ? 3.435 0.015 22.348 1.00 55.50 500 ASP A CA 1
ATOM 4076 C C . ASP A 1 500 ? 2.354 0.342 23.388 1.00 55.50 500 ASP A C 1
ATOM 4078 O O . ASP A 1 500 ? 2.391 -0.059 24.550 1.00 55.50 500 ASP A O 1
ATOM 4082 N N . ASN A 1 501 ? 1.334 1.078 22.954 1.00 51.47 501 ASN A N 1
ATOM 4083 C CA . ASN A 1 501 ? 0.188 1.441 23.789 1.00 51.47 501 ASN A CA 1
ATOM 4084 C C . ASN A 1 501 ? -0.718 0.240 24.160 1.00 51.47 501 ASN A C 1
ATOM 4086 O O . ASN A 1 501 ? -1.786 0.451 24.733 1.00 51.47 501 ASN A O 1
ATOM 4090 N N . SER A 1 502 ? -0.340 -1.004 23.830 1.00 59.41 502 SER A N 1
ATOM 4091 C CA . SER A 1 502 ? -1.047 -2.239 24.210 1.00 59.41 502 SER A CA 1
ATOM 4092 C C . SER A 1 502 ? -0.369 -3.037 25.334 1.00 59.41 502 SER A C 1
ATOM 4094 O O . SER A 1 502 ? -0.796 -4.154 25.632 1.00 59.41 502 SER A O 1
ATOM 4096 N N . LEU A 1 503 ? 0.652 -2.463 25.984 1.00 70.31 503 LEU A N 1
ATOM 4097 C CA . LEU A 1 503 ? 1.429 -3.100 27.057 1.00 70.31 503 LEU A CA 1
ATOM 4098 C C . LEU A 1 503 ? 0.593 -3.581 28.248 1.00 70.31 503 LEU A C 1
ATOM 4100 O O . LEU A 1 503 ? 0.962 -4.575 28.865 1.00 70.31 503 LEU A O 1
ATOM 4104 N N . ALA A 1 504 ? -0.511 -2.907 28.576 1.00 71.69 504 ALA A N 1
ATOM 4105 C CA . ALA A 1 504 ? -1.351 -3.237 29.723 1.00 71.69 504 ALA A CA 1
ATOM 4106 C C . ALA A 1 504 ? -2.826 -3.364 29.337 1.00 71.69 504 ALA A C 1
ATOM 4108 O O . ALA A 1 504 ? -3.318 -2.644 28.465 1.00 71.69 504 ALA A O 1
ATOM 4109 N N . LYS A 1 505 ? -3.549 -4.245 30.032 1.00 69.75 505 LYS A N 1
ATOM 4110 C CA . LYS A 1 505 ? -5.011 -4.342 29.972 1.00 69.75 505 LYS A CA 1
ATOM 4111 C C . LYS A 1 505 ? -5.593 -4.303 31.378 1.00 69.75 505 LYS A C 1
ATOM 4113 O O . LYS A 1 505 ? -5.085 -4.955 32.286 1.00 69.75 505 LYS A O 1
ATOM 4118 N N . ILE A 1 506 ? -6.676 -3.546 31.538 1.00 76.88 506 ILE A N 1
ATOM 4119 C CA . ILE A 1 506 ? -7.456 -3.485 32.774 1.00 76.88 506 ILE A CA 1
ATOM 4120 C C . ILE A 1 506 ? -8.882 -3.903 32.436 1.00 76.88 506 ILE A C 1
ATOM 4122 O O . ILE A 1 506 ? -9.482 -3.349 31.515 1.00 76.88 506 ILE A O 1
ATOM 4126 N N . ILE A 1 507 ? -9.417 -4.877 33.165 1.00 77.88 507 ILE A N 1
ATOM 4127 C CA . ILE A 1 507 ? -10.814 -5.306 33.054 1.00 77.88 507 ILE A CA 1
ATOM 4128 C C . ILE A 1 507 ? -11.525 -4.932 34.348 1.00 77.88 507 ILE A C 1
ATOM 4130 O O . ILE A 1 507 ? -11.009 -5.183 35.431 1.00 77.88 507 ILE A O 1
ATOM 4134 N N . TYR A 1 508 ? -12.719 -4.359 34.239 1.00 80.06 508 TYR A N 1
ATOM 4135 C CA . TYR A 1 508 ? -13.634 -4.198 35.362 1.00 80.06 508 TYR A CA 1
ATOM 4136 C C . TYR A 1 508 ? -14.881 -5.046 35.132 1.00 80.06 508 TYR A C 1
ATOM 4138 O O . TYR A 1 508 ? -15.480 -4.993 34.057 1.00 80.06 508 TYR A O 1
ATOM 4146 N N . VAL A 1 509 ? -15.308 -5.775 36.159 1.00 76.38 509 VAL A N 1
ATOM 4147 C CA . VAL A 1 509 ? -16.559 -6.535 36.153 1.00 76.38 509 VAL A CA 1
ATOM 4148 C C . VAL A 1 509 ? -17.533 -5.903 37.141 1.00 76.38 509 VAL A C 1
ATOM 4150 O O . VAL A 1 509 ? -17.293 -5.865 38.351 1.00 76.38 509 VAL A O 1
ATOM 4153 N N . ALA A 1 510 ? -18.654 -5.406 36.612 1.00 66.62 510 ALA A N 1
ATOM 4154 C CA . ALA A 1 510 ? -19.713 -4.797 37.401 1.00 66.62 510 ALA A CA 1
ATOM 4155 C C . ALA A 1 510 ? -20.515 -5.864 38.161 1.00 66.62 510 ALA A C 1
ATOM 4157 O O . ALA A 1 510 ? -21.181 -6.694 37.547 1.00 66.62 510 ALA A O 1
ATOM 4158 N N . HIS A 1 511 ? -20.529 -5.748 39.491 1.00 65.75 511 HIS A N 1
ATOM 4159 C CA . HIS A 1 511 ? -21.326 -6.541 40.435 1.00 65.75 511 HIS A CA 1
ATOM 4160 C C . HIS A 1 511 ? -20.875 -7.990 40.675 1.00 65.75 511 HIS A C 1
ATOM 4162 O O . HIS A 1 511 ? -20.749 -8.806 39.771 1.00 65.75 511 HIS A O 1
ATOM 4168 N N . ASP A 1 512 ? -20.817 -8.356 41.952 1.00 60.84 512 ASP A N 1
ATOM 4169 C CA . ASP A 1 512 ? -20.388 -9.670 42.450 1.00 60.84 512 ASP A CA 1
ATOM 4170 C C . ASP A 1 512 ? -21.433 -10.794 42.247 1.00 60.84 512 ASP A C 1
ATOM 4172 O O . ASP A 1 512 ? -21.384 -11.823 42.915 1.00 60.84 512 ASP A O 1
ATOM 4176 N N . LYS A 1 513 ? -22.444 -10.584 41.391 1.00 56.09 513 LYS A N 1
ATOM 4177 C CA . LYS A 1 513 ? -23.539 -11.547 41.161 1.00 56.09 513 LYS A CA 1
ATOM 4178 C C . LYS A 1 513 ? -23.323 -12.445 39.945 1.00 56.09 513 LYS A C 1
ATOM 4180 O O . LYS A 1 513 ? -24.099 -13.380 39.762 1.00 56.09 513 LYS A O 1
ATOM 4185 N N . GLN A 1 514 ? -22.328 -12.164 39.105 1.00 69.56 514 GLN A N 1
ATOM 4186 C CA . GLN A 1 514 ? -21.957 -13.102 38.049 1.00 69.56 514 GLN A CA 1
ATOM 4187 C C . GLN A 1 514 ? -21.127 -14.231 38.664 1.00 69.56 514 GLN A C 1
ATOM 4189 O O . GLN A 1 514 ? -20.224 -13.946 39.454 1.00 69.56 514 GLN A O 1
ATOM 4194 N N . PRO A 1 515 ? -21.436 -15.502 38.360 1.00 82.81 515 PRO A N 1
ATOM 4195 C CA . PRO A 1 515 ? -20.664 -16.613 38.886 1.00 82.81 515 PRO A CA 1
ATOM 4196 C C . PRO A 1 515 ? -19.221 -16.498 38.391 1.00 82.81 515 PRO A C 1
ATOM 4198 O O . PRO A 1 515 ? -18.960 -16.463 37.189 1.00 82.81 515 PRO A O 1
ATOM 4201 N N . LEU A 1 516 ? -18.288 -16.411 39.337 1.00 88.69 516 LEU A N 1
ATOM 4202 C CA . LEU A 1 516 ? -16.863 -16.418 39.041 1.00 88.69 516 LEU A CA 1
ATOM 4203 C C . LEU A 1 516 ? -16.399 -17.858 38.818 1.00 88.69 516 LEU A C 1
ATOM 4205 O O . LEU A 1 516 ? -16.695 -18.756 39.621 1.00 88.69 516 LEU A O 1
ATOM 4209 N N . VAL A 1 517 ? -15.633 -18.069 37.758 1.00 90.12 517 VAL A N 1
ATOM 4210 C CA . VAL A 1 517 ? -14.852 -19.287 37.540 1.00 90.12 517 VAL A CA 1
ATOM 4211 C C . VAL A 1 517 ? -13.516 -19.097 38.250 1.00 90.12 517 VAL A C 1
ATOM 4213 O O . VAL A 1 517 ? -12.948 -18.007 38.215 1.00 90.12 517 VAL A O 1
ATOM 4216 N N . SER A 1 518 ? -13.044 -20.116 38.972 1.00 91.88 518 SER A N 1
ATOM 4217 C CA . SER A 1 518 ? -11.776 -19.981 39.693 1.00 91.88 518 SER A CA 1
ATOM 4218 C C . SER A 1 518 ? -10.621 -19.907 38.704 1.00 91.88 518 SER A C 1
ATOM 4220 O O . SER A 1 518 ? -10.536 -20.735 37.798 1.00 91.88 518 SER A O 1
ATOM 4222 N N . GLY A 1 519 ? -9.678 -18.994 38.939 1.00 87.50 519 GLY A N 1
ATOM 4223 C CA . GLY A 1 519 ? -8.441 -18.941 38.159 1.00 87.50 519 GLY A CA 1
ATOM 4224 C C . GLY A 1 519 ? -7.628 -20.239 38.223 1.00 87.50 519 GLY A C 1
ATOM 4225 O O . GLY A 1 519 ? -6.878 -20.529 37.300 1.00 87.50 519 GLY A O 1
ATOM 4226 N N . LYS A 1 520 ? -7.829 -21.068 39.257 1.00 86.62 520 LYS A N 1
ATOM 4227 C CA . LYS A 1 520 ? -7.197 -22.390 39.400 1.00 86.62 520 LYS A CA 1
ATOM 4228 C C . LYS A 1 520 ? -7.589 -23.380 38.296 1.00 86.62 520 LYS A C 1
ATOM 4230 O O . LYS A 1 520 ? -6.874 -24.348 38.062 1.00 86.62 520 LYS A O 1
ATOM 4235 N N . GLU A 1 521 ? -8.729 -23.167 37.643 1.00 86.00 521 GLU A N 1
ATOM 4236 C CA . GLU A 1 521 ? -9.189 -24.003 36.529 1.00 86.00 521 GLU A CA 1
ATOM 4237 C C . GLU A 1 521 ? -8.520 -23.610 35.198 1.00 86.00 521 GLU A C 1
ATOM 4239 O O . GLU A 1 521 ? -8.581 -24.371 34.231 1.00 86.00 521 GLU A O 1
ATOM 4244 N N . LEU A 1 522 ? -7.854 -22.448 35.139 1.00 86.06 522 LEU A N 1
ATOM 4245 C CA . LEU A 1 522 ? -7.076 -22.027 33.979 1.00 86.06 522 LEU A CA 1
ATOM 4246 C C . LEU A 1 522 ? -5.752 -22.789 33.953 1.00 86.06 522 LEU A C 1
ATOM 4248 O O . LEU A 1 522 ? -4.902 -22.629 34.825 1.00 86.06 522 LEU A O 1
ATOM 4252 N N . ASN A 1 523 ? -5.578 -23.610 32.923 1.00 82.56 523 ASN A N 1
ATOM 4253 C CA . ASN A 1 523 ? -4.375 -24.400 32.717 1.00 82.56 523 ASN A CA 1
ATOM 4254 C C . ASN A 1 523 ? -3.620 -23.866 31.495 1.00 82.56 523 ASN A C 1
ATOM 4256 O O . ASN A 1 523 ? -3.883 -24.289 30.368 1.00 82.56 523 ASN A O 1
ATOM 4260 N N . PHE A 1 524 ? -2.741 -22.891 31.722 1.00 86.38 524 PHE A N 1
ATOM 4261 C CA . PHE A 1 524 ? -1.883 -22.306 30.691 1.00 86.38 524 PHE A CA 1
ATOM 4262 C C . PHE A 1 524 ? -0.448 -22.808 30.837 1.00 86.38 524 PHE A C 1
ATOM 4264 O O . PHE A 1 524 ? 0.009 -23.133 31.931 1.00 86.38 524 PHE A O 1
ATOM 4271 N N . SER A 1 525 ? 0.256 -22.871 29.715 1.00 84.69 525 SER A N 1
ATOM 4272 C CA . SER A 1 525 ? 1.662 -23.251 29.626 1.00 84.69 525 SER A CA 1
ATOM 4273 C C . SER A 1 525 ? 2.541 -22.026 29.376 1.00 84.69 525 SER A C 1
ATOM 4275 O O . SER A 1 525 ? 2.073 -20.993 28.903 1.00 84.69 525 SER A O 1
ATOM 4277 N N . ASN A 1 526 ? 3.848 -22.148 29.611 1.00 80.69 526 ASN A N 1
ATOM 4278 C CA . ASN A 1 526 ? 4.805 -21.076 29.305 1.00 80.69 526 ASN A CA 1
ATOM 4279 C C . ASN A 1 526 ? 4.755 -20.627 27.835 1.00 80.69 526 ASN A C 1
ATOM 4281 O O . ASN A 1 526 ? 5.038 -19.473 27.536 1.00 80.69 526 ASN A O 1
ATOM 4285 N N . GLU A 1 527 ? 4.399 -21.528 26.913 1.00 84.12 527 GLU A N 1
ATOM 4286 C CA . GLU A 1 527 ? 4.350 -21.246 25.473 1.00 84.12 527 GLU A CA 1
ATOM 4287 C C . GLU A 1 527 ? 3.176 -20.347 25.066 1.00 84.12 527 GLU A C 1
ATOM 4289 O O . GLU A 1 527 ? 3.191 -19.778 23.962 1.00 84.12 527 GLU A O 1
ATOM 4294 N N . ASP A 1 528 ? 2.183 -20.222 25.950 1.00 86.94 528 ASP A N 1
ATOM 4295 C CA . ASP A 1 528 ? 1.039 -19.332 25.794 1.00 86.94 528 ASP A CA 1
ATOM 4296 C C . ASP A 1 528 ? 1.417 -17.869 26.072 1.00 86.94 528 ASP A C 1
ATOM 4298 O O . ASP A 1 528 ? 0.702 -16.969 25.633 1.00 86.94 528 ASP A O 1
ATOM 4302 N N . TYR A 1 529 ? 2.548 -17.610 26.737 1.00 85.81 529 TYR A N 1
ATOM 4303 C CA . TYR A 1 529 ? 3.041 -16.274 27.082 1.00 85.81 529 TYR A CA 1
ATOM 4304 C C . TYR A 1 529 ? 4.227 -15.854 26.208 1.00 85.81 529 TYR A C 1
ATOM 4306 O O . TYR A 1 529 ? 4.971 -16.678 25.673 1.00 85.81 529 TYR A O 1
ATOM 4314 N N . TYR A 1 530 ? 4.389 -14.545 26.023 1.00 79.75 530 TYR A N 1
ATOM 4315 C CA . TYR A 1 530 ? 5.456 -13.980 25.202 1.00 79.75 530 TYR A CA 1
ATOM 4316 C C . TYR A 1 530 ? 6.716 -13.768 26.043 1.00 79.75 530 TYR A C 1
ATOM 4318 O O . TYR A 1 530 ? 6.708 -12.959 26.965 1.00 79.75 530 TYR A O 1
ATOM 4326 N N . GLU A 1 531 ? 7.792 -14.482 25.702 1.00 71.00 531 GLU A N 1
ATOM 4327 C CA . GLU A 1 531 ? 9.132 -14.306 26.287 1.00 71.00 531 GLU A CA 1
ATOM 4328 C C . GLU A 1 531 ? 9.201 -14.390 27.831 1.00 71.00 531 GLU A C 1
ATOM 4330 O O . GLU A 1 531 ? 9.904 -13.621 28.485 1.00 71.00 531 GLU A O 1
ATOM 4335 N N . MET A 1 532 ? 8.516 -15.368 28.436 1.00 67.88 532 MET A N 1
ATOM 4336 C CA . MET A 1 532 ? 8.703 -15.704 29.855 1.00 67.88 532 MET A CA 1
ATOM 4337 C C . MET A 1 532 ? 9.897 -16.649 30.076 1.00 67.88 532 MET A C 1
ATOM 4339 O O . MET A 1 532 ? 10.010 -17.690 29.428 1.00 67.88 532 MET A O 1
ATOM 4343 N N . ILE A 1 533 ? 10.746 -16.342 31.064 1.00 53.28 533 ILE A N 1
ATOM 4344 C CA . ILE A 1 533 ? 11.797 -17.241 31.573 1.00 53.28 533 ILE A CA 1
ATOM 4345 C C . ILE A 1 533 ? 11.338 -17.797 32.936 1.00 53.28 533 ILE A C 1
ATOM 4347 O O . ILE A 1 533 ? 11.462 -17.107 33.943 1.00 53.28 533 ILE A O 1
ATOM 4351 N N . GLY A 1 534 ? 10.799 -19.024 32.997 1.00 58.53 534 GLY A N 1
ATOM 4352 C CA . GLY A 1 534 ? 10.363 -19.670 34.256 1.00 58.53 534 GLY A CA 1
ATOM 4353 C C . GLY A 1 534 ? 8.977 -20.330 34.186 1.00 58.53 534 GLY A C 1
ATOM 4354 O O . GLY A 1 534 ? 8.457 -20.513 33.095 1.00 58.53 534 GLY A O 1
ATOM 4355 N N . GLU A 1 535 ? 8.377 -20.705 35.325 1.00 52.19 535 GLU A N 1
ATOM 4356 C CA . GLU A 1 535 ? 7.133 -21.514 35.434 1.00 52.19 535 GLU A CA 1
ATOM 4357 C C . GLU A 1 535 ? 5.802 -20.777 35.129 1.00 52.19 535 GLU A C 1
ATOM 4359 O O . GLU A 1 535 ? 4.760 -21.102 35.691 1.00 52.19 535 GLU A O 1
ATOM 4364 N N . GLY A 1 536 ? 5.793 -19.796 34.223 1.00 54.03 536 GLY A N 1
ATOM 4365 C CA . GLY A 1 536 ? 4.567 -19.407 33.497 1.00 54.03 536 GLY A CA 1
ATOM 4366 C C . GLY A 1 536 ? 3.485 -18.635 34.249 1.00 54.03 536 GLY A C 1
ATOM 4367 O O . GLY A 1 536 ? 2.579 -18.115 33.610 1.00 54.03 536 GLY A O 1
ATOM 4368 N N . CYS A 1 537 ? 3.554 -18.523 35.574 1.00 63.66 537 CYS A N 1
ATOM 4369 C CA . CYS A 1 537 ? 2.622 -17.762 36.405 1.00 63.66 537 CYS A CA 1
ATOM 4370 C C . CYS A 1 537 ? 3.361 -17.227 37.631 1.00 63.66 537 CYS A C 1
ATOM 4372 O O . CYS A 1 537 ? 4.059 -17.978 38.311 1.00 63.66 537 CYS A O 1
ATOM 4374 N N . TYR A 1 538 ? 3.193 -15.943 37.956 1.00 78.12 538 TYR A N 1
ATOM 4375 C CA . TYR A 1 538 ? 3.670 -15.422 39.238 1.00 78.12 538 TYR A CA 1
ATOM 4376 C C . TYR A 1 538 ? 3.010 -16.187 40.385 1.00 78.12 538 TYR A C 1
ATOM 4378 O O . TYR A 1 538 ? 1.834 -16.543 40.291 1.00 78.12 538 TYR A O 1
ATOM 4386 N N . GLN A 1 539 ? 3.741 -16.408 41.476 1.00 85.12 539 GLN A N 1
ATOM 4387 C CA . GLN A 1 539 ? 3.157 -16.959 42.695 1.00 85.12 539 GLN A CA 1
ATOM 4388 C C . GLN A 1 539 ? 1.972 -16.087 43.127 1.00 85.12 539 GLN A C 1
ATOM 4390 O O . GLN A 1 539 ? 2.094 -14.866 43.218 1.00 85.12 539 GLN A O 1
ATOM 4395 N N . GLY A 1 540 ? 0.816 -16.719 43.326 1.00 88.44 540 GLY A N 1
ATOM 4396 C CA . GLY A 1 540 ? -0.381 -16.038 43.800 1.00 88.44 540 GLY A CA 1
ATOM 4397 C C . GLY A 1 540 ? -0.267 -15.750 45.288 1.00 88.44 540 GLY A C 1
ATOM 4398 O O . GLY A 1 540 ? 0.047 -16.648 46.066 1.00 88.44 540 GLY A O 1
ATOM 4399 N N . LEU A 1 541 ? -0.543 -14.511 45.671 1.00 91.50 541 LEU A N 1
ATOM 4400 C CA . LEU A 1 541 ? -0.432 -14.023 47.037 1.00 91.50 541 LEU A CA 1
ATOM 4401 C C . LEU A 1 541 ? -1.733 -13.339 47.442 1.00 91.50 541 LEU A C 1
ATOM 4403 O O . LEU A 1 541 ? -2.234 -12.473 46.717 1.00 91.50 541 LEU A O 1
ATOM 4407 N N . GLN A 1 542 ? -2.259 -13.701 48.609 1.00 90.62 542 GLN A N 1
ATOM 4408 C CA . GLN A 1 542 ? -3.395 -13.012 49.212 1.00 90.62 542 GLN A CA 1
ATOM 4409 C C . GLN A 1 542 ? -2.964 -11.653 49.749 1.00 90.62 542 GLN A C 1
ATOM 4411 O O . GLN A 1 542 ? -1.880 -11.495 50.329 1.00 90.62 542 GLN A O 1
ATOM 4416 N N . VAL A 1 543 ? -3.843 -10.667 49.588 1.00 89.69 543 VAL A N 1
ATOM 4417 C CA . VAL A 1 543 ? -3.514 -9.279 49.891 1.00 89.69 543 VAL A CA 1
ATOM 4418 C C . VAL A 1 543 ? -4.559 -8.649 50.799 1.00 89.69 543 VAL A C 1
ATOM 4420 O O . VAL A 1 543 ? -5.741 -8.600 50.471 1.00 89.69 543 VAL A O 1
ATOM 4423 N N . ASN A 1 544 ? -4.091 -8.079 51.908 1.00 86.44 544 ASN A N 1
ATOM 4424 C CA . ASN A 1 544 ? -4.904 -7.266 52.806 1.00 86.44 544 ASN A CA 1
ATOM 4425 C C . ASN A 1 544 ? -4.713 -5.778 52.528 1.00 86.44 544 ASN A C 1
ATOM 4427 O O . ASN A 1 544 ? -3.639 -5.336 52.123 1.00 86.44 544 ASN A O 1
ATOM 4431 N N . THR A 1 545 ? -5.750 -4.984 52.792 1.00 87.06 545 THR A N 1
ATOM 4432 C CA . THR A 1 545 ? -5.747 -3.551 52.475 1.00 87.06 545 THR A CA 1
ATOM 4433 C C . THR A 1 545 ? -5.924 -2.685 53.706 1.00 87.06 545 THR A C 1
ATOM 4435 O O . THR A 1 545 ? -6.800 -2.945 54.532 1.00 87.06 545 THR A O 1
ATOM 4438 N N . LYS A 1 546 ? -5.143 -1.608 53.800 1.00 86.06 546 LYS A N 1
ATOM 4439 C CA . LYS A 1 546 ? -5.294 -0.581 54.840 1.00 86.06 546 LYS A CA 1
ATOM 4440 C C . LYS A 1 546 ? -5.043 0.813 54.280 1.00 86.06 546 LYS A C 1
ATOM 4442 O O . LYS A 1 546 ? -4.296 0.984 53.321 1.00 86.06 546 LYS A O 1
ATOM 4447 N N . GLU A 1 547 ? -5.655 1.820 54.887 1.00 81.75 547 GLU A N 1
ATOM 4448 C CA . GLU A 1 547 ? -5.352 3.214 54.566 1.00 81.75 547 GLU A CA 1
ATOM 4449 C C . GLU A 1 547 ? -3.989 3.596 55.159 1.00 81.75 547 GLU A C 1
ATOM 4451 O O . GLU A 1 547 ? -3.722 3.328 56.333 1.00 81.75 547 GLU A O 1
ATOM 4456 N N . ILE A 1 548 ? -3.131 4.229 54.356 1.00 79.31 548 ILE A N 1
ATOM 4457 C CA . ILE A 1 548 ? -1.841 4.779 54.791 1.00 79.31 548 ILE A CA 1
ATOM 4458 C C . ILE A 1 548 ? -1.631 6.186 54.220 1.00 79.31 548 ILE A C 1
ATOM 4460 O O . ILE A 1 548 ? -2.352 6.641 53.327 1.00 79.31 548 ILE A O 1
ATOM 4464 N N . ILE A 1 549 ? -0.578 6.850 54.696 1.00 79.81 549 ILE A N 1
ATOM 4465 C CA . ILE A 1 549 ? -0.004 8.002 54.005 1.00 79.81 549 ILE A CA 1
ATOM 4466 C C . ILE A 1 549 ? 1.222 7.539 53.227 1.00 79.81 549 ILE A C 1
ATOM 4468 O O . ILE A 1 549 ? 2.116 6.909 53.784 1.00 79.81 549 ILE A O 1
ATOM 4472 N N . SER A 1 550 ? 1.277 7.903 51.951 1.00 76.31 550 SER A N 1
ATOM 4473 C CA . SER A 1 550 ? 2.444 7.725 51.095 1.00 76.31 550 SER A CA 1
ATOM 4474 C C . SER A 1 550 ? 3.064 9.074 50.750 1.00 76.31 550 SER A C 1
ATOM 4476 O O . SER A 1 550 ? 2.387 10.099 50.697 1.00 76.31 550 SER A O 1
ATOM 4478 N N . PHE A 1 551 ? 4.367 9.071 50.495 1.00 73.06 551 PHE A N 1
ATOM 4479 C CA . PHE A 1 551 ? 5.126 10.239 50.059 1.00 73.06 551 PHE A CA 1
ATOM 4480 C C . PHE A 1 551 ? 5.828 9.900 48.735 1.00 73.06 551 PHE A C 1
ATOM 4482 O O . PHE A 1 551 ? 6.992 9.484 48.741 1.00 73.06 551 PHE A O 1
ATOM 4489 N N . PRO A 1 552 ? 5.132 10.035 47.587 1.00 57.19 552 PRO A N 1
ATOM 4490 C CA . PRO A 1 552 ? 5.564 9.500 46.289 1.00 57.19 552 PRO A CA 1
ATOM 4491 C C . PRO A 1 552 ? 6.978 9.912 45.847 1.00 57.19 552 PRO A C 1
ATOM 4493 O O . PRO A 1 552 ? 7.665 9.158 45.162 1.00 57.19 552 PRO A O 1
ATOM 4496 N N . SER A 1 553 ? 7.461 11.082 46.275 1.00 55.41 553 SER A N 1
ATOM 4497 C CA . SER A 1 553 ? 8.805 11.582 45.958 1.00 55.41 553 SER A CA 1
ATOM 4498 C C . SER A 1 553 ? 9.951 10.815 46.632 1.00 55.41 553 SER A C 1
ATOM 4500 O O . SER A 1 553 ? 11.086 10.927 46.171 1.00 55.41 553 SER A O 1
ATOM 4502 N N . PHE A 1 554 ? 9.702 10.036 47.693 1.00 53.41 554 PHE A N 1
ATOM 4503 C CA . PHE A 1 554 ? 10.759 9.284 48.395 1.00 53.41 554 PHE A CA 1
ATOM 4504 C C . PHE A 1 554 ? 11.029 7.896 47.811 1.00 53.41 554 PHE A C 1
ATOM 4506 O O . PHE A 1 554 ? 12.112 7.350 48.020 1.00 53.41 554 PHE A O 1
ATOM 4513 N N . TYR A 1 555 ? 10.108 7.362 47.006 1.00 50.81 555 TYR A N 1
ATOM 4514 C CA . TYR A 1 555 ? 10.281 6.079 46.314 1.00 50.81 555 TYR A CA 1
ATOM 4515 C C . TYR A 1 555 ? 11.356 6.148 45.214 1.00 50.81 555 TYR A C 1
ATOM 4517 O O . TYR A 1 555 ? 11.940 5.136 44.840 1.00 50.81 555 TYR A O 1
ATOM 4525 N N . ALA A 1 556 ? 11.683 7.358 44.746 1.00 45.97 556 ALA A N 1
ATOM 4526 C CA . ALA A 1 556 ? 12.589 7.632 43.633 1.00 45.97 556 ALA A CA 1
ATOM 4527 C C . ALA A 1 556 ? 13.931 8.255 44.077 1.00 45.97 556 ALA A C 1
ATOM 4529 O O . ALA A 1 556 ? 14.492 9.102 43.381 1.00 45.97 556 ALA A O 1
ATOM 4530 N N . HIS A 1 557 ? 14.473 7.862 45.239 1.00 44.56 557 HIS A N 1
ATOM 4531 C CA . HIS A 1 557 ? 15.720 8.443 45.774 1.00 44.56 557 HIS A CA 1
ATOM 4532 C C . HIS A 1 557 ? 16.938 8.304 44.837 1.00 44.56 557 HIS A C 1
ATOM 4534 O O . HIS A 1 557 ? 17.904 9.049 44.984 1.00 44.56 557 HIS A O 1
ATOM 4540 N N . ARG A 1 558 ? 16.904 7.368 43.874 1.00 42.12 558 ARG A N 1
ATOM 4541 C CA . ARG A 1 558 ? 17.957 7.190 42.859 1.00 42.12 558 ARG A CA 1
ATOM 4542 C C . ARG A 1 558 ? 17.797 8.079 41.620 1.00 42.12 558 ARG A C 1
ATOM 4544 O O . ARG A 1 558 ? 18.764 8.230 40.886 1.00 42.12 558 ARG A O 1
ATOM 4551 N N . THR A 1 559 ? 16.619 8.659 41.373 1.00 44.12 559 THR A N 1
ATOM 4552 C CA . THR A 1 559 ? 16.312 9.375 40.116 1.00 44.12 559 THR A CA 1
ATOM 4553 C C . THR A 1 559 ? 15.841 10.815 40.307 1.00 44.12 559 THR A C 1
ATOM 4555 O O . THR A 1 559 ? 15.923 11.599 39.365 1.00 44.12 559 THR A O 1
ATOM 4558 N N . ASN A 1 560 ? 15.398 11.219 41.503 1.00 42.91 560 ASN A N 1
ATOM 4559 C CA . ASN A 1 560 ? 14.840 12.556 41.721 1.00 42.91 560 ASN A CA 1
ATOM 4560 C C . ASN A 1 560 ? 15.820 13.506 42.442 1.00 42.91 560 ASN A C 1
ATOM 4562 O O . ASN A 1 560 ? 15.687 13.783 43.634 1.00 42.91 560 ASN A O 1
ATOM 4566 N N . ILE A 1 561 ? 16.813 14.021 41.705 1.00 44.06 561 ILE A N 1
ATOM 4567 C CA . ILE A 1 561 ? 17.813 14.991 42.207 1.00 44.06 561 ILE A CA 1
ATOM 4568 C C . ILE A 1 561 ? 17.301 16.443 42.264 1.00 44.06 561 ILE A C 1
ATOM 4570 O O . ILE A 1 561 ? 18.012 17.334 42.728 1.00 44.06 561 ILE A O 1
ATOM 4574 N N . HIS A 1 562 ? 16.089 16.710 41.768 1.00 41.81 562 HIS A N 1
ATOM 4575 C CA . HIS A 1 562 ? 15.609 18.077 41.534 1.00 41.81 562 HIS A CA 1
ATOM 4576 C C . HIS A 1 562 ? 14.880 18.700 42.729 1.00 41.81 562 HIS A C 1
ATOM 4578 O O . HIS A 1 562 ? 14.870 19.923 42.853 1.00 41.81 562 HIS A O 1
ATOM 4584 N N . ILE A 1 563 ? 14.297 17.888 43.617 1.00 41.12 563 ILE A N 1
ATOM 4585 C CA . ILE A 1 563 ? 13.482 18.389 44.739 1.00 41.12 563 ILE A CA 1
ATOM 4586 C C . ILE A 1 563 ? 14.333 18.649 45.992 1.00 41.12 563 ILE A C 1
ATOM 4588 O O . ILE A 1 563 ? 14.049 19.570 46.753 1.00 41.12 563 ILE A O 1
ATOM 4592 N N . PHE A 1 564 ? 15.427 17.905 46.188 1.00 44.59 564 PHE A N 1
ATOM 4593 C CA . PHE A 1 564 ? 16.306 18.063 47.348 1.00 44.59 564 PHE A CA 1
ATOM 4594 C C . PHE A 1 564 ? 17.751 18.321 46.902 1.00 44.59 564 PHE A C 1
ATOM 4596 O O . PHE A 1 564 ? 18.461 17.407 46.491 1.00 44.59 564 PHE A O 1
ATOM 4603 N N . LYS A 1 565 ? 18.231 19.565 47.036 1.00 39.31 565 LYS A N 1
ATOM 4604 C CA . LYS A 1 565 ? 19.673 19.865 46.988 1.00 39.31 565 LYS A CA 1
ATOM 4605 C C . LYS A 1 565 ? 20.332 19.342 48.276 1.00 39.31 565 LYS A C 1
ATOM 4607 O O . LYS A 1 565 ? 20.437 20.077 49.252 1.00 39.31 565 LYS A O 1
ATOM 4612 N N . GLY A 1 566 ? 20.740 18.070 48.311 1.00 53.94 566 GLY A N 1
ATOM 4613 C CA . GLY A 1 566 ? 21.429 17.453 49.459 1.00 53.94 566 GLY A CA 1
ATOM 4614 C C . GLY A 1 566 ? 20.990 16.014 49.771 1.00 53.94 566 GLY A C 1
ATOM 4615 O O . GLY A 1 566 ? 20.290 15.396 48.978 1.00 53.94 566 GLY A O 1
ATOM 4616 N N . ARG A 1 567 ? 21.422 15.468 50.926 1.00 48.41 567 ARG A N 1
ATOM 4617 C CA . ARG A 1 567 ? 21.255 14.052 51.345 1.00 48.41 567 ARG A CA 1
ATOM 4618 C C . ARG A 1 567 ? 19.780 13.624 51.534 1.00 48.41 567 ARG A C 1
ATOM 4620 O O . ARG A 1 567 ? 19.339 13.412 52.662 1.00 48.41 567 ARG A O 1
ATOM 4627 N N . ALA A 1 568 ? 19.040 13.413 50.445 1.00 46.22 568 ALA A N 1
ATOM 4628 C CA . ALA A 1 568 ? 17.715 12.771 50.440 1.00 46.22 568 ALA A CA 1
ATOM 4629 C C . ALA A 1 568 ? 17.735 11.360 51.074 1.00 46.22 568 ALA A C 1
ATOM 4631 O O . ALA A 1 568 ? 16.746 10.900 51.639 1.00 46.22 568 ALA A O 1
ATOM 4632 N N . GLU A 1 569 ? 18.902 10.710 51.057 1.00 48.88 569 GLU A N 1
ATOM 4633 C CA . GLU A 1 569 ? 19.158 9.404 51.665 1.00 48.88 569 GLU A CA 1
ATOM 4634 C C . GLU A 1 569 ? 18.924 9.378 53.189 1.00 48.88 569 GLU A C 1
ATOM 4636 O O . GLU A 1 569 ? 18.462 8.371 53.720 1.00 48.88 569 GLU A O 1
ATOM 4641 N N . VAL A 1 570 ? 19.191 10.482 53.902 1.00 53.50 570 VAL A N 1
ATOM 4642 C CA . VAL A 1 570 ? 19.007 10.557 55.366 1.00 53.50 570 VAL A CA 1
ATOM 4643 C C . VAL A 1 570 ? 17.524 10.580 55.727 1.00 53.50 570 VAL A C 1
ATOM 4645 O O . VAL A 1 570 ? 17.119 9.923 56.680 1.00 53.50 570 VAL A O 1
ATOM 4648 N N . LEU A 1 571 ? 16.706 11.286 54.943 1.00 50.97 571 LEU A N 1
ATOM 4649 C CA . LEU A 1 571 ? 15.266 11.375 55.166 1.00 50.97 571 LEU A CA 1
ATOM 4650 C C . LEU A 1 571 ? 14.557 10.057 54.834 1.00 50.97 571 LEU A C 1
ATOM 4652 O O . LEU A 1 571 ? 13.746 9.587 55.627 1.00 50.97 571 LEU A O 1
ATOM 4656 N N . GLY A 1 572 ? 14.912 9.441 53.699 1.00 53.91 572 GLY A N 1
ATOM 4657 C CA . GLY A 1 572 ? 14.399 8.126 53.314 1.00 53.91 572 GLY A CA 1
ATOM 4658 C C . GLY A 1 572 ? 14.723 7.067 54.368 1.00 53.91 572 GLY A C 1
ATOM 4659 O O . GLY A 1 572 ? 13.820 6.404 54.862 1.00 53.91 572 GLY A O 1
ATOM 4660 N N . LYS A 1 573 ? 15.987 6.971 54.806 1.00 53.50 573 LYS A N 1
ATOM 4661 C CA . LYS A 1 573 ? 16.394 6.027 55.863 1.00 53.50 573 LYS A CA 1
ATOM 4662 C C . LYS A 1 573 ? 15.733 6.318 57.215 1.00 53.50 573 LYS A C 1
ATOM 4664 O O . LYS A 1 573 ? 15.387 5.380 57.922 1.00 53.50 573 LYS A O 1
ATOM 4669 N N . ALA A 1 574 ? 15.534 7.587 57.575 1.00 53.84 574 ALA A N 1
ATOM 4670 C CA . ALA A 1 574 ? 14.906 7.965 58.841 1.00 53.84 574 ALA A CA 1
ATOM 4671 C C . ALA A 1 574 ? 13.397 7.675 58.898 1.00 53.84 574 ALA A C 1
ATOM 4673 O O . ALA A 1 574 ? 12.894 7.368 59.975 1.00 53.84 574 ALA A O 1
ATOM 4674 N N . LEU A 1 575 ? 12.691 7.770 57.766 1.00 51.47 575 LEU A N 1
ATOM 4675 C CA . LEU A 1 575 ? 11.279 7.388 57.653 1.00 51.47 575 LEU A CA 1
ATOM 4676 C C . LEU A 1 575 ? 11.097 5.860 57.615 1.00 51.47 575 LEU A C 1
ATOM 4678 O O . LEU A 1 575 ? 10.086 5.376 58.103 1.00 51.47 575 LEU A O 1
ATOM 4682 N N . ILE A 1 576 ? 12.077 5.114 57.084 1.00 52.75 576 ILE A N 1
ATOM 4683 C CA . ILE A 1 576 ? 12.086 3.637 57.052 1.00 52.75 576 ILE A CA 1
ATOM 4684 C C . ILE A 1 576 ? 12.388 3.029 58.433 1.00 52.75 576 ILE A C 1
ATOM 4686 O O . ILE A 1 576 ? 11.858 1.980 58.774 1.00 52.75 576 ILE A O 1
ATOM 4690 N N . ALA A 1 577 ? 13.259 3.662 59.226 1.00 47.75 577 ALA A N 1
ATOM 4691 C CA . ALA A 1 577 ? 13.767 3.097 60.482 1.00 47.75 577 ALA A CA 1
ATOM 4692 C C . ALA A 1 577 ? 12.797 3.180 61.680 1.00 47.75 577 ALA A C 1
ATOM 4694 O O . ALA A 1 577 ? 13.100 2.631 62.737 1.00 47.75 577 ALA A O 1
ATOM 4695 N N . ASP A 1 578 ? 11.669 3.881 61.554 1.00 47.03 578 ASP A N 1
ATOM 4696 C CA . ASP A 1 578 ? 10.608 3.897 62.565 1.00 47.03 578 ASP A CA 1
ATOM 4697 C C . ASP A 1 578 ? 9.492 2.960 62.069 1.00 47.03 578 ASP A C 1
ATOM 4699 O O . ASP A 1 578 ? 8.682 3.355 61.232 1.00 47.03 578 ASP A O 1
ATOM 4703 N N . GLU A 1 579 ? 9.463 1.715 62.568 1.00 43.41 579 GLU A N 1
ATOM 4704 C CA . GLU A 1 579 ? 8.582 0.587 62.163 1.00 43.41 579 GLU A CA 1
ATOM 4705 C C . GLU A 1 579 ? 7.063 0.892 62.175 1.00 43.41 579 GLU A C 1
ATOM 4707 O O . GLU A 1 579 ? 6.235 0.041 61.858 1.00 43.41 579 GLU A O 1
ATOM 4712 N N . LYS A 1 580 ? 6.664 2.116 62.538 1.00 41.94 580 LYS A N 1
ATOM 4713 C CA . LYS A 1 580 ? 5.283 2.616 62.502 1.00 41.94 580 LYS A CA 1
ATOM 4714 C C . LYS A 1 580 ? 4.881 3.226 61.158 1.00 41.94 580 LYS A C 1
ATOM 4716 O O . LYS A 1 580 ? 3.684 3.351 60.897 1.00 41.94 580 LYS A O 1
ATOM 4721 N N . LEU A 1 581 ? 5.838 3.618 60.317 1.00 44.25 581 LEU A N 1
ATOM 4722 C CA . LEU A 1 581 ? 5.598 3.981 58.919 1.00 44.25 581 LEU A CA 1
ATOM 4723 C C . LEU A 1 581 ? 5.879 2.741 58.079 1.00 44.25 581 LEU A C 1
ATOM 4725 O O . LEU A 1 581 ? 6.951 2.580 57.507 1.00 44.25 581 LEU A O 1
ATOM 4729 N N . ASP A 1 582 ? 4.910 1.832 58.092 1.00 38.22 582 ASP A N 1
ATOM 4730 C CA . ASP A 1 582 ? 4.982 0.546 57.412 1.00 38.22 582 ASP A CA 1
ATOM 4731 C C . ASP A 1 582 ? 5.155 0.764 55.897 1.00 38.22 582 ASP A C 1
ATOM 4733 O O . ASP A 1 582 ? 4.196 1.032 55.173 1.00 38.22 582 ASP A O 1
ATOM 4737 N N . MET A 1 583 ? 6.410 0.731 55.443 1.00 41.06 583 MET A N 1
ATOM 4738 C CA . MET A 1 583 ? 6.805 0.726 54.033 1.00 41.06 583 MET A CA 1
ATOM 4739 C C . MET A 1 583 ? 7.224 -0.680 53.586 1.00 41.06 583 MET A C 1
ATOM 4741 O O . MET A 1 583 ? 8.060 -0.814 52.691 1.00 41.06 583 MET A O 1
ATOM 4745 N N . ASN A 1 584 ? 6.671 -1.725 54.211 1.00 29.44 584 ASN A N 1
ATOM 4746 C CA . ASN A 1 584 ? 6.827 -3.083 53.709 1.00 29.44 584 ASN A CA 1
ATOM 4747 C C . ASN A 1 584 ? 6.093 -3.201 52.367 1.00 29.44 584 ASN A C 1
ATOM 4749 O O . ASN A 1 584 ? 4.881 -2.985 52.293 1.00 29.44 584 ASN A O 1
ATOM 4753 N N . PHE A 1 585 ? 6.875 -3.467 51.32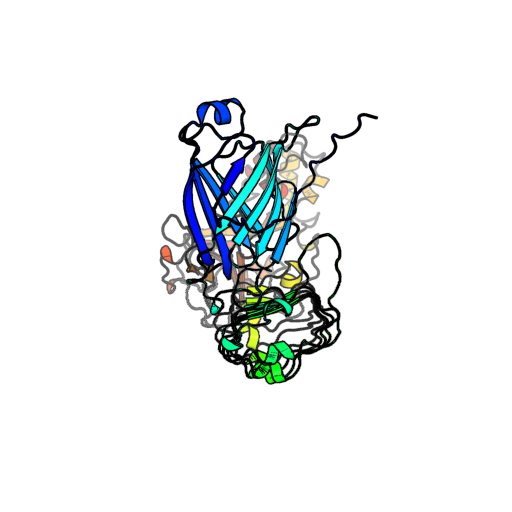0 1.00 31.31 585 PHE A N 1
ATOM 4754 C CA . PHE A 1 585 ? 6.395 -3.931 50.022 1.00 31.31 585 PHE A CA 1
ATOM 4755 C C . PHE A 1 585 ? 5.906 -5.371 50.131 1.00 31.31 585 PHE A C 1
ATOM 4757 O O . PHE A 1 585 ? 6.613 -6.162 50.800 1.00 31.31 585 PHE A O 1
#

Foldseek 3Di:
DPDQDDFDDWDDDDQDPVNDWFWDWAPFTWAWDDWAWEQDLVLQWIKIKTKTWGCQCPVCCVVQFFPPPVVGRIKMKIKTFAPQADQLFGFDKWWDDQQDIPGPGMHIDIHGGRPQKGWTFMWGDDPQKTWTWGWIWGPDDRDTDTITTIGIDGHPSVRYQLLSHAHEDPNRCYNPDLQSAAHYEYQDAPDQDDDCVVLSNLNHAEYEYHNPPDDDDLDAHNHAADDLSVLSSLNHQYDYHERYQHAAYDLSVLSNLNHAYYHDELYAHQAYHLSVLQRARHAEAHYANYAHAAYDLDGDHQNHAEYAPHQYAYQEYHLVVLVRPRHAAYHYHNYNHQEYDQSVVPHHHYPYDPVCCVRYHPPFPQALVNNRADPDDPVLFQDDPPDPQCVVVVVLCVVVVVVVCVVVQNRLKTKDKDKDFDFFDPLPDAQAKKFKQFHQAFPPDDFDWHADPVVRGIAGWAWTIKHALCQCVVRHDRHHNGWI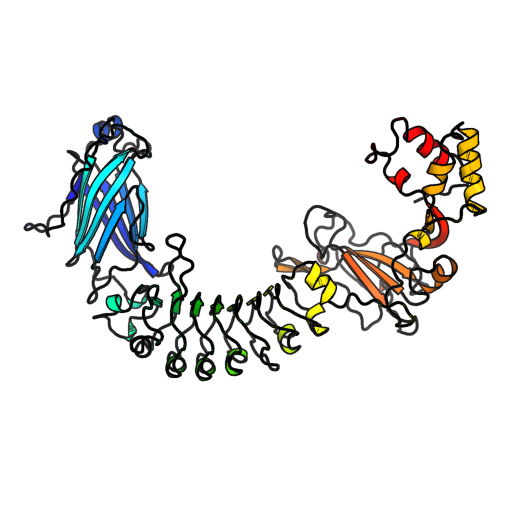KTKTALDPVCPPVDPPPPGIDIDTDHHPPGDTHGRVPDDDALVRHDDDDDGNIDGMTGIDMDIHIDRVQLVPLVPPCPPDPDPSVVSSVSCVPPCVRPPDD

pLDDT: mean 82.53, std 15.82, range [29.44, 98.75]